Protein AF-0000000070932836 (afdb_homodimer)

pLDDT: mean 82.63, std 24.49, range [26.66, 98.75]

Foldseek 3Di:
DPPPPPPPPPPQPPDAQVQFPPGDDPLQAAPQVRGGAAQWKAWPVGRIHHLVRVVVVCVVAQADPPPGHGTDNVRIDGDDVVSVVSQQQTWGAQPQPPQRDTGGSVCRVVCQVVPQSHWDAAPQPPGRDIGRNVCNVVCNVVPQRHWDAAPLPPRDTGGNVVNVVDDPPCVVQQVVQPQPPPPPDDDPDDPRPRPRPGPPD/DPPPPDPPPPPQPPDAQVQFPPGDDPLQAAPQVRGGAAQWKAWPVGRIHHLVRVVVVCVVAQADPPPGHGTDNVRIGGDDVVSVVSQQQTWGAQPQPPQRDTGGSVCRVVCQVVPQSHWDAAPQPPGRDIGRNVCNVVCNVVPQQHWDADPLPPRDTGGNVVNVVDDPPCCVQQVVQPQPPPPPDPDPDRPRPRDRPPPPD

InterPro domains:
  IPR001293 Zinc finger, TRAF-type [PF02176] (111-166)
  IPR001293 Zinc finger, TRAF-type [PS50145] (110-154)
  IPR001841 Zinc finger, RING-type [PF13923] (30-67)
  IPR001841 Zinc finger, RING-type [PS50089] (30-68)
  IPR001841 Zinc finger, RING-type [SM00184] (30-67)
  IPR013083 Zinc finger, RING/FYVE/PHD-type [G3DSA:3.30.40.10] (16-117)
  IPR013083 Zinc finger, RING/FYVE/PHD-type [G3DSA:3.30.40.10] (118-171)
  IPR017907 Zinc finger, RING-type, conserved site [PS00518] (45-54)

Radius of gyration: 45.99 Å; Cα contacts (8 Å, |Δi|>4): 548; chains: 2; bounding box: 57×172×85 Å

Solvent-accessible surface area (backbone atoms only — not comparable to full-atom values): 24426 Å² total; per-residue (Å²): 133,84,76,75,72,74,75,72,76,72,74,72,75,93,74,56,71,84,43,32,51,68,69,72,61,72,77,50,40,13,84,82,81,68,37,69,50,47,72,44,25,25,41,88,89,54,52,68,30,20,43,67,55,49,52,59,48,46,73,80,35,57,41,39,94,82,82,57,47,80,50,57,82,85,62,51,39,73,44,54,59,56,59,55,51,52,57,36,56,39,26,28,52,52,83,35,71,86,59,74,47,66,35,33,50,74,48,37,67,64,43,62,76,64,36,50,43,24,72,39,67,50,85,40,72,94,41,85,52,68,38,33,44,72,52,38,64,62,47,57,77,64,36,54,45,29,78,38,63,45,85,76,71,78,63,48,72,33,31,43,58,51,48,76,74,54,74,75,63,66,54,67,60,50,61,55,30,57,77,63,82,70,73,77,59,89,70,84,84,84,78,82,72,75,53,62,58,76,78,79,117,133,82,79,77,74,74,74,73,76,73,73,73,76,91,72,57,71,83,43,32,52,68,70,72,62,71,80,49,39,13,84,82,82,67,36,68,50,47,72,43,26,23,44,89,88,53,51,67,30,21,43,68,54,50,53,58,48,46,74,79,35,56,41,40,93,83,83,57,48,79,51,57,81,84,62,52,38,74,45,54,58,56,59,55,50,53,57,36,57,38,27,26,52,52,83,34,70,87,58,74,46,65,36,31,50,73,47,38,69,65,43,60,76,64,36,50,42,22,74,38,67,50,85,41,71,94,43,84,51,67,38,33,44,72,51,38,64,63,45,58,76,64,36,53,45,28,77,38,63,46,84,77,72,78,62,50,74,34,32,43,59,51,49,76,73,53,74,76,63,65,49,66,59,48,60,59,32,62,79,66,79,72,75,77,58,92,73,86,87,84,80,84,79,77,57,63,66,78,80,79,117

Nearest PDB structures (foldseek):
  3hcs-assembly1_A  TM=8.366E-01  e=3.874E-15  Homo sapiens
  5vo0-assembly1_D  TM=8.777E-01  e=2.326E-13  Danio rerio
  5vnz-assembly2_D  TM=8.989E-01  e=3.014E-09  Danio rerio
  5h7r-assembly1_D  TM=9.139E-01  e=5.365E-08  Homo sapiens
  5din-assembly1_A  TM=7.529E-01  e=5.028E-09  Homo sapiens

Sequence (402 aa):
MARRRSSSSASAPDLSLEDYDPAPDEELICVVCHSVLQEPVECRCRHVFCRRCIHEWLHKNSSCPVCRKRVLASSLVPALPLVQNMVSRLKVKCRSPGCGARVAVENYVAHMGACEFGEAPCPHEACEHRCPRRDLEDHVKTCPRREVACELGCDSVLSADQLTAHSCKLIKETSLIRIVDVAISASGKDLIKVLVEPNLEMARRRSSSSASAPDLSLEDYDPAPDEELICVVCHSVLQEPVECRCRHVFCRRCIHEWLHKNSSCPVCRKRVLASSLVPALPLVQNMVSRLKVKCRSPGCGARVAVENYVAHMGACEFGEAPCPHEACEHRCPRRDLEDHVKTCPRREVACELGCDSVLSADQLTAHSCKLIKETSLIRIVDVAISASGKDLIKVLVEPNLE

Secondary structure (DSSP, 8-state):
----------------GGGBSSPPPGGGB-TTT-SB-SSEEE-TT--EEEHHHHHHHHHH-SB-TTT--B--GGG-EEPPHHHHHHHHH-EEE--STTT--EEEGGGHHHHHHH-TTSEEE--STT---EEEHHHHHHHHHH-TTSEEE-SSSS--EEEHHHHHH-----HHHHTT---------SSS-------------/----------------GGGBSSPPPGGGB-TTT-SB-SSEEE-TT--EEEHHHHHHHHHH-SB-TTT--B--GGG-EEPPHHHHHHHHH-EEE--STTT--EEEGGGHHHHHHH-TTSEEE--STT---EEEHHHHHHHHHH-TTSEEE-TTTT--EEEHHHHHH-----HHHHTT---------SSS-------------

Organism: Ixodes scapularis (NCBI:txid6945)

Structure (mmCIF, N/CA/C/O backbone):
data_AF-0000000070932836-model_v1
#
loop_
_entity.id
_entity.type
_entity.pdbx_description
1 polymer 'RING finger protein, putative'
#
loop_
_atom_site.group_PDB
_atom_site.id
_atom_site.type_symbol
_atom_site.label_atom_id
_atom_site.label_alt_id
_atom_site.label_comp_id
_atom_site.label_asym_id
_atom_site.label_entity_id
_atom_site.label_seq_id
_atom_site.pdbx_PDB_ins_code
_atom_site.Cartn_x
_atom_site.Cartn_y
_atom_site.Cartn_z
_atom_site.occupancy
_atom_site.B_iso_or_equiv
_atom_site.auth_seq_id
_atom_site.auth_comp_id
_atom_site.auth_asym_id
_atom_site.auth_atom_id
_atom_site.pdbx_PDB_model_num
ATOM 1 N N . MET A 1 1 ? 27.094 -38.25 -7.516 1 26.66 1 MET A N 1
ATOM 2 C CA . MET A 1 1 ? 26.625 -37 -6.906 1 26.66 1 MET A CA 1
ATOM 3 C C . MET A 1 1 ? 25.625 -36.281 -7.816 1 26.66 1 MET A C 1
ATOM 5 O O . MET A 1 1 ? 25.969 -35.875 -8.922 1 26.66 1 MET A O 1
ATOM 9 N N . ALA A 1 2 ? 24.328 -36.656 -7.816 1 32.41 2 ALA A N 1
ATOM 10 C CA . ALA A 1 2 ? 23.25 -36.219 -8.695 1 32.41 2 ALA A CA 1
ATOM 11 C C . ALA A 1 2 ? 23.047 -34.719 -8.578 1 32.41 2 ALA A C 1
ATOM 13 O O . ALA A 1 2 ? 22.953 -34.156 -7.477 1 32.41 2 ALA A O 1
ATOM 14 N N . ARG A 1 3 ? 23.594 -33.844 -9.508 1 30.8 3 ARG A N 1
ATOM 15 C CA . ARG A 1 3 ? 23.406 -32.406 -9.602 1 30.8 3 ARG A CA 1
ATOM 16 C C . ARG A 1 3 ? 21.922 -32.031 -9.453 1 30.8 3 ARG A C 1
ATOM 18 O O . ARG A 1 3 ? 21.078 -32.594 -10.156 1 30.8 3 ARG A O 1
ATOM 25 N N . ARG A 1 4 ? 21.406 -31.719 -8.242 1 29.25 4 ARG A N 1
ATOM 26 C CA . ARG A 1 4 ? 20.078 -31.172 -7.996 1 29.25 4 ARG A CA 1
ATOM 27 C C . ARG A 1 4 ? 19.719 -30.109 -9.039 1 29.25 4 ARG A C 1
ATOM 29 O O . ARG A 1 4 ? 20.516 -29.203 -9.289 1 29.25 4 ARG A O 1
ATOM 36 N N . ARG A 1 5 ? 19.094 -30.469 -10.172 1 28.98 5 ARG A N 1
ATOM 37 C CA . ARG A 1 5 ? 18.531 -29.578 -11.18 1 28.98 5 ARG A CA 1
ATOM 38 C C . ARG A 1 5 ? 17.969 -28.312 -10.539 1 28.98 5 ARG A C 1
ATOM 40 O O . ARG A 1 5 ? 17.406 -28.359 -9.445 1 28.98 5 ARG A O 1
ATOM 47 N N . SER A 1 6 ? 18.688 -27.203 -10.617 1 30.52 6 SER A N 1
ATOM 48 C CA . SER A 1 6 ? 18.234 -25.859 -10.336 1 30.52 6 SER A CA 1
ATOM 49 C C . SER A 1 6 ? 16.734 -25.703 -10.602 1 30.52 6 SER A C 1
ATOM 51 O O . SER A 1 6 ? 16.234 -26.172 -11.625 1 30.52 6 SER A O 1
ATOM 53 N N . SER A 1 7 ? 15.883 -25.891 -9.641 1 31.09 7 SER A N 1
ATOM 54 C CA . SER A 1 7 ? 14.453 -25.609 -9.727 1 31.09 7 SER A CA 1
ATOM 55 C C . SER A 1 7 ? 14.172 -24.469 -10.695 1 31.09 7 SER A C 1
ATOM 57 O O . SER A 1 7 ? 14.898 -23.469 -10.727 1 31.09 7 SER A O 1
ATOM 59 N N . SER A 1 8 ? 13.703 -24.734 -11.914 1 31.98 8 SER A N 1
ATOM 60 C CA . SER A 1 8 ? 13.164 -23.828 -12.93 1 31.98 8 SER A CA 1
ATOM 61 C C . SER A 1 8 ? 12.531 -22.609 -12.289 1 31.98 8 SER A C 1
ATOM 63 O O . SER A 1 8 ? 11.781 -22.719 -11.312 1 31.98 8 SER A O 1
ATOM 65 N N . SER A 1 9 ? 13.156 -21.5 -12.18 1 36.94 9 SER A N 1
ATOM 66 C CA . SER A 1 9 ? 12.586 -20.203 -11.844 1 36.94 9 SER A CA 1
ATOM 67 C C . SER A 1 9 ? 11.141 -20.094 -12.328 1 36.94 9 SER A C 1
ATOM 69 O O . SER A 1 9 ? 10.875 -20.188 -13.531 1 36.94 9 SER A O 1
ATOM 71 N N . ALA A 1 10 ? 10.133 -20.781 -11.867 1 40.12 10 ALA A N 1
ATOM 72 C CA . ALA A 1 10 ? 8.711 -20.688 -12.211 1 40.12 10 ALA A CA 1
ATOM 73 C C . ALA A 1 10 ? 8.375 -19.297 -12.742 1 40.12 10 ALA A C 1
ATOM 75 O O . ALA A 1 10 ? 8.742 -18.281 -12.141 1 40.12 10 ALA A O 1
ATOM 76 N N . SER A 1 11 ? 8.344 -19.094 -14.086 1 48.12 11 SER A N 1
ATOM 77 C CA . SER A 1 11 ? 7.953 -17.875 -14.797 1 48.12 11 SER A CA 1
ATOM 78 C C . SER A 1 11 ? 6.832 -17.141 -14.07 1 48.12 11 SER A C 1
ATOM 80 O O . SER A 1 11 ? 5.871 -17.766 -13.617 1 48.12 11 SER A O 1
ATOM 82 N N . ALA A 1 12 ? 7.148 -16.062 -13.32 1 61.34 12 ALA A N 1
ATOM 83 C CA . ALA A 1 12 ? 6.137 -15.195 -12.727 1 61.34 12 ALA A CA 1
ATOM 84 C C . ALA A 1 12 ? 4.875 -15.156 -13.586 1 61.34 12 ALA A C 1
ATOM 86 O O . ALA A 1 12 ? 4.953 -15.188 -14.812 1 61.34 12 ALA A O 1
ATOM 87 N N . PRO A 1 13 ? 3.762 -15.531 -13.023 1 70.5 13 PRO A N 1
ATOM 88 C CA . PRO A 1 13 ? 2.521 -15.438 -13.797 1 70.5 13 PRO A CA 1
ATOM 89 C C . PRO A 1 13 ? 2.42 -14.141 -14.602 1 70.5 13 PRO A C 1
ATOM 91 O O . PRO A 1 13 ? 2.977 -13.117 -14.203 1 70.5 13 PRO A O 1
ATOM 94 N N . ASP A 1 14 ? 2.064 -14.344 -15.859 1 85.81 14 ASP A N 1
ATOM 95 C CA . ASP A 1 14 ? 1.815 -13.188 -16.719 1 85.81 14 ASP A CA 1
ATOM 96 C C . ASP A 1 14 ? 0.64 -12.367 -16.203 1 85.81 14 ASP A C 1
ATOM 98 O O . ASP A 1 14 ? -0.49 -12.523 -16.672 1 85.81 14 ASP A O 1
ATOM 102 N N . LEU A 1 15 ? 0.883 -11.562 -15.273 1 93.81 15 LEU A N 1
ATOM 103 C CA . LEU A 1 15 ? -0.146 -10.734 -14.648 1 93.81 15 LEU A CA 1
ATOM 104 C C . LEU A 1 15 ? -0.133 -9.32 -15.227 1 93.81 15 LEU A C 1
ATOM 106 O O . LEU A 1 15 ? 0.935 -8.766 -15.484 1 93.81 15 LEU A O 1
ATOM 110 N N . SER A 1 16 ? -1.296 -8.789 -15.477 1 94.88 16 SER A N 1
ATOM 111 C CA . SER A 1 16 ? -1.457 -7.387 -15.859 1 94.88 16 SER A CA 1
ATOM 112 C C . SER A 1 16 ? -1.968 -6.551 -14.695 1 94.88 16 SER A C 1
ATOM 114 O O . SER A 1 16 ? -2.4 -7.094 -13.672 1 94.88 16 SER A O 1
ATOM 116 N N . LEU A 1 17 ? -1.932 -5.281 -14.812 1 96.56 17 LEU A N 1
ATOM 117 C CA . LEU A 1 17 ? -2.35 -4.383 -13.742 1 96.56 17 LEU A CA 1
ATOM 118 C C . LEU A 1 17 ? -3.824 -4.578 -13.406 1 96.56 17 LEU A C 1
ATOM 120 O O . LEU A 1 17 ? -4.234 -4.395 -12.258 1 96.56 17 LEU A O 1
ATOM 124 N N . GLU A 1 18 ? -4.613 -5.016 -14.367 1 95.62 18 GLU A N 1
ATOM 125 C CA . GLU A 1 18 ? -6.051 -5.199 -14.188 1 95.62 18 GLU A CA 1
ATOM 126 C C . GLU A 1 18 ? -6.348 -6.402 -13.297 1 95.62 18 GLU A C 1
ATOM 128 O O . GLU A 1 18 ? -7.461 -6.543 -12.789 1 95.62 18 GLU A O 1
ATOM 133 N N . ASP A 1 19 ? -5.383 -7.258 -13.18 1 96.88 19 ASP A N 1
ATOM 134 C CA . ASP A 1 19 ? -5.562 -8.461 -12.375 1 96.88 19 ASP A CA 1
ATOM 135 C C . ASP A 1 19 ? -5.512 -8.141 -10.883 1 96.88 19 ASP A C 1
ATOM 137 O O . ASP A 1 19 ? -6.02 -8.898 -10.062 1 96.88 19 ASP A O 1
ATOM 141 N N . TYR A 1 20 ? -4.891 -7.055 -10.57 1 98.06 20 TYR A N 1
ATOM 142 C CA . TYR A 1 20 ? -4.68 -6.703 -9.172 1 98.06 20 TYR A CA 1
ATOM 143 C C . TYR A 1 20 ? -5.918 -6.043 -8.578 1 98.06 20 TYR A C 1
ATOM 145 O O . TYR A 1 20 ? -6.574 -5.234 -9.234 1 98.06 20 TYR A O 1
ATOM 153 N N . ASP A 1 21 ? -6.223 -6.504 -7.387 1 97.38 21 ASP A N 1
ATOM 154 C CA . ASP A 1 21 ? -7.328 -5.918 -6.637 1 97.38 21 ASP A CA 1
ATOM 155 C C . ASP A 1 21 ? -7.059 -5.973 -5.133 1 97.38 21 ASP A C 1
ATOM 157 O O . ASP A 1 21 ? -7.094 -7.047 -4.531 1 97.38 21 ASP A O 1
ATOM 161 N N . PRO A 1 22 ? -6.859 -4.766 -4.527 1 96.25 22 PRO A N 1
ATOM 162 C CA . PRO A 1 22 ? -6.902 -3.41 -5.078 1 96.25 22 PRO A CA 1
ATOM 163 C C . PRO A 1 22 ? -5.727 -3.111 -6.004 1 96.25 22 PRO A C 1
ATOM 165 O O . PRO A 1 22 ? -4.777 -3.896 -6.078 1 96.25 22 PRO A O 1
ATOM 168 N N . ALA A 1 23 ? -5.797 -2.031 -6.738 1 96.88 23 ALA A N 1
ATOM 169 C CA . ALA A 1 23 ? -4.711 -1.58 -7.602 1 96.88 23 ALA A CA 1
ATOM 170 C C . ALA A 1 23 ? -3.43 -1.351 -6.805 1 96.88 23 ALA A C 1
ATOM 172 O O . ALA A 1 23 ? -3.471 -0.827 -5.691 1 96.88 23 ALA A O 1
ATOM 173 N N . PRO A 1 24 ? -2.377 -1.731 -7.359 1 97.5 24 PRO A N 1
ATOM 174 C CA . PRO A 1 24 ? -1.107 -1.528 -6.66 1 97.5 24 PRO A CA 1
ATOM 175 C C . PRO A 1 24 ? -0.739 -0.053 -6.52 1 97.5 24 PRO A C 1
ATOM 177 O O . PRO A 1 24 ? -1.202 0.779 -7.305 1 97.5 24 PRO A O 1
ATOM 180 N N . ASP A 1 25 ? 0.022 0.229 -5.508 1 97.12 25 ASP A N 1
ATOM 181 C CA . ASP A 1 25 ? 0.597 1.565 -5.387 1 97.12 25 ASP A CA 1
ATOM 182 C C . ASP A 1 25 ? 1.432 1.918 -6.617 1 97.12 25 ASP A C 1
ATOM 184 O O . ASP A 1 25 ? 2.178 1.08 -7.129 1 97.12 25 ASP A O 1
ATOM 188 N N . GLU A 1 26 ? 1.337 3.123 -7.055 1 97.06 26 GLU A N 1
ATOM 189 C CA . GLU A 1 26 ? 2.027 3.574 -8.258 1 97.06 26 GLU A CA 1
ATOM 190 C C . GLU A 1 26 ? 3.539 3.404 -8.125 1 97.06 26 GLU A C 1
ATOM 192 O O . GLU A 1 26 ? 4.234 3.193 -9.125 1 97.06 26 GLU A O 1
ATOM 197 N N . GLU A 1 27 ? 4.008 3.496 -6.934 1 97.94 27 GLU A N 1
ATOM 198 C CA . GLU A 1 27 ? 5.445 3.396 -6.699 1 97.94 27 GLU A CA 1
ATOM 199 C C . GLU A 1 27 ? 5.949 1.982 -6.965 1 97.94 27 GLU A C 1
ATOM 201 O O . GLU A 1 27 ? 7.156 1.762 -7.086 1 97.94 27 GLU A O 1
ATOM 206 N N . LEU A 1 28 ? 5.035 1.029 -7.008 1 98.56 28 LEU A N 1
ATOM 207 C CA . LEU A 1 28 ? 5.426 -0.358 -7.23 1 98.56 28 LEU A CA 1
ATOM 208 C C . LEU A 1 28 ? 5.293 -0.731 -8.703 1 98.56 28 LEU A C 1
ATOM 210 O O . LEU A 1 28 ? 5.367 -1.91 -9.055 1 98.56 28 LEU A O 1
ATOM 214 N N . ILE A 1 29 ? 5.102 0.249 -9.547 1 98.62 29 ILE A N 1
ATOM 215 C CA . ILE A 1 29 ? 4.965 0.031 -10.984 1 98.62 29 ILE A CA 1
ATOM 216 C C . ILE A 1 29 ? 6.238 0.48 -11.695 1 98.62 29 ILE A C 1
ATOM 218 O O . ILE A 1 29 ? 6.73 1.587 -11.469 1 98.62 29 ILE A O 1
ATOM 222 N N . CYS A 1 30 ? 6.77 -0.305 -12.453 1 98.56 30 CYS A N 1
ATOM 223 C CA . CYS A 1 30 ? 7.969 0.01 -13.219 1 98.56 30 CYS A CA 1
ATOM 224 C C . CYS A 1 30 ? 7.656 1.005 -14.336 1 98.56 30 CYS A C 1
ATOM 226 O O . CYS A 1 30 ? 6.762 0.772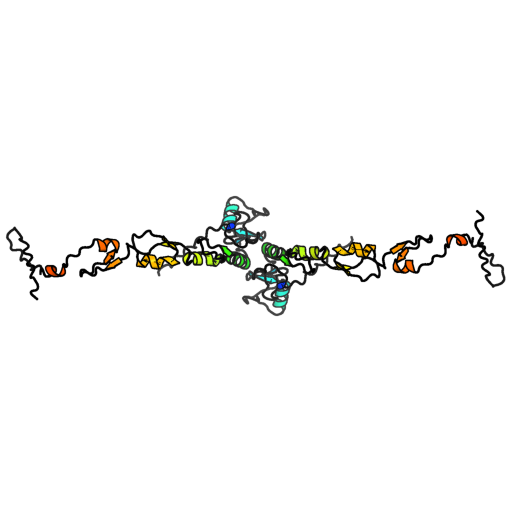 -15.148 1 98.56 30 CYS A O 1
ATOM 228 N N . VAL A 1 31 ? 8.461 1.99 -14.445 1 98.25 31 VAL A N 1
ATOM 229 C CA . VAL A 1 31 ? 8.188 3.057 -15.406 1 98.25 31 VAL A CA 1
ATOM 230 C C . VAL A 1 31 ? 8.555 2.592 -16.812 1 98.25 31 VAL A C 1
ATOM 232 O O . VAL A 1 31 ? 8.125 3.193 -17.797 1 98.25 31 VAL A O 1
ATOM 235 N N . VAL A 1 32 ? 9.312 1.572 -16.906 1 98.38 32 VAL A N 1
ATOM 236 C CA . VAL A 1 32 ? 9.789 1.11 -18.219 1 98.38 32 VAL A CA 1
ATOM 237 C C . VAL A 1 32 ? 8.75 0.199 -18.859 1 98.38 32 VAL A C 1
ATOM 239 O O . VAL A 1 32 ? 8.344 0.42 -20 1 98.38 32 VAL A O 1
ATOM 242 N N . CYS A 1 33 ? 8.312 -0.809 -18.141 1 97.88 33 CYS A N 1
ATOM 243 C CA . CYS A 1 33 ? 7.402 -1.782 -18.734 1 97.88 33 CYS A CA 1
ATOM 244 C C . CYS A 1 33 ? 5.965 -1.509 -18.312 1 97.88 33 CYS A C 1
ATOM 246 O O . CYS A 1 33 ? 5.031 -2.08 -18.875 1 97.88 33 CYS A O 1
ATOM 248 N N . HIS A 1 34 ? 5.758 -0.692 -17.281 1 97.5 34 HIS A N 1
ATOM 249 C CA . HIS A 1 34 ? 4.449 -0.257 -16.797 1 97.5 34 HIS A CA 1
ATOM 250 C C . HIS A 1 34 ? 3.688 -1.41 -16.156 1 97.5 34 HIS A C 1
ATOM 252 O O . HIS A 1 34 ? 2.455 -1.431 -16.172 1 97.5 34 HIS A O 1
ATOM 258 N N . SER A 1 35 ? 4.371 -2.371 -15.633 1 97.81 35 SER A N 1
ATOM 259 C CA . SER A 1 35 ? 3.83 -3.445 -14.805 1 97.81 35 SER A CA 1
ATOM 260 C C . SER A 1 35 ? 4.414 -3.408 -13.398 1 97.81 35 SER A C 1
ATOM 262 O O . SER A 1 35 ? 5.297 -2.598 -13.109 1 97.81 35 SER A O 1
ATOM 264 N N . VAL A 1 36 ? 3.828 -4.293 -12.578 1 98.5 36 VAL A N 1
ATOM 265 C CA . VAL A 1 36 ? 4.348 -4.371 -11.219 1 98.5 36 VAL A CA 1
ATOM 266 C C . VAL A 1 36 ? 5.812 -4.809 -11.25 1 98.5 36 VAL A C 1
ATOM 268 O O . VAL A 1 36 ? 6.184 -5.703 -12.016 1 98.5 36 VAL A O 1
ATOM 271 N N . LEU A 1 37 ? 6.562 -4.23 -10.422 1 98.38 37 LEU A N 1
ATOM 272 C CA . LEU A 1 37 ? 7.996 -4.48 -10.344 1 98.38 37 LEU A CA 1
ATOM 273 C C . LEU A 1 37 ? 8.281 -5.973 -10.242 1 98.38 37 LEU A C 1
ATOM 275 O O . LEU A 1 37 ? 7.707 -6.664 -9.398 1 98.38 37 LEU A O 1
ATOM 279 N N . GLN A 1 38 ? 9.18 -6.43 -11.086 1 97.75 38 GLN A N 1
ATOM 280 C CA . GLN A 1 38 ? 9.664 -7.805 -11.039 1 97.75 38 GLN A CA 1
ATOM 281 C C . GLN A 1 38 ? 11.164 -7.852 -10.734 1 97.75 38 GLN A C 1
ATOM 283 O O . GLN A 1 38 ? 11.969 -7.273 -11.469 1 97.75 38 GLN A O 1
ATOM 288 N N . GLU A 1 39 ? 11.484 -8.578 -9.672 1 97.75 39 GLU A N 1
ATOM 289 C CA . GLU A 1 39 ? 12.875 -8.609 -9.227 1 97.75 39 GLU A CA 1
ATOM 290 C C . GLU A 1 39 ? 13.469 -7.207 -9.188 1 97.75 39 GLU A C 1
ATOM 292 O O . GLU A 1 39 ? 14.445 -6.918 -9.891 1 97.75 39 GLU A O 1
ATOM 297 N N . PRO A 1 40 ? 12.93 -6.391 -8.336 1 98.56 40 PRO A N 1
ATOM 298 C CA . PRO A 1 40 ? 13.273 -4.965 -8.359 1 98.56 40 PRO A CA 1
ATOM 299 C C . PRO A 1 40 ? 14.734 -4.699 -8.023 1 98.56 40 PRO A C 1
ATOM 301 O O . PRO A 1 40 ? 15.289 -5.332 -7.117 1 98.56 40 PRO A O 1
ATOM 304 N N . VAL A 1 41 ? 15.352 -3.768 -8.734 1 98.62 41 VAL A N 1
ATOM 305 C CA . VAL 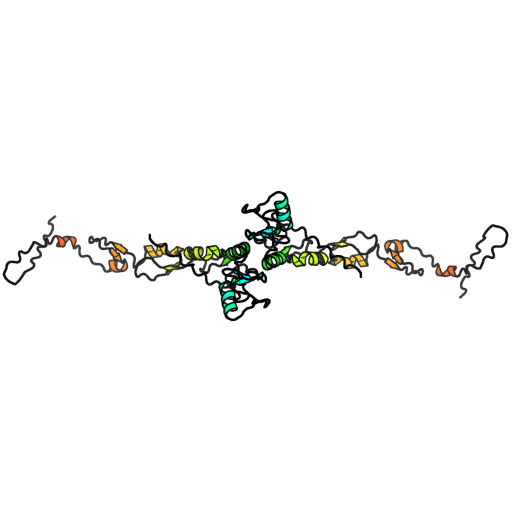A 1 41 ? 16.734 -3.359 -8.508 1 98.62 41 VAL A CA 1
ATOM 306 C C . VAL A 1 41 ? 16.812 -1.836 -8.422 1 98.62 41 VAL A C 1
ATOM 308 O O . VAL A 1 41 ? 16 -1.129 -9.023 1 98.62 41 VAL A O 1
ATOM 311 N N . GLU A 1 42 ? 17.766 -1.427 -7.672 1 98.19 42 GLU A N 1
ATOM 312 C CA . GLU A 1 42 ? 17.953 -0.005 -7.406 1 98.19 42 GLU A CA 1
ATOM 313 C C . GLU A 1 42 ? 19.219 0.515 -8.086 1 98.19 42 GLU A C 1
ATOM 315 O O . GLU A 1 42 ? 20.266 -0.141 -8.055 1 98.19 42 GLU A O 1
ATOM 320 N N . CYS A 1 43 ? 19.125 1.669 -8.648 1 97.81 43 CYS A N 1
ATOM 321 C CA . CYS A 1 43 ? 20.281 2.385 -9.195 1 97.81 43 CYS A CA 1
ATOM 322 C C . CYS A 1 43 ? 20.938 3.246 -8.125 1 97.81 43 CYS A C 1
ATOM 324 O O . CYS A 1 43 ? 20.375 3.459 -7.051 1 97.81 43 CYS A O 1
ATOM 326 N N . ARG A 1 44 ? 22.141 3.75 -8.43 1 96.19 44 ARG A N 1
ATOM 327 C CA . ARG A 1 44 ? 22.828 4.648 -7.508 1 96.19 44 ARG A CA 1
ATOM 328 C C . ARG A 1 44 ? 22.031 5.922 -7.281 1 96.19 44 ARG A C 1
ATOM 330 O O . ARG A 1 44 ? 22.094 6.523 -6.207 1 96.19 44 ARG A O 1
ATOM 337 N N . CYS A 1 45 ? 21.297 6.258 -8.266 1 97.5 45 CYS A N 1
ATOM 338 C CA . CYS A 1 45 ? 20.453 7.445 -8.164 1 97.5 45 CYS A CA 1
ATOM 339 C C . CYS A 1 45 ? 19.203 7.164 -7.336 1 97.5 45 CYS A C 1
ATOM 341 O O . CYS A 1 45 ? 18.375 8.047 -7.148 1 97.5 45 CYS A O 1
ATOM 343 N N . ARG A 1 46 ? 18.953 5.938 -6.949 1 97.56 46 ARG A N 1
ATOM 344 C CA . ARG A 1 46 ? 17.953 5.508 -5.977 1 97.56 46 ARG A CA 1
ATOM 345 C C . ARG A 1 46 ? 16.609 5.25 -6.652 1 97.56 46 ARG A C 1
ATOM 347 O O . ARG A 1 46 ? 15.609 5.012 -5.977 1 97.56 46 ARG A O 1
ATOM 354 N N . HIS A 1 47 ? 16.578 5.223 -7.965 1 98.31 47 HIS A N 1
ATOM 355 C CA . HIS A 1 47 ? 15.398 4.785 -8.688 1 98.31 47 HIS A CA 1
ATOM 356 C C . HIS A 1 47 ? 15.367 3.266 -8.836 1 98.31 47 HIS A C 1
ATOM 358 O O . HIS A 1 47 ? 16.422 2.629 -8.93 1 98.31 47 HIS A O 1
ATOM 364 N N . VAL A 1 48 ? 14.125 2.738 -8.812 1 98.75 48 VAL A N 1
ATOM 365 C CA . VAL A 1 48 ? 13.953 1.29 -8.805 1 98.75 48 VAL A CA 1
ATOM 366 C C . VAL A 1 48 ? 13.234 0.846 -10.078 1 98.75 48 VAL A C 1
ATOM 368 O O . VAL A 1 48 ? 12.281 1.495 -10.516 1 98.75 48 VAL A O 1
ATOM 371 N N . PHE A 1 49 ? 13.688 -0.278 -10.672 1 98.75 49 PHE A N 1
ATOM 372 C CA . PHE A 1 49 ? 13.133 -0.858 -11.891 1 98.75 49 PHE A CA 1
ATOM 373 C C . PHE A 1 49 ? 13.109 -2.379 -11.805 1 98.75 49 PHE A C 1
ATOM 375 O O . PHE A 1 49 ? 13.75 -2.967 -10.93 1 98.75 49 PHE A O 1
ATOM 382 N N . CYS A 1 50 ? 12.328 -2.98 -12.672 1 98.62 50 CYS A N 1
ATOM 383 C CA . CYS A 1 50 ? 12.531 -4.41 -12.875 1 98.62 50 CYS A CA 1
ATOM 384 C C . CYS A 1 50 ? 13.977 -4.703 -13.25 1 98.62 50 CYS A C 1
ATOM 386 O O . CYS A 1 50 ? 14.602 -3.932 -13.984 1 98.62 50 CYS A O 1
ATOM 388 N N . ARG A 1 51 ? 14.453 -5.762 -12.867 1 98.56 51 ARG A N 1
ATOM 389 C CA . ARG A 1 51 ? 15.805 -6.16 -13.227 1 98.56 51 ARG A CA 1
ATOM 390 C C . ARG A 1 51 ? 15.969 -6.246 -14.742 1 98.56 51 ARG A C 1
ATOM 392 O O . ARG A 1 51 ? 16.875 -5.637 -15.312 1 98.56 51 ARG A O 1
ATOM 399 N N . ARG A 1 52 ? 15.062 -6.949 -15.398 1 98.31 52 ARG A N 1
ATOM 400 C CA . ARG A 1 52 ? 15.141 -7.121 -16.844 1 98.31 52 ARG A CA 1
ATOM 401 C C . ARG A 1 52 ? 15.023 -5.781 -17.562 1 98.31 52 ARG A C 1
ATOM 403 O O . ARG A 1 52 ? 15.766 -5.516 -18.516 1 98.31 52 ARG A O 1
ATOM 410 N N . CYS A 1 53 ? 14.117 -4.984 -17.125 1 98.5 53 CYS A N 1
ATOM 411 C CA . CYS A 1 53 ? 13.852 -3.709 -17.781 1 98.5 53 CYS A CA 1
ATOM 412 C C . CYS A 1 53 ? 15.086 -2.818 -17.75 1 98.5 53 CYS A C 1
ATOM 414 O O . CYS A 1 53 ? 15.484 -2.264 -18.781 1 98.5 53 CYS A O 1
ATOM 416 N N . ILE A 1 54 ? 15.719 -2.691 -16.609 1 98.69 54 ILE A N 1
ATOM 417 C CA . ILE A 1 54 ? 16.844 -1.772 -16.484 1 98.69 54 ILE A CA 1
ATOM 418 C C . ILE A 1 54 ? 18.047 -2.326 -17.25 1 98.69 54 ILE A C 1
ATOM 420 O O . ILE A 1 54 ? 18.797 -1.57 -17.875 1 98.69 54 ILE A O 1
ATOM 424 N N . HIS A 1 55 ? 18.234 -3.592 -17.203 1 98.38 55 HIS A N 1
ATOM 425 C CA . HIS A 1 55 ? 19.344 -4.18 -17.953 1 98.38 55 HIS A CA 1
ATOM 426 C C . HIS A 1 55 ? 19.156 -3.961 -19.453 1 98.38 55 HIS A C 1
ATOM 428 O O . HIS A 1 55 ? 20.109 -3.613 -20.156 1 98.38 55 HIS A O 1
ATOM 434 N N . GLU A 1 56 ? 17.969 -4.215 -19.922 1 98.31 56 GLU A N 1
ATOM 435 C CA . GLU A 1 56 ? 17.688 -3.973 -21.328 1 98.31 56 GLU A CA 1
ATOM 436 C C . GLU A 1 56 ? 17.906 -2.504 -21.688 1 98.31 56 GLU A C 1
ATOM 438 O O . GLU A 1 56 ? 18.469 -2.193 -22.734 1 98.31 56 GLU A O 1
ATOM 443 N N . TRP A 1 57 ? 17.438 -1.604 -20.859 1 98.44 57 TRP A N 1
ATOM 444 C CA . TRP A 1 57 ? 17.609 -0.169 -21.047 1 98.44 57 TRP A CA 1
ATOM 445 C C . TRP A 1 57 ? 19.078 0.201 -21.125 1 98.44 57 TRP A C 1
ATOM 447 O O . TRP A 1 57 ? 19.5 0.937 -22.031 1 98.44 57 TRP A O 1
ATOM 457 N N . LEU A 1 58 ? 19.875 -0.383 -20.297 1 97.88 58 LEU A N 1
ATOM 458 C CA . LEU A 1 58 ? 21.281 -0.015 -20.188 1 97.88 58 LEU A CA 1
ATOM 459 C C . LEU A 1 58 ? 22.094 -0.618 -21.328 1 97.88 58 LEU A C 1
ATOM 461 O O . LEU A 1 58 ? 23.234 -0.206 -21.562 1 97.88 58 LEU A O 1
ATOM 465 N N . HIS A 1 59 ? 21.531 -1.576 -21.984 1 97.06 59 HIS A N 1
ATOM 466 C CA . HIS A 1 59 ? 22.188 -2.102 -23.188 1 97.06 59 HIS A CA 1
ATOM 467 C C . HIS A 1 59 ? 22.234 -1.052 -24.297 1 97.06 59 HIS A C 1
ATOM 469 O O . HIS A 1 59 ? 23.156 -1.039 -25.094 1 97.06 59 HIS A O 1
ATOM 475 N N . LYS A 1 60 ? 21.281 -0.167 -24.281 1 96.81 60 LYS A N 1
ATOM 476 C CA . LYS A 1 60 ? 21.172 0.838 -25.328 1 96.81 60 LYS A CA 1
ATOM 477 C C . LYS A 1 60 ? 21.516 2.229 -24.797 1 96.81 60 LYS A C 1
ATOM 479 O O . LYS A 1 60 ? 21.844 3.129 -25.578 1 96.81 60 LYS A O 1
ATOM 484 N N . ASN A 1 61 ? 21.328 2.346 -23.469 1 97 61 ASN A N 1
ATOM 485 C CA . ASN A 1 61 ? 21.547 3.633 -22.812 1 97 61 ASN A CA 1
ATOM 486 C C . ASN A 1 61 ? 22.516 3.512 -21.656 1 97 61 ASN A C 1
ATOM 488 O O . ASN A 1 61 ? 22.766 2.412 -21.156 1 97 61 ASN A O 1
ATOM 492 N N . SER A 1 62 ? 23.062 4.52 -21.234 1 96.56 62 SER A N 1
ATOM 493 C CA . SER A 1 62 ? 23.984 4.527 -20.094 1 96.56 62 SER A CA 1
ATOM 494 C C . SER A 1 62 ? 23.469 5.434 -18.984 1 96.56 62 SER A C 1
ATOM 496 O O . SER A 1 62 ? 24.25 6.039 -18.25 1 96.56 62 SER A O 1
ATOM 498 N N . SER A 1 63 ? 22.172 5.613 -18.969 1 98.12 63 SER A N 1
ATOM 499 C CA . SER A 1 63 ? 21.594 6.531 -18 1 98.12 63 SER A CA 1
ATOM 500 C C . SER A 1 63 ? 20.297 5.969 -17.406 1 98.12 63 SER A C 1
ATOM 502 O O . SER A 1 63 ? 19.719 5.031 -17.953 1 98.12 63 SER A O 1
ATOM 504 N N . CYS A 1 64 ? 19.906 6.496 -16.297 1 98.44 64 CYS A N 1
ATOM 505 C CA . CYS A 1 64 ? 18.656 6.129 -15.641 1 98.44 64 CYS A CA 1
ATOM 506 C C . CYS A 1 64 ? 17.453 6.539 -16.484 1 98.44 64 CYS A C 1
ATOM 508 O O . CYS A 1 64 ? 17.406 7.66 -16.984 1 98.44 64 CYS A O 1
ATOM 510 N N . PRO A 1 65 ? 16.438 5.781 -16.609 1 98.31 65 PRO A N 1
ATOM 511 C CA . PRO A 1 65 ? 15.242 6.098 -17.391 1 98.31 65 PRO A CA 1
ATOM 512 C C . PRO A 1 65 ? 14.469 7.293 -16.828 1 98.31 65 PRO A C 1
ATOM 514 O O . PRO A 1 65 ? 13.664 7.895 -17.547 1 98.31 65 PRO A O 1
ATOM 517 N N . VAL A 1 66 ? 14.68 7.605 -15.648 1 98.06 66 VAL A N 1
ATOM 518 C CA . VAL A 1 66 ? 13.859 8.609 -14.984 1 98.06 66 VAL A CA 1
ATOM 519 C C . VAL A 1 66 ? 14.617 9.938 -14.906 1 98.06 66 VAL A C 1
ATOM 521 O O . VAL A 1 66 ? 14.18 10.938 -15.469 1 98.06 66 VAL A O 1
ATOM 524 N N . CYS A 1 67 ? 15.812 9.93 -14.328 1 97.88 67 CYS A N 1
ATOM 525 C CA . CYS A 1 67 ? 16.5 11.18 -14.055 1 97.88 67 CYS A CA 1
ATOM 526 C C . CYS A 1 67 ? 17.641 11.406 -15.039 1 97.88 67 CYS A C 1
ATOM 528 O O . CYS A 1 67 ? 18.25 12.484 -15.062 1 97.88 67 CYS A O 1
ATOM 530 N N . ARG A 1 68 ? 18.141 10.43 -15.773 1 97.44 68 ARG A N 1
ATOM 531 C CA . ARG A 1 68 ? 19.125 10.477 -16.859 1 97.44 68 ARG A CA 1
ATOM 532 C C . ARG A 1 68 ? 20.547 10.609 -16.312 1 97.44 68 ARG A C 1
ATOM 534 O O . ARG A 1 68 ? 21.469 10.922 -17.062 1 97.44 68 ARG A O 1
ATOM 541 N N . LYS A 1 69 ? 20.672 10.438 -15.047 1 98.12 69 LYS A N 1
ATOM 542 C CA . LYS A 1 69 ? 22.031 10.344 -14.508 1 98.12 69 LYS A CA 1
ATOM 543 C C . LYS A 1 69 ? 22.734 9.078 -15 1 98.12 69 LYS A C 1
ATOM 545 O O . LYS A 1 69 ? 22.078 8.062 -15.266 1 98.12 69 LYS A O 1
ATOM 550 N N . ARG A 1 70 ? 23.984 9.109 -15.023 1 97.94 70 ARG A N 1
ATOM 551 C CA . ARG A 1 70 ? 24.75 7.969 -15.5 1 97.94 70 ARG A CA 1
ATOM 552 C C . ARG A 1 70 ? 24.594 6.77 -14.578 1 97.94 70 ARG A C 1
ATOM 554 O O . ARG A 1 70 ? 24.656 6.91 -13.352 1 97.94 70 ARG A O 1
ATOM 561 N N . VAL A 1 71 ? 24.391 5.598 -15.227 1 97.88 71 VAL A N 1
ATOM 562 C CA . VAL A 1 71 ? 24.219 4.367 -14.469 1 97.88 71 VAL A CA 1
ATOM 563 C C . VAL A 1 71 ? 25.062 3.252 -15.086 1 97.88 71 VAL A C 1
ATOM 565 O O . VAL A 1 71 ? 25.047 3.051 -16.297 1 97.88 71 VAL A O 1
ATOM 568 N N . LEU A 1 72 ? 25.797 2.58 -14.242 1 96.69 72 LEU A N 1
ATOM 569 C CA . LEU A 1 72 ? 26.531 1.386 -14.648 1 96.69 72 LEU A CA 1
ATOM 570 C C . LEU A 1 72 ? 25.781 0.123 -14.234 1 96.69 72 LEU A C 1
ATOM 572 O O . LEU A 1 72 ? 25.297 0.027 -13.102 1 96.69 72 LEU A O 1
ATOM 576 N N . ALA A 1 73 ? 25.781 -0.823 -15.086 1 96.56 73 ALA A N 1
ATOM 577 C CA . ALA A 1 73 ? 25.094 -2.076 -14.797 1 96.56 73 ALA A CA 1
ATOM 578 C C . ALA A 1 73 ? 25.672 -2.754 -13.562 1 96.56 73 ALA A C 1
ATOM 580 O O . ALA A 1 73 ? 24.953 -3.396 -12.797 1 96.56 73 ALA A O 1
ATOM 581 N N . SER A 1 74 ? 26.906 -2.574 -13.312 1 96.56 74 SER A N 1
ATOM 582 C CA . SER A 1 74 ? 27.609 -3.221 -12.211 1 96.56 74 SER A CA 1
ATOM 583 C C . SER A 1 74 ? 27.234 -2.582 -10.875 1 96.56 74 SER A C 1
ATOM 585 O O . SER A 1 74 ? 27.516 -3.148 -9.812 1 96.56 74 SER A O 1
ATOM 587 N N . SER A 1 75 ? 26.672 -1.475 -10.961 1 96.81 75 SER A N 1
ATOM 588 C CA . SER A 1 75 ? 26.375 -0.749 -9.734 1 96.81 75 SER A CA 1
ATOM 589 C C . SER A 1 75 ? 24.969 -1.076 -9.234 1 96.81 75 SER A C 1
ATOM 591 O O . SER A 1 75 ? 24.578 -0.649 -8.148 1 96.81 75 SER A O 1
ATOM 593 N N . LEU A 1 76 ? 24.234 -1.806 -9.984 1 97.94 76 LEU A N 1
ATOM 594 C CA . LEU A 1 76 ? 22.859 -2.141 -9.625 1 97.94 76 LEU A CA 1
ATOM 595 C C . LEU A 1 76 ? 22.828 -3.074 -8.422 1 97.94 76 LEU A C 1
ATOM 597 O O . LEU A 1 76 ? 23.641 -4.004 -8.328 1 97.94 76 LEU A O 1
ATOM 601 N N . VAL A 1 77 ? 21.922 -2.752 -7.504 1 97.38 77 VAL A N 1
ATOM 602 C CA . VAL A 1 77 ? 21.75 -3.605 -6.336 1 97.38 77 VAL A CA 1
ATOM 603 C C . VAL A 1 77 ? 20.266 -3.953 -6.16 1 97.38 77 VAL A C 1
ATOM 605 O O . VAL A 1 77 ? 19.391 -3.209 -6.609 1 97.38 77 VAL A O 1
ATOM 608 N N . PRO A 1 78 ? 19.984 -5.094 -5.555 1 97.69 78 PRO A N 1
ATOM 609 C CA . PRO A 1 78 ? 18.578 -5.406 -5.277 1 97.69 78 PRO A CA 1
ATOM 610 C C . PRO A 1 78 ? 17.891 -4.34 -4.426 1 97.69 78 PRO A C 1
ATOM 612 O O . PRO A 1 78 ? 18.516 -3.756 -3.537 1 97.69 78 PRO A O 1
ATOM 615 N N . ALA A 1 79 ? 16.656 -4.047 -4.719 1 97.75 79 ALA A N 1
ATOM 616 C CA . ALA A 1 79 ? 15.898 -3.117 -3.889 1 97.75 79 ALA A CA 1
ATOM 617 C C . ALA A 1 79 ? 15.695 -3.676 -2.48 1 97.75 79 ALA A C 1
ATOM 619 O O . ALA A 1 79 ? 15.969 -4.852 -2.229 1 97.75 79 ALA A O 1
ATOM 620 N N . LEU A 1 80 ? 15.219 -2.846 -1.614 1 97.38 80 LEU A N 1
ATOM 621 C CA . LEU A 1 80 ? 14.992 -3.227 -0.225 1 97.38 80 LEU A CA 1
ATOM 622 C C . LEU A 1 80 ? 14.055 -4.43 -0.137 1 97.38 80 LEU A C 1
ATOM 624 O O . LEU A 1 80 ? 13.086 -4.527 -0.894 1 97.38 80 LEU A O 1
ATOM 628 N N . PRO A 1 81 ? 14.305 -5.277 0.863 1 97.5 81 PRO A N 1
ATOM 629 C CA . PRO A 1 81 ? 13.414 -6.426 1.054 1 97.5 81 PRO A CA 1
ATOM 630 C C . PRO A 1 81 ? 11.961 -6.016 1.296 1 97.5 81 PRO A C 1
ATOM 632 O O . PRO A 1 81 ? 11.039 -6.719 0.877 1 97.5 81 PRO A O 1
ATOM 635 N N . LEU A 1 82 ? 11.758 -4.906 1.965 1 97.75 82 LEU A N 1
ATOM 636 C CA . LEU A 1 82 ? 10.383 -4.516 2.252 1 97.75 82 LEU A CA 1
ATOM 637 C C . LEU A 1 82 ? 9.609 -4.242 0.962 1 97.75 82 LEU A C 1
ATOM 639 O O . LEU A 1 82 ? 8.414 -4.523 0.875 1 97.75 82 LEU A O 1
ATOM 643 N N . VAL A 1 83 ? 10.289 -3.711 -0.062 1 98.25 83 VAL A N 1
ATOM 644 C CA . VAL A 1 83 ? 9.656 -3.486 -1.358 1 98.25 83 VAL A CA 1
ATOM 645 C C . VAL A 1 83 ? 9.25 -4.824 -1.976 1 98.25 83 VAL A C 1
ATOM 647 O O . VAL A 1 83 ? 8.133 -4.973 -2.473 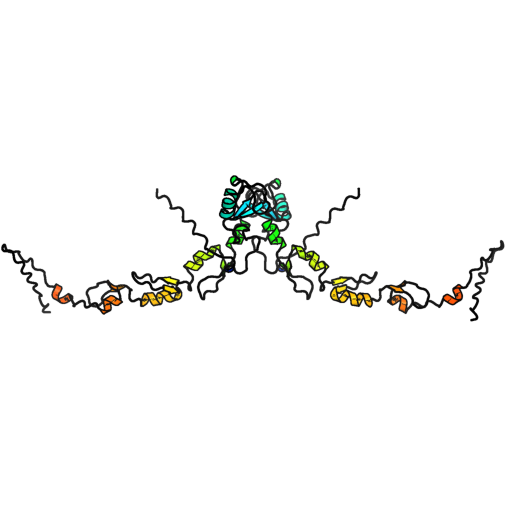1 98.25 83 VAL A O 1
ATOM 650 N N . GLN A 1 84 ? 10.148 -5.781 -1.927 1 97.5 84 GLN A N 1
ATOM 651 C CA . GLN A 1 84 ? 9.859 -7.117 -2.436 1 97.5 84 GLN A CA 1
ATOM 652 C C . GLN A 1 84 ? 8.68 -7.746 -1.699 1 97.5 84 GLN A C 1
ATOM 654 O O . GLN A 1 84 ? 7.82 -8.375 -2.318 1 97.5 84 GLN A O 1
ATOM 659 N N . ASN A 1 85 ? 8.719 -7.59 -0.383 1 97.94 85 ASN A N 1
ATOM 660 C CA . ASN A 1 85 ? 7.629 -8.133 0.422 1 97.94 85 ASN A CA 1
ATOM 661 C C . ASN A 1 85 ? 6.289 -7.508 0.042 1 97.94 85 ASN A C 1
ATOM 663 O O . ASN A 1 85 ? 5.285 -8.211 -0.08 1 97.94 85 ASN A O 1
ATOM 667 N N . MET A 1 86 ? 6.324 -6.188 -0.146 1 98.38 86 MET A N 1
ATOM 668 C CA . MET A 1 86 ? 5.09 -5.496 -0.514 1 98.38 86 MET A CA 1
ATOM 669 C C . MET A 1 86 ? 4.57 -5.992 -1.859 1 98.38 86 MET A C 1
ATOM 671 O O . MET A 1 86 ? 3.373 -6.242 -2.012 1 98.38 86 MET A O 1
ATOM 675 N N . VAL A 1 87 ? 5.426 -6.164 -2.811 1 98.06 87 VAL A N 1
ATOM 676 C CA . VAL A 1 87 ? 5.055 -6.668 -4.129 1 98.06 87 VAL A CA 1
ATOM 677 C C . VAL A 1 87 ? 4.469 -8.07 -4 1 98.06 87 VAL A C 1
ATOM 679 O O . VAL A 1 87 ? 3.432 -8.375 -4.594 1 98.06 87 VAL A O 1
ATOM 682 N N . SER A 1 88 ? 5.078 -8.922 -3.207 1 97.75 88 SER A N 1
ATOM 683 C CA . SER A 1 88 ? 4.688 -10.32 -3.049 1 97.75 88 SER A CA 1
ATOM 684 C C . SER A 1 88 ? 3.312 -10.438 -2.398 1 97.75 88 SER A C 1
ATOM 686 O O . SER A 1 88 ? 2.6 -11.414 -2.613 1 97.75 88 SER A O 1
ATOM 688 N N . ARG A 1 89 ? 2.916 -9.414 -1.679 1 97.75 89 ARG A N 1
ATOM 689 C CA . ARG A 1 89 ? 1.682 -9.484 -0.904 1 97.75 89 ARG A CA 1
ATOM 690 C C . ARG A 1 89 ? 0.532 -8.812 -1.643 1 97.75 89 ARG A C 1
ATOM 692 O O . ARG A 1 89 ? -0.608 -8.828 -1.174 1 97.75 89 ARG A O 1
ATOM 699 N N . LEU A 1 90 ? 0.827 -8.141 -2.732 1 97.94 90 LEU A N 1
ATOM 700 C CA . LEU A 1 90 ? -0.26 -7.609 -3.551 1 97.94 90 LEU A CA 1
ATOM 701 C C . LEU A 1 90 ? -1.275 -8.703 -3.875 1 97.94 90 LEU A C 1
ATOM 703 O O . LEU A 1 90 ? -0.908 -9.867 -4.055 1 97.94 90 LEU A O 1
ATOM 707 N N . LYS A 1 91 ? -2.516 -8.328 -3.932 1 98.38 91 LYS A N 1
ATOM 708 C CA . LYS A 1 91 ? -3.582 -9.297 -4.164 1 98.38 91 LYS A CA 1
ATOM 709 C C . LYS A 1 91 ? -4.023 -9.289 -5.625 1 98.38 91 LYS A C 1
ATOM 711 O O . LYS A 1 91 ? -4.145 -8.227 -6.234 1 98.38 91 LYS A O 1
ATOM 716 N N . VAL A 1 92 ? -4.258 -10.477 -6.156 1 98.19 92 VAL A N 1
ATOM 717 C CA . VAL A 1 92 ? -4.703 -10.672 -7.531 1 98.19 92 VAL A CA 1
ATOM 718 C C . VAL A 1 92 ? -5.973 -11.516 -7.547 1 98.19 92 VAL A C 1
ATOM 720 O O . VAL A 1 92 ? -6.121 -12.438 -6.742 1 98.19 92 VAL A O 1
ATOM 723 N N . LYS A 1 93 ? -6.828 -11.211 -8.438 1 97.94 93 LYS A N 1
ATOM 724 C CA . LYS A 1 93 ? -8.055 -11.984 -8.609 1 97.94 93 LYS A CA 1
ATOM 725 C C . LYS A 1 93 ? -7.777 -13.328 -9.281 1 97.94 93 LYS A C 1
ATOM 727 O O . LYS A 1 93 ? -7.02 -13.398 -10.25 1 97.94 93 LYS A O 1
ATOM 732 N N . CYS A 1 94 ? -8.328 -14.312 -8.672 1 98.06 94 CYS A N 1
ATOM 733 C CA . CYS A 1 94 ? -8.242 -15.609 -9.328 1 98.06 94 CYS A CA 1
ATOM 734 C C . CYS A 1 94 ? -8.922 -15.578 -10.695 1 98.06 94 CYS A C 1
ATOM 736 O O . CYS A 1 94 ? -10 -15.016 -10.844 1 98.06 94 CYS A O 1
ATOM 738 N N . ARG A 1 95 ? -8.406 -16.234 -11.695 1 95.69 95 ARG A N 1
ATOM 739 C CA . ARG A 1 95 ? -8.914 -16.203 -13.062 1 95.69 95 ARG A CA 1
ATOM 740 C C . ARG A 1 95 ? -9.914 -17.328 -13.297 1 95.69 95 ARG A C 1
ATOM 742 O O . ARG A 1 95 ? -10.555 -17.391 -14.352 1 95.69 95 ARG A O 1
ATOM 749 N N . SER A 1 96 ? -10 -18.219 -12.398 1 96.75 96 SER A N 1
ATOM 750 C CA . SER A 1 96 ? -10.969 -19.297 -12.539 1 96.75 96 SER A CA 1
ATOM 751 C C . SER A 1 96 ? -12.398 -18.797 -12.391 1 96.75 96 SER A C 1
ATOM 753 O O . SER A 1 96 ? -12.758 -18.219 -11.359 1 96.75 96 SER A O 1
ATOM 755 N N . PRO A 1 97 ? -13.141 -19.078 -13.398 1 96.06 97 PRO A N 1
ATOM 756 C CA . PRO A 1 97 ? -14.523 -18.609 -13.312 1 96.06 97 PRO A CA 1
ATOM 757 C C . PRO A 1 97 ? -15.266 -19.172 -12.102 1 96.06 97 PRO A C 1
ATOM 759 O O . PRO A 1 97 ? -15.234 -20.391 -11.859 1 96.06 97 PRO A O 1
ATOM 762 N N . GLY A 1 98 ? -15.828 -18.219 -11.305 1 96.69 98 GLY A N 1
ATOM 763 C CA . GLY A 1 98 ? -16.641 -18.641 -10.172 1 96.69 98 GLY A CA 1
ATOM 764 C C . GLY A 1 98 ? -15.891 -18.578 -8.852 1 96.69 98 GLY A C 1
ATOM 765 O O . GLY A 1 98 ? -16.516 -18.625 -7.785 1 96.69 98 GLY A O 1
ATOM 766 N N . CYS A 1 99 ? -14.625 -18.609 -8.773 1 97.69 99 CYS A N 1
ATOM 767 C CA . CYS A 1 99 ? -13.852 -18.594 -7.535 1 97.69 99 CYS A CA 1
ATOM 768 C C . CYS A 1 99 ? -13.953 -17.234 -6.844 1 97.69 99 CYS A C 1
ATOM 770 O O . CYS A 1 99 ? -14.352 -17.156 -5.68 1 97.69 99 CYS A O 1
ATOM 772 N N . GLY A 1 100 ? -13.547 -16.141 -7.414 1 96.81 100 GLY A N 1
ATOM 773 C CA . GLY A 1 100 ? -13.688 -14.781 -6.895 1 96.81 100 GLY A CA 1
ATOM 774 C C . GLY A 1 100 ? -12.664 -14.445 -5.828 1 96.81 100 GLY A C 1
ATOM 775 O O . GLY A 1 100 ? -12.664 -13.336 -5.285 1 96.81 100 GLY A O 1
ATOM 776 N N . ALA A 1 101 ? -11.805 -15.375 -5.555 1 98.31 101 ALA A N 1
ATOM 777 C CA . ALA A 1 101 ? -10.805 -15.148 -4.512 1 98.31 101 ALA A CA 1
ATOM 778 C C . ALA A 1 101 ? -9.805 -14.07 -4.93 1 98.31 101 ALA A C 1
ATOM 780 O O . ALA A 1 101 ? -9.539 -13.898 -6.121 1 98.31 101 ALA A O 1
ATOM 781 N N . ARG A 1 102 ? -9.32 -13.305 -4.031 1 98.5 102 ARG A N 1
ATOM 782 C CA . ARG A 1 102 ? -8.148 -12.43 -4.145 1 98.5 102 ARG A CA 1
ATOM 783 C C . ARG A 1 102 ? -6.953 -13.023 -3.414 1 98.5 102 ARG A C 1
ATOM 785 O O . ARG A 1 102 ? -6.953 -13.125 -2.186 1 98.5 102 ARG A O 1
ATOM 792 N N . VAL A 1 103 ? -5.973 -13.336 -4.168 1 98.38 103 VAL A N 1
ATOM 793 C CA . VAL A 1 103 ? -4.855 -14.109 -3.641 1 98.38 103 VAL A CA 1
ATOM 794 C C . VAL A 1 103 ? -3.568 -13.297 -3.732 1 98.38 103 VAL A C 1
ATOM 796 O O . VAL A 1 103 ? -3.342 -12.594 -4.719 1 98.38 103 VAL A O 1
ATOM 799 N N . ALA A 1 104 ? -2.777 -13.43 -2.729 1 98.38 104 ALA A N 1
ATOM 800 C CA . ALA A 1 104 ? -1.476 -12.773 -2.785 1 98.38 104 ALA A CA 1
ATOM 801 C C . ALA A 1 104 ? -0.652 -13.281 -3.965 1 98.38 104 ALA A C 1
ATOM 803 O O . ALA A 1 104 ? -0.684 -14.477 -4.281 1 98.38 104 ALA A O 1
ATOM 804 N N . VAL A 1 105 ? 0.103 -12.406 -4.543 1 98 105 VAL A N 1
ATOM 805 C CA . VAL A 1 105 ? 0.93 -12.75 -5.695 1 98 105 VAL A CA 1
ATOM 806 C C . VAL A 1 105 ? 1.805 -13.953 -5.371 1 98 105 VAL A C 1
ATOM 808 O O . VAL A 1 105 ? 1.907 -14.891 -6.172 1 98 105 VAL A O 1
ATOM 811 N N . GLU A 1 106 ? 2.369 -13.969 -4.195 1 97.12 106 GLU A N 1
ATOM 812 C CA . GLU A 1 106 ? 3.301 -15.023 -3.816 1 97.12 106 GLU A CA 1
ATOM 813 C C . GLU A 1 106 ? 2.605 -16.391 -3.773 1 97.12 106 GLU A C 1
ATOM 815 O O . GLU A 1 106 ? 3.254 -17.422 -3.904 1 97.12 106 GLU A O 1
ATOM 820 N N . ASN A 1 107 ? 1.324 -16.406 -3.658 1 97.81 107 ASN A N 1
ATOM 821 C CA . ASN A 1 107 ? 0.571 -17.641 -3.531 1 97.81 107 ASN A CA 1
ATOM 822 C C . ASN A 1 107 ? -0.283 -17.906 -4.766 1 97.81 107 ASN A C 1
ATOM 824 O O . ASN A 1 107 ? -1.079 -18.859 -4.785 1 97.81 107 ASN A O 1
ATOM 828 N N . TYR A 1 108 ? -0.128 -17.125 -5.742 1 97.75 108 TYR A N 1
ATOM 829 C CA . TYR A 1 108 ? -1.034 -17.156 -6.883 1 97.75 108 TYR A CA 1
ATOM 830 C C . TYR A 1 108 ? -0.889 -18.469 -7.656 1 97.75 108 TYR A C 1
ATOM 832 O O . TYR A 1 108 ? -1.881 -19.141 -7.938 1 97.75 108 TYR A O 1
ATOM 840 N N . VAL A 1 109 ? 0.292 -18.844 -7.996 1 96.75 109 VAL A N 1
ATOM 841 C CA . VAL A 1 109 ? 0.55 -20.047 -8.789 1 96.75 109 VAL A CA 1
ATOM 842 C C . VAL A 1 109 ? 0.047 -21.281 -8.039 1 96.75 109 VAL A C 1
ATOM 844 O O . VAL A 1 109 ? -0.643 -22.125 -8.617 1 96.75 109 VAL A O 1
ATOM 847 N N . ALA A 1 110 ? 0.377 -21.344 -6.797 1 97.62 110 ALA A N 1
ATOM 848 C CA . ALA A 1 110 ? -0.093 -22.469 -5.977 1 97.62 110 ALA A CA 1
ATOM 849 C C . ALA A 1 110 ? -1.618 -22.5 -5.934 1 97.62 110 ALA A C 1
ATOM 851 O O . ALA A 1 110 ? -2.217 -23.578 -6.055 1 97.62 110 ALA A O 1
ATOM 852 N N . HIS A 1 111 ? -2.229 -21.297 -5.754 1 98.12 111 HIS A N 1
ATOM 853 C CA . HIS A 1 111 ? -3.686 -21.234 -5.75 1 98.12 111 HIS A CA 1
ATOM 854 C C . HIS A 1 111 ? -4.266 -21.75 -7.062 1 98.12 111 HIS A C 1
ATOM 856 O O . HIS A 1 111 ? -5.184 -22.578 -7.059 1 98.12 111 HIS A O 1
ATOM 862 N N . MET A 1 112 ? -3.711 -21.344 -8.164 1 96.81 112 MET A N 1
ATOM 863 C CA . MET A 1 112 ? -4.227 -21.719 -9.477 1 96.81 112 MET A CA 1
ATOM 864 C C . MET A 1 112 ? -4.129 -23.234 -9.68 1 96.81 112 MET A C 1
ATOM 866 O O . MET A 1 112 ? -4.988 -23.844 -10.32 1 96.81 112 MET A O 1
ATOM 870 N N . GLY A 1 113 ? -3.158 -23.828 -9.125 1 96.44 113 GLY A N 1
ATOM 871 C CA . GLY A 1 113 ? -2.957 -25.266 -9.25 1 96.44 113 GLY A CA 1
ATOM 872 C C . GLY A 1 113 ? -3.906 -26.078 -8.391 1 96.44 113 GLY A C 1
ATOM 873 O O . GLY A 1 113 ? -4.09 -27.266 -8.617 1 96.44 113 GLY A O 1
ATOM 874 N N . ALA A 1 114 ? -4.512 -25.406 -7.422 1 97.75 114 ALA A N 1
ATOM 875 C CA . ALA A 1 114 ? -5.332 -26.141 -6.465 1 97.75 114 ALA A CA 1
ATOM 876 C C . ALA A 1 114 ? -6.766 -25.609 -6.449 1 97.75 114 ALA A C 1
ATOM 878 O O . ALA A 1 114 ? -7.617 -26.125 -5.727 1 97.75 114 ALA A O 1
ATOM 879 N N . CYS A 1 115 ? -7.039 -24.594 -7.18 1 98.25 115 CYS A N 1
ATOM 880 C CA . CYS A 1 115 ? -8.344 -23.953 -7.168 1 98.25 115 CYS A CA 1
ATOM 881 C C . CYS A 1 115 ? -9.438 -24.922 -7.613 1 98.25 115 CYS A C 1
ATOM 883 O O . CYS A 1 115 ? -9.359 -25.484 -8.703 1 98.25 115 CYS A O 1
ATOM 885 N N . GLU A 1 116 ? -10.461 -25.031 -6.867 1 98.25 116 GLU A N 1
ATOM 886 C CA . GLU A 1 116 ? -11.555 -25.953 -7.125 1 98.25 116 GLU A CA 1
ATOM 887 C C . GLU A 1 116 ? -12.344 -25.547 -8.367 1 98.25 116 GLU A C 1
ATOM 889 O O . GLU A 1 116 ? -13.016 -26.375 -8.984 1 98.25 116 GLU A O 1
ATOM 894 N N . PHE A 1 117 ? -12.219 -24.312 -8.727 1 98.44 117 PHE A N 1
ATOM 895 C CA . PHE A 1 117 ? -12.93 -23.797 -9.883 1 98.44 117 PHE A CA 1
ATOM 896 C C . PHE A 1 117 ? -12.07 -23.891 -11.141 1 98.44 117 PHE A C 1
ATOM 898 O O . PHE A 1 117 ? -12.555 -23.672 -12.25 1 98.44 117 PHE A O 1
ATOM 905 N N . GLY A 1 118 ? -10.789 -24.141 -10.969 1 97.94 118 GLY A N 1
ATOM 906 C CA . GLY A 1 118 ? -9.875 -24.25 -12.094 1 97.94 118 GLY A CA 1
ATOM 907 C C . GLY A 1 118 ? -10.055 -25.531 -12.891 1 97.94 118 GLY A C 1
ATOM 908 O O . GLY A 1 118 ? -10.359 -26.578 -12.32 1 97.94 118 GLY A O 1
ATOM 909 N N . GLU A 1 119 ? -9.789 -25.5 -14.125 1 97.19 119 GLU A N 1
ATOM 910 C CA . GLU A 1 119 ? -9.945 -26.656 -15.008 1 97.19 119 GLU A CA 1
ATOM 911 C C . GLU A 1 119 ? -8.797 -27.656 -14.82 1 97.19 119 GLU A C 1
ATOM 913 O O . GLU A 1 119 ? -7.641 -27.25 -14.695 1 97.19 119 GLU A O 1
ATOM 918 N N . ALA A 1 120 ? -9.211 -28.828 -14.836 1 97.31 120 ALA A N 1
ATOM 919 C CA . ALA A 1 120 ? -8.242 -29.922 -14.75 1 97.31 120 ALA A CA 1
ATOM 920 C C . ALA A 1 120 ? -8.555 -31.016 -15.758 1 97.31 120 ALA A C 1
ATOM 922 O O . ALA A 1 120 ? -9.727 -31.266 -16.062 1 97.31 120 ALA A O 1
ATOM 923 N N . PRO A 1 121 ? -7.621 -31.656 -16.266 1 96.94 121 PRO A N 1
ATOM 924 C CA . PRO A 1 121 ? -7.824 -32.781 -17.203 1 96.94 121 PRO A CA 1
ATOM 925 C C . PRO A 1 121 ? -8.102 -34.094 -16.5 1 96.94 121 PRO A C 1
ATOM 927 O O . PRO A 1 121 ? -7.629 -34.312 -15.383 1 96.94 121 PRO A O 1
ATOM 930 N N . CYS A 1 122 ? -8.945 -34.906 -17.156 1 97.69 122 CYS A N 1
ATOM 931 C CA . CYS A 1 122 ? -9.133 -36.281 -16.672 1 97.69 122 CYS A CA 1
ATOM 932 C C . CYS A 1 122 ? -7.816 -37.031 -16.672 1 97.69 122 CYS A C 1
ATOM 934 O O . CYS A 1 122 ? -7.039 -36.938 -17.625 1 97.69 122 CYS A O 1
ATOM 936 N N . PRO A 1 123 ? -7.477 -37.781 -15.641 1 96.38 123 PRO A N 1
ATOM 937 C CA . PRO A 1 123 ? -6.195 -38.469 -15.547 1 96.38 123 PRO A CA 1
ATOM 938 C C . PRO A 1 123 ? -6.145 -39.75 -16.422 1 96.38 123 PRO A C 1
ATOM 940 O O . PRO A 1 123 ? -5.074 -40.312 -16.609 1 96.38 123 PRO A O 1
ATOM 943 N N . HIS A 1 124 ? -7.328 -40.219 -16.844 1 94.88 124 HIS A N 1
ATOM 944 C CA . HIS A 1 124 ? -7.344 -41.438 -17.641 1 94.88 124 HIS A CA 1
ATOM 945 C C . HIS A 1 124 ? -6.719 -41.219 -19.016 1 94.88 124 HIS A C 1
ATOM 947 O O . HIS A 1 124 ? -6.992 -40.219 -19.656 1 94.88 124 HIS A O 1
ATOM 953 N N . GLU A 1 125 ? -5.934 -42.188 -19.344 1 89.25 125 GLU A N 1
ATOM 954 C CA . GLU A 1 125 ? -5.254 -42.062 -20.641 1 89.25 125 GLU A CA 1
ATOM 955 C C . GLU A 1 125 ? -6.254 -41.938 -21.781 1 89.25 125 GLU A C 1
ATOM 957 O O . GLU A 1 125 ? -7.305 -42.594 -21.766 1 89.25 125 GLU A O 1
ATOM 962 N N . ALA A 1 126 ? -6.039 -41.094 -22.734 1 88.94 126 ALA A N 1
ATOM 963 C CA . ALA A 1 126 ? -6.789 -40.938 -23.984 1 88.94 126 ALA A CA 1
ATOM 964 C C . ALA A 1 126 ? -8.086 -40.156 -23.734 1 88.94 126 ALA A C 1
ATOM 966 O O . ALA A 1 126 ? -8.914 -40.031 -24.625 1 88.94 126 ALA A O 1
ATOM 967 N N . CYS A 1 127 ? -8.367 -39.875 -22.406 1 95.38 127 CYS A N 1
ATOM 968 C CA . CYS A 1 127 ? -9.484 -38.969 -22.172 1 95.38 127 CYS A CA 1
ATOM 969 C C . CYS A 1 127 ? -9.031 -37.531 -22.281 1 95.38 127 CYS A C 1
ATOM 971 O O . CYS A 1 127 ? -8.062 -37.125 -21.625 1 95.38 127 CYS 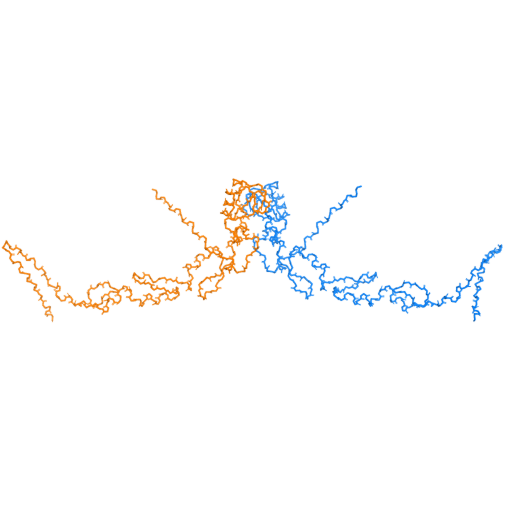A O 1
ATOM 973 N N . GLU A 1 128 ? -9.609 -36.594 -23.109 1 95.44 128 GLU A N 1
ATOM 974 C CA . GLU A 1 128 ? -9.234 -35.188 -23.297 1 95.44 128 GLU A CA 1
ATOM 975 C C . GLU A 1 128 ? -10.211 -34.25 -22.578 1 95.44 128 GLU A C 1
ATOM 977 O O . GLU A 1 128 ? -10.172 -33.062 -22.781 1 95.44 128 GLU A O 1
ATOM 982 N N . HIS A 1 129 ? -11.016 -34.875 -21.766 1 96.38 129 HIS A N 1
ATOM 983 C CA . HIS A 1 129 ? -12.016 -34.094 -21.062 1 96.38 129 HIS A CA 1
ATOM 984 C C . HIS A 1 129 ? -11.367 -33.188 -20.016 1 96.38 129 HIS A C 1
ATOM 986 O O . HIS A 1 129 ? -10.43 -33.594 -19.328 1 96.38 129 HIS A O 1
ATOM 992 N N . ARG A 1 130 ? -11.867 -31.938 -19.891 1 97.62 130 ARG A N 1
ATOM 993 C CA . ARG A 1 130 ? -11.469 -30.984 -18.875 1 97.62 130 ARG A CA 1
ATOM 994 C C . ARG A 1 130 ? -12.688 -30.438 -18.141 1 97.62 130 ARG A C 1
ATOM 996 O O . ARG A 1 130 ? -13.742 -30.219 -18.734 1 97.62 130 ARG A O 1
ATOM 1003 N N . CYS A 1 131 ? -12.531 -30.281 -16.875 1 97.5 131 CYS A N 1
ATOM 1004 C CA . CYS A 1 131 ? -13.602 -29.719 -16.047 1 97.5 131 CYS A CA 1
ATOM 1005 C C . CYS A 1 131 ? -13.047 -29.094 -14.781 1 97.5 131 CYS A C 1
ATOM 1007 O O . CYS A 1 131 ? -11.859 -29.234 -14.477 1 97.5 131 CYS A O 1
ATOM 1009 N N . PRO A 1 132 ? -13.891 -28.297 -14.094 1 98.25 132 PRO A N 1
ATOM 1010 C CA . PRO A 1 132 ? -13.422 -27.781 -12.805 1 98.25 132 PRO A CA 1
ATOM 1011 C C . PRO A 1 132 ? -13.016 -28.891 -11.844 1 98.25 132 PRO A C 1
ATOM 1013 O O . PRO A 1 132 ? -13.648 -29.953 -11.812 1 98.25 132 PRO A O 1
ATOM 1016 N N . ARG A 1 133 ? -12.008 -28.641 -11.109 1 98.25 133 ARG A N 1
ATOM 1017 C CA . ARG A 1 133 ? -11.445 -29.641 -10.219 1 98.25 133 ARG A CA 1
ATOM 1018 C C . ARG A 1 133 ? -12.508 -30.203 -9.281 1 98.25 133 ARG A C 1
ATOM 1020 O O . ARG A 1 133 ? -12.508 -31.406 -8.977 1 98.25 133 ARG A O 1
ATOM 1027 N N . ARG A 1 134 ? -13.445 -29.438 -8.945 1 98.06 134 ARG A N 1
ATOM 1028 C CA . ARG A 1 134 ? -14.484 -29.844 -8.008 1 98.06 134 ARG A CA 1
ATOM 1029 C C . ARG A 1 134 ? -15.375 -30.922 -8.625 1 98.06 134 ARG A C 1
ATOM 1031 O O . ARG A 1 134 ? -16 -31.703 -7.91 1 98.06 134 ARG A O 1
ATOM 1038 N N . ASP A 1 135 ? -15.406 -31.016 -9.898 1 97.56 135 ASP A N 1
ATOM 1039 C CA . ASP A 1 135 ? -16.281 -31.938 -10.609 1 97.56 135 ASP A CA 1
ATOM 1040 C C . ASP A 1 135 ? -15.484 -33.125 -11.156 1 97.56 135 ASP A C 1
ATOM 1042 O O . ASP A 1 135 ? -16.047 -34.031 -11.781 1 97.56 135 ASP A O 1
ATOM 1046 N N . LEU A 1 136 ? -14.289 -33.031 -10.961 1 97.75 136 LEU A N 1
ATOM 1047 C CA . LEU A 1 136 ? -13.406 -34 -11.633 1 97.75 136 LEU A CA 1
ATOM 1048 C C . LEU A 1 136 ? -13.656 -35.406 -11.125 1 97.75 136 LEU A C 1
ATOM 1050 O O . LEU A 1 136 ? -13.695 -36.375 -11.906 1 97.75 136 LEU A O 1
ATOM 1054 N N . GLU A 1 137 ? -13.82 -35.562 -9.867 1 97.12 137 GLU A N 1
ATOM 1055 C CA . GLU A 1 137 ? -14.008 -36.906 -9.273 1 97.12 137 GLU A CA 1
ATOM 1056 C C . GLU A 1 137 ? -15.219 -37.594 -9.883 1 97.12 137 GLU A C 1
ATOM 1058 O O . GLU A 1 137 ? -15.156 -38.781 -10.188 1 97.12 137 GLU A O 1
ATOM 1063 N N . ASP A 1 138 ? -16.234 -36.938 -10.07 1 97.62 138 ASP A N 1
ATOM 1064 C CA . ASP A 1 138 ? -17.453 -37.5 -10.656 1 97.62 138 ASP A CA 1
ATOM 1065 C C . ASP A 1 138 ? -17.188 -37.969 -12.086 1 97.62 138 ASP A C 1
ATOM 1067 O O . ASP A 1 138 ? -17.625 -39.062 -12.477 1 97.62 138 ASP A O 1
ATOM 1071 N N . HIS A 1 139 ? -16.516 -37.125 -12.797 1 97.62 139 HIS A N 1
ATOM 1072 C CA . HIS A 1 139 ? -16.188 -37.531 -14.164 1 97.62 139 HIS A CA 1
ATOM 1073 C C . HIS A 1 139 ? -15.297 -38.75 -14.172 1 97.62 139 HIS A C 1
ATOM 1075 O O . HIS A 1 139 ? -15.555 -39.688 -14.93 1 97.62 139 HIS A O 1
ATOM 1081 N N . VAL A 1 140 ? -14.328 -38.75 -13.297 1 97.31 140 VAL A N 1
ATOM 1082 C CA . VAL A 1 140 ? -13.359 -39.844 -13.281 1 97.31 140 VAL A CA 1
ATOM 1083 C C . VAL A 1 140 ? -14.078 -41.156 -13.016 1 97.31 140 VAL A C 1
ATOM 1085 O O . VAL A 1 140 ? -13.758 -42.188 -13.625 1 97.31 140 VAL A O 1
ATOM 1088 N N . LYS A 1 141 ? -15.094 -41.156 -12.188 1 95.94 141 LYS A N 1
ATOM 1089 C CA . LYS A 1 141 ? -15.852 -42.344 -11.812 1 95.94 141 LYS A CA 1
ATOM 1090 C C . LYS A 1 141 ? -16.703 -42.844 -12.984 1 95.94 141 LYS A C 1
ATOM 1092 O O . LYS A 1 141 ? -16.984 -44.062 -13.078 1 95.94 141 LYS A O 1
ATOM 1097 N N . THR A 1 142 ? -17.016 -42 -13.828 1 95.94 142 THR A N 1
ATOM 1098 C CA . THR A 1 142 ? -17.938 -42.375 -14.891 1 95.94 142 THR A CA 1
ATOM 1099 C C . THR A 1 142 ? -17.281 -42.281 -16.25 1 95.94 142 THR A C 1
ATOM 1101 O O . THR A 1 142 ? -17.922 -42.438 -17.281 1 95.94 142 THR A O 1
ATOM 1104 N N . CYS A 1 143 ? -16.031 -41.969 -16.406 1 96.69 143 CYS A N 1
ATOM 1105 C CA . CYS A 1 143 ? -15.305 -41.719 -17.641 1 96.69 143 CYS A CA 1
ATOM 1106 C C . CYS A 1 143 ? -15.352 -42.969 -18.547 1 96.69 143 CYS A C 1
ATOM 1108 O O . CYS A 1 143 ? -15.07 -44.062 -18.094 1 96.69 143 CYS A O 1
ATOM 1110 N N . PRO A 1 144 ? -15.656 -42.781 -19.734 1 95 144 PRO A N 1
ATOM 1111 C CA . PRO A 1 144 ? -15.672 -43.906 -20.672 1 95 144 PRO A CA 1
ATOM 1112 C C . PRO A 1 144 ? -14.289 -44.5 -20.875 1 95 144 PRO A C 1
ATOM 1114 O O . PRO A 1 144 ? -14.188 -45.656 -21.312 1 95 144 PRO A O 1
ATOM 1117 N N . ARG A 1 145 ? -13.32 -43.719 -20.5 1 95.62 145 ARG A N 1
ATOM 1118 C CA . ARG A 1 145 ? -11.961 -44.188 -20.719 1 95.62 145 ARG A CA 1
ATOM 1119 C C . ARG A 1 145 ? -11.375 -44.812 -19.453 1 95.62 145 ARG A C 1
ATOM 1121 O O . ARG A 1 145 ? -10.203 -45.188 -19.406 1 95.62 145 ARG A O 1
ATOM 1128 N N . ARG A 1 146 ? -12.148 -44.875 -18.453 1 95.62 146 ARG A N 1
ATOM 1129 C CA . ARG A 1 146 ? -11.656 -45.438 -17.203 1 95.62 146 ARG A CA 1
ATOM 1130 C C . ARG A 1 146 ? -11.328 -46.938 -17.391 1 95.62 146 ARG A C 1
ATOM 1132 O O . ARG A 1 146 ? -11.984 -47.625 -18.172 1 95.62 146 ARG A O 1
ATOM 1139 N N . GLU A 1 147 ? -10.336 -47.344 -16.719 1 93.38 147 GLU A N 1
ATOM 1140 C CA . GLU A 1 147 ? -9.922 -48.75 -16.797 1 93.38 147 GLU A CA 1
ATOM 1141 C C . GLU A 1 147 ? -10.805 -49.625 -15.93 1 93.38 147 GLU A C 1
ATOM 1143 O O . GLU A 1 147 ? -10.938 -49.406 -14.727 1 93.38 147 GLU A O 1
ATOM 1148 N N . VAL A 1 148 ? -11.375 -50.594 -16.547 1 91.44 148 VAL A N 1
ATOM 1149 C CA . VAL A 1 148 ? -12.281 -51.5 -15.844 1 91.44 148 VAL A CA 1
ATOM 1150 C C . VAL A 1 148 ? -11.898 -52.938 -16.156 1 91.44 148 VAL A C 1
ATOM 1152 O O . VAL A 1 148 ? -11.57 -53.281 -17.281 1 91.44 148 VAL A O 1
ATOM 1155 N N . ALA A 1 149 ? -11.906 -53.812 -15.133 1 90.75 149 ALA A N 1
ATOM 1156 C CA . ALA A 1 149 ? -11.633 -55.219 -15.305 1 90.75 149 ALA A CA 1
ATOM 1157 C C . ALA A 1 149 ? -12.891 -55.969 -15.742 1 90.75 149 ALA A C 1
ATOM 1159 O O . ALA A 1 149 ? -14 -55.656 -15.289 1 90.75 149 ALA A O 1
ATOM 1160 N N . CYS A 1 150 ? -12.703 -56.844 -16.656 1 87.62 150 CYS A N 1
ATOM 1161 C CA . CYS A 1 150 ? -13.82 -57.688 -17.078 1 87.62 150 CYS A CA 1
ATOM 1162 C C . CYS A 1 150 ? -14.289 -58.594 -15.93 1 87.62 150 CYS A C 1
ATOM 1164 O O . CYS A 1 150 ? -13.469 -59.219 -15.266 1 87.62 150 CYS A O 1
ATOM 1166 N N . GLU A 1 151 ? -15.531 -58.531 -15.719 1 82.38 151 GLU A N 1
ATOM 1167 C CA . GLU A 1 151 ? -16.094 -59.344 -14.641 1 82.38 151 GLU A CA 1
ATOM 1168 C C . GLU A 1 151 ? -16.547 -60.688 -15.164 1 82.38 151 GLU A C 1
ATOM 1170 O O . GLU A 1 151 ? -17.031 -61.531 -14.398 1 82.38 151 GLU A O 1
ATOM 1175 N N . LEU A 1 152 ? -16.422 -60.938 -16.422 1 78.75 152 LEU A N 1
ATOM 1176 C CA . LEU A 1 152 ? -16.922 -62.156 -17.016 1 78.75 152 LEU A CA 1
ATOM 1177 C C . LEU A 1 152 ? -15.844 -63.25 -16.984 1 78.75 152 LEU A C 1
ATOM 1179 O O . LEU A 1 152 ? -16.031 -64.312 -17.547 1 78.75 152 LEU A O 1
ATOM 1183 N N . GLY A 1 153 ? -14.664 -63.031 -16.391 1 74.69 153 GLY A N 1
ATOM 1184 C CA . GLY A 1 153 ? -13.773 -64.125 -16.109 1 74.69 153 GLY A CA 1
ATOM 1185 C C . GLY A 1 153 ? -12.391 -63.969 -16.703 1 74.69 153 GLY A C 1
ATOM 1186 O O . GLY A 1 153 ? -11.461 -64.688 -16.359 1 74.69 153 GLY A O 1
ATOM 1187 N N . CYS A 1 154 ? -12.195 -63.125 -17.75 1 78.06 154 CYS A N 1
ATOM 1188 C CA . CYS A 1 154 ? -10.883 -63.062 -18.391 1 78.06 154 CYS A CA 1
ATOM 1189 C C . CYS A 1 154 ? -9.961 -62.094 -17.641 1 78.06 154 CYS A C 1
ATOM 1191 O O . CYS A 1 154 ? -8.758 -62.062 -17.906 1 78.06 154 CYS A O 1
ATOM 1193 N N . ASP A 1 155 ? -10.32 -61.375 -16.812 1 82.5 155 ASP A N 1
ATOM 1194 C CA . ASP A 1 155 ? -9.594 -60.438 -15.938 1 82.5 155 ASP A CA 1
ATOM 1195 C C . ASP A 1 155 ? -8.844 -59.406 -16.75 1 82.5 155 ASP A C 1
ATOM 1197 O O . ASP A 1 155 ? -7.891 -58.781 -16.25 1 82.5 155 ASP A O 1
ATOM 1201 N N . SER A 1 156 ? -9.172 -59.312 -17.969 1 87 156 SER A N 1
ATOM 1202 C CA . SER A 1 156 ? -8.539 -58.25 -18.766 1 87 156 SER A CA 1
ATOM 1203 C C . SER A 1 156 ? -8.992 -56.875 -18.328 1 87 156 SER A C 1
ATOM 1205 O O . SER A 1 156 ? -10.125 -56.688 -17.859 1 87 156 SER A O 1
ATOM 1207 N N . VAL A 1 157 ? -8.094 -55.875 -18.25 1 91 157 VAL A N 1
ATOM 1208 C 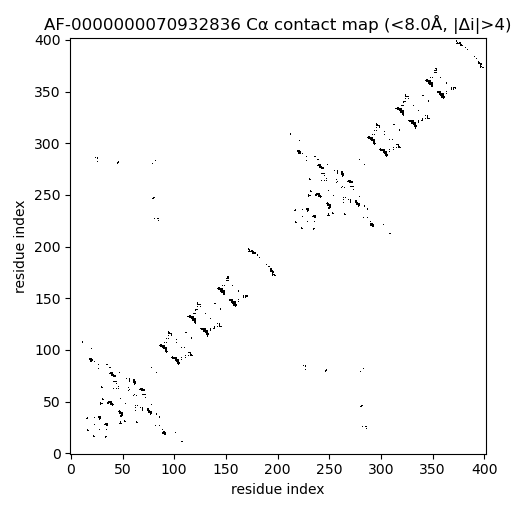CA . VAL A 1 157 ? -8.375 -54.5 -17.922 1 91 157 VAL A CA 1
ATOM 1209 C C . VAL A 1 157 ? -8.539 -53.688 -19.219 1 91 157 VAL A C 1
ATOM 1211 O O . VAL A 1 157 ? -7.617 -53.625 -20.031 1 91 157 VAL A O 1
ATOM 1214 N N . LEU A 1 158 ? -9.711 -53.188 -19.453 1 90.75 158 LEU A N 1
ATOM 1215 C CA . LEU A 1 158 ? -10.047 -52.406 -20.641 1 90.75 158 LEU A CA 1
ATOM 1216 C C . LEU A 1 158 ? -10.688 -51.094 -20.25 1 90.75 158 LEU A C 1
ATOM 1218 O O . LEU A 1 158 ? -11.055 -50.875 -19.094 1 90.75 158 LEU A O 1
ATOM 1222 N N . SER A 1 159 ? -10.805 -50.219 -21.266 1 93.94 159 SER A N 1
ATOM 1223 C CA . SER A 1 159 ? -11.586 -49 -21.031 1 93.94 159 SER A CA 1
ATOM 1224 C C . SER A 1 159 ? -13.078 -49.312 -20.953 1 93.94 159 SER A C 1
ATOM 1226 O O . SER A 1 159 ? -13.547 -50.312 -21.5 1 93.94 159 SER A O 1
ATOM 1228 N N . ALA A 1 160 ? -13.734 -48.531 -20.188 1 92.62 160 ALA A N 1
ATOM 1229 C CA . ALA A 1 160 ? -15.156 -48.75 -19.969 1 92.62 160 ALA A CA 1
ATOM 1230 C C . ALA A 1 160 ? -15.914 -48.844 -21.297 1 92.62 160 ALA A C 1
ATOM 1232 O O . ALA A 1 160 ? -16.812 -49.656 -21.469 1 92.62 160 ALA A O 1
ATOM 1233 N N . ASP A 1 161 ? -15.547 -48 -22.188 1 91.56 161 ASP A N 1
ATOM 1234 C CA . ASP A 1 161 ? -16.219 -48.031 -23.484 1 91.56 161 ASP A CA 1
ATOM 1235 C C . ASP A 1 161 ? -15.898 -49.281 -24.25 1 91.56 161 ASP A C 1
ATOM 1237 O O . ASP A 1 161 ? -16.766 -49.844 -24.953 1 91.56 161 ASP A O 1
ATOM 1241 N N . GLN A 1 162 ? -14.75 -49.875 -24.062 1 88.94 162 GLN A N 1
ATOM 1242 C CA . GLN A 1 162 ? -14.328 -51.094 -24.734 1 88.94 162 GLN A CA 1
ATOM 1243 C C . GLN A 1 162 ? -14.961 -52.312 -24.094 1 88.94 162 GLN A C 1
ATOM 1245 O O . GLN A 1 162 ? -15.148 -53.344 -24.75 1 88.94 162 GLN A O 1
ATOM 1250 N N . LEU A 1 163 ? -15.219 -52.188 -22.859 1 87.25 163 LEU A N 1
ATOM 1251 C CA . LEU A 1 163 ? -15.805 -53.312 -22.141 1 87.25 163 LEU A CA 1
ATOM 1252 C C . LEU A 1 163 ? -17.203 -53.625 -22.656 1 87.25 163 LEU A C 1
ATOM 1254 O O . LEU A 1 163 ? -17.594 -54.781 -22.734 1 87.25 163 LEU A O 1
ATOM 1258 N N . THR A 1 164 ? -17.938 -52.531 -23.047 1 82.69 164 THR A N 1
ATOM 1259 C CA . THR A 1 164 ? -19.281 -52.719 -23.562 1 82.69 164 THR A CA 1
ATOM 1260 C C . THR A 1 164 ? -19.266 -53.562 -24.828 1 82.69 164 THR A C 1
ATOM 1262 O O . THR A 1 164 ? -20.172 -54.375 -25.062 1 82.69 164 THR A O 1
ATOM 1265 N N . ALA A 1 165 ? -18.188 -53.594 -25.562 1 82.19 165 ALA A N 1
ATOM 1266 C CA . ALA A 1 165 ? -18.078 -54.344 -26.812 1 82.19 165 ALA A CA 1
ATOM 1267 C C . ALA A 1 165 ? -17.297 -55.656 -26.609 1 82.19 165 ALA A C 1
ATOM 1269 O O . ALA A 1 165 ? -17.203 -56.469 -27.531 1 82.19 165 ALA A O 1
ATOM 1270 N N . HIS A 1 166 ? -16.844 -55.75 -25.359 1 83.69 166 HIS A N 1
ATOM 1271 C CA . HIS A 1 166 ? -15.992 -56.875 -25.062 1 83.69 166 HIS A CA 1
ATOM 1272 C C . HIS A 1 166 ? -16.828 -58.156 -24.859 1 83.69 166 HIS A C 1
ATOM 1274 O O . HIS A 1 166 ? -17.844 -58.125 -24.156 1 83.69 166 HIS A O 1
ATOM 1280 N N . SER A 1 167 ? -16.75 -59.125 -25.688 1 76.12 167 SER A N 1
ATOM 1281 C CA . SER A 1 167 ? -17.359 -60.438 -25.562 1 76.12 167 SER A CA 1
ATOM 1282 C C . SER A 1 167 ? -16.312 -61.5 -25.25 1 76.12 167 SER A C 1
ATOM 1284 O O . SER A 1 167 ? -15.586 -61.938 -26.141 1 76.12 167 SER A O 1
ATOM 1286 N N . CYS A 1 168 ? -15.859 -61.5 -23.969 1 70.12 168 CYS A N 1
ATOM 1287 C CA . CYS A 1 168 ? -14.906 -62.562 -23.656 1 70.12 168 CYS A CA 1
ATOM 1288 C C . CYS A 1 168 ? -15.594 -63.906 -23.562 1 70.12 168 CYS A C 1
ATOM 1290 O O . CYS A 1 168 ? -16.75 -64 -23.172 1 70.12 168 CYS A O 1
ATOM 1292 N N . LYS A 1 169 ? -15.844 -64.5 -24.656 1 56.84 169 LYS A N 1
ATOM 1293 C CA . LYS A 1 169 ? -16.234 -65.938 -24.578 1 56.84 169 LYS A CA 1
ATOM 1294 C C . LYS A 1 169 ? -15.648 -66.562 -23.328 1 56.84 169 LYS A C 1
ATOM 1296 O O . LYS A 1 169 ? -14.516 -66.312 -22.938 1 56.84 169 LYS A O 1
ATOM 1301 N N . LEU A 1 170 ? -16.5 -66.875 -22.297 1 51.91 170 LEU A N 1
ATOM 1302 C CA . LEU A 1 170 ? -16.094 -67.812 -21.219 1 51.91 170 LEU A CA 1
ATOM 1303 C C . LEU A 1 170 ? -14.93 -68.688 -21.641 1 51.91 170 LEU A C 1
ATOM 1305 O O . LEU A 1 170 ? -15.102 -69.625 -22.438 1 51.91 170 LEU A O 1
ATOM 1309 N N . ILE A 1 171 ? -13.969 -68.062 -22.141 1 48.28 171 ILE A N 1
ATOM 1310 C CA . ILE A 1 171 ? -12.812 -68.938 -22.391 1 48.28 171 ILE A CA 1
ATOM 1311 C C . ILE A 1 171 ? -12.57 -69.812 -21.172 1 48.28 171 ILE A C 1
ATOM 1313 O O . ILE A 1 171 ? -11.547 -70.5 -21.094 1 48.28 171 ILE A O 1
ATOM 1317 N N . LYS A 1 172 ? -13.305 -69.688 -20.109 1 44.59 172 LYS A N 1
ATOM 1318 C CA . LYS A 1 172 ? -13.039 -70.688 -19.109 1 44.59 172 LYS A CA 1
ATOM 1319 C C . LYS A 1 172 ? -13.07 -72.062 -19.75 1 44.59 172 LYS A C 1
ATOM 1321 O O . LYS A 1 172 ? -12.289 -72.938 -19.375 1 44.59 172 LYS A O 1
ATOM 1326 N N . GLU A 1 173 ? -14.211 -72.312 -20.359 1 41.91 173 GLU A N 1
ATOM 1327 C CA . GLU A 1 173 ? -14.328 -73.75 -20.547 1 41.91 173 GLU A CA 1
ATOM 1328 C C . GLU A 1 173 ? -13.203 -74.312 -21.438 1 41.91 173 GLU A C 1
ATOM 1330 O O . GLU A 1 173 ? -12.688 -75.375 -21.203 1 41.91 173 GLU A O 1
ATOM 1335 N N . THR A 1 174 ? -13 -73.688 -22.578 1 40.19 174 THR A N 1
ATOM 1336 C CA . THR A 1 174 ? -12.203 -74.562 -23.484 1 40.19 174 THR A CA 1
ATOM 1337 C C . THR A 1 174 ? -10.727 -74.438 -23.141 1 40.19 174 THR A C 1
ATOM 1339 O O . THR A 1 174 ? -9.883 -75.062 -23.828 1 40.19 174 THR A O 1
ATOM 1342 N N . SER A 1 175 ? -10.375 -73.5 -22.359 1 40.31 175 SER A N 1
ATOM 1343 C CA . SER A 1 175 ? -8.93 -73.5 -22.141 1 40.31 175 SER A CA 1
ATOM 1344 C C . SER A 1 175 ? -8.469 -74.75 -21.453 1 40.31 175 SER A C 1
ATOM 1346 O O . SER A 1 175 ? -7.289 -74.938 -21.125 1 40.31 175 SER A O 1
ATOM 1348 N N . LEU A 1 176 ? -9.398 -75.562 -20.906 1 37.94 176 LEU A N 1
ATOM 1349 C CA . LEU A 1 176 ? -8.812 -76.875 -20.625 1 37.94 176 LEU A CA 1
ATOM 1350 C C . LEU A 1 176 ? -8.312 -77.5 -21.891 1 37.94 176 LEU A C 1
ATOM 1352 O O . LEU A 1 176 ? -8.266 -78.75 -21.969 1 37.94 176 LEU A O 1
ATOM 1356 N N . ILE A 1 177 ? -8.422 -76.875 -23.031 1 37.31 177 ILE A N 1
ATOM 1357 C CA . ILE A 1 177 ? -7.746 -77.5 -24.156 1 37.31 177 ILE A CA 1
ATOM 1358 C C . ILE A 1 177 ? -6.242 -77.562 -23.906 1 37.31 177 ILE A C 1
ATOM 1360 O O . ILE A 1 177 ? -5.598 -76.5 -23.781 1 37.31 177 ILE A O 1
ATOM 1364 N N . ARG A 1 178 ? -5.887 -78.5 -22.969 1 37.22 178 ARG A N 1
ATOM 1365 C CA . ARG A 1 178 ? -4.508 -79 -22.859 1 37.22 178 ARG A CA 1
ATOM 1366 C C . ARG A 1 178 ? -3.859 -79.062 -24.234 1 37.22 178 ARG A C 1
ATOM 1368 O O . ARG A 1 178 ? -4.398 -79.75 -25.125 1 37.22 178 ARG A O 1
ATOM 1375 N N . ILE A 1 179 ? -3.387 -78.062 -24.719 1 34.75 179 ILE A N 1
ATOM 1376 C CA . ILE A 1 179 ? -2.512 -78.125 -25.891 1 34.75 179 ILE A CA 1
ATOM 1377 C C . ILE A 1 179 ? -1.576 -79.312 -25.75 1 34.75 179 ILE A C 1
ATOM 1379 O O . ILE A 1 179 ? -0.762 -79.375 -24.828 1 34.75 179 ILE A O 1
ATOM 1383 N N . VAL A 1 180 ? -2.145 -80.5 -25.859 1 33.03 180 VAL A N 1
ATOM 1384 C CA . VAL A 1 180 ? -1.378 -81.75 -26 1 33.03 180 VAL A CA 1
ATOM 1385 C C . VAL A 1 180 ? -0.292 -81.562 -27.062 1 33.03 180 VAL A C 1
ATOM 1387 O O . VAL A 1 180 ? -0.472 -80.812 -28.016 1 33.03 180 VAL A O 1
ATOM 1390 N N . ASP A 1 181 ? 0.932 -81.812 -26.703 1 34.62 181 ASP A N 1
ATOM 1391 C CA . ASP A 1 181 ? 2.176 -81.875 -27.469 1 34.62 181 ASP A CA 1
ATOM 1392 C C . ASP A 1 181 ? 1.956 -82.562 -28.812 1 34.62 181 ASP A C 1
ATOM 1394 O O . ASP A 1 181 ? 1.493 -83.688 -28.859 1 34.62 181 ASP A O 1
ATOM 1398 N N . VAL A 1 182 ? 1.315 -81.812 -29.719 1 34.69 182 VAL A N 1
ATOM 1399 C CA . VAL A 1 182 ? 1.248 -82.375 -31.062 1 34.69 182 VAL A CA 1
ATOM 1400 C C . VAL A 1 182 ? 2.65 -82.75 -31.547 1 34.69 182 VAL A C 1
ATOM 1402 O O . VAL A 1 182 ? 3.559 -81.938 -31.531 1 34.69 182 VAL A O 1
ATOM 1405 N N . ALA A 1 183 ? 2.957 -84 -31.25 1 35.69 183 ALA A N 1
ATOM 1406 C CA . ALA A 1 183 ? 4.137 -84.625 -31.875 1 35.69 183 ALA A CA 1
ATOM 1407 C C . ALA A 1 183 ? 4.133 -84.375 -33.375 1 35.69 183 ALA A C 1
ATOM 1409 O O . ALA A 1 183 ? 3.137 -84.625 -34.062 1 35.69 183 ALA A O 1
ATOM 1410 N N . ILE A 1 184 ? 4.652 -83.188 -33.75 1 36.69 184 ILE A N 1
ATOM 1411 C CA . ILE A 1 184 ? 5.027 -82.938 -35.125 1 36.69 184 ILE A CA 1
ATOM 1412 C C . ILE A 1 184 ? 5.59 -84.188 -35.781 1 36.69 184 ILE A C 1
ATOM 1414 O O . ILE A 1 184 ? 6.605 -84.688 -35.344 1 36.69 184 ILE A O 1
ATOM 1418 N N . SER A 1 185 ? 4.648 -85.125 -36.219 1 37.53 185 SER A N 1
ATOM 1419 C CA . SER A 1 185 ? 5.242 -86.125 -37.031 1 37.53 185 SER A CA 1
ATOM 1420 C C . SER A 1 185 ? 6.004 -85.562 -38.219 1 37.53 185 SER A C 1
ATOM 1422 O O . SER A 1 185 ? 5.789 -84.375 -38.562 1 37.53 185 SER A O 1
ATOM 1424 N N . ALA A 1 186 ? 6.742 -86.312 -38.875 1 39.88 186 ALA A N 1
ATOM 1425 C CA . ALA A 1 186 ? 7.703 -86 -39.938 1 39.88 186 ALA A CA 1
ATOM 1426 C C . ALA A 1 186 ? 7.062 -85.125 -41.031 1 39.88 186 ALA A C 1
ATOM 1428 O O . ALA A 1 186 ? 7.723 -84.312 -41.625 1 39.88 186 ALA A O 1
ATOM 1429 N N . SER A 1 187 ? 5.836 -85.562 -41.594 1 40.97 187 SER A N 1
ATOM 1430 C CA . SER A 1 187 ? 5.48 -84.875 -42.844 1 40.97 187 SER A CA 1
ATOM 1431 C C . SER A 1 187 ? 4.848 -83.5 -42.594 1 40.97 187 SER A C 1
ATOM 1433 O O . SER A 1 187 ? 4.348 -83.25 -41.5 1 40.97 187 SER A O 1
ATOM 1435 N N . GLY A 1 188 ? 4.883 -82.375 -43.219 1 39.69 188 GLY A N 1
ATOM 1436 C CA . GLY A 1 188 ? 4.766 -80.938 -43.125 1 39.69 188 GLY A CA 1
ATOM 1437 C C . GLY A 1 188 ? 3.498 -80.5 -42.438 1 39.69 188 GLY A C 1
ATOM 1438 O O . GLY A 1 188 ? 3.395 -79.312 -42.031 1 39.69 188 GLY A O 1
ATOM 1439 N N . LYS A 1 189 ? 2.223 -80.938 -42.75 1 42.66 189 LYS A N 1
ATOM 1440 C CA . LYS A 1 189 ? 1.022 -80.125 -42.438 1 42.66 189 LYS A CA 1
ATOM 1441 C C . LYS A 1 189 ? 0.605 -80.312 -41 1 42.66 189 LYS A C 1
ATOM 1443 O O . LYS A 1 189 ? 0.511 -81.438 -40.469 1 42.66 189 LYS A O 1
ATOM 1448 N N . ASP A 1 190 ? 0.677 -79.25 -39.969 1 38.12 190 ASP A N 1
ATOM 1449 C CA . ASP A 1 190 ? 0.521 -78.938 -38.562 1 38.12 190 ASP A CA 1
ATOM 1450 C C . ASP A 1 190 ? -0.936 -79.062 -38.125 1 38.12 190 ASP A C 1
ATOM 1452 O O . ASP A 1 190 ? -1.792 -78.312 -38.531 1 38.12 190 ASP A O 1
ATOM 1456 N N . LEU A 1 191 ? -1.653 -80.25 -38.094 1 38.53 191 LEU A N 1
ATOM 1457 C CA . LEU A 1 191 ? -3.051 -80.312 -37.688 1 38.53 191 LEU A CA 1
ATOM 1458 C C . LEU A 1 191 ? -3.18 -80.125 -36.188 1 38.53 191 LEU A C 1
ATOM 1460 O O . LEU A 1 191 ? -2.609 -80.875 -35.375 1 38.53 191 LEU A O 1
ATOM 1464 N N . ILE A 1 192 ? -3.412 -78.938 -35.594 1 37.62 192 ILE A N 1
ATOM 1465 C CA . ILE A 1 192 ? -3.625 -78.562 -34.188 1 37.62 192 ILE A CA 1
ATOM 1466 C C . ILE A 1 192 ? -4.918 -79.188 -33.688 1 37.62 192 ILE A C 1
ATOM 1468 O O . ILE A 1 192 ? -5.996 -78.938 -34.219 1 37.62 192 ILE A O 1
ATOM 1472 N N . LYS A 1 193 ? -4.977 -80.438 -33.219 1 37.59 193 LYS A N 1
ATOM 1473 C CA . LYS A 1 193 ? -6.145 -81.062 -32.594 1 37.59 193 LYS A CA 1
ATOM 1474 C C . LYS A 1 193 ? -6.418 -80.5 -31.219 1 37.59 193 LYS A C 1
ATOM 1476 O O . LYS A 1 193 ? -5.578 -80.562 -30.312 1 37.59 193 LYS A O 1
ATOM 1481 N N . VAL A 1 194 ? -7.102 -79.375 -31.078 1 36.09 194 VAL A N 1
ATOM 1482 C CA . VAL A 1 194 ? -7.562 -78.812 -29.828 1 36.09 194 VAL A CA 1
ATOM 1483 C C . VAL A 1 194 ? -8.609 -79.688 -29.172 1 36.09 194 VAL A C 1
ATOM 1485 O O . VAL A 1 194 ? -9.602 -80.062 -29.797 1 36.09 194 VAL A O 1
ATOM 1488 N N . LEU A 1 195 ? -8.281 -80.688 -28.281 1 36.38 195 LEU A N 1
ATOM 1489 C CA . LEU A 1 195 ? -9.195 -81.5 -27.531 1 36.38 195 LEU A CA 1
ATOM 1490 C C . LEU A 1 195 ? -9.844 -80.75 -26.391 1 36.38 195 LEU A C 1
ATOM 1492 O O . LEU A 1 195 ? -9.148 -80.188 -25.531 1 36.38 195 LEU A O 1
ATOM 1496 N N . VAL A 1 196 ? -10.977 -80.125 -26.594 1 37.78 196 VAL A N 1
ATOM 1497 C CA . VAL A 1 196 ? -11.812 -79.438 -25.578 1 37.78 196 VAL A CA 1
ATOM 1498 C C . VAL A 1 196 ? -12.477 -80.5 -24.703 1 37.78 196 VAL A C 1
ATOM 1500 O O . VAL A 1 196 ? -13.164 -81.375 -25.203 1 37.78 196 VAL A O 1
ATOM 1503 N N . GLU A 1 197 ? -11.844 -80.938 -23.547 1 38.78 197 GLU A N 1
ATOM 1504 C CA . GLU A 1 197 ? -12.5 -81.875 -22.656 1 38.78 197 GLU A CA 1
ATOM 1505 C C . GLU A 1 197 ? -13.617 -81.25 -21.875 1 38.78 197 GLU A C 1
ATOM 1507 O O . GLU A 1 197 ? -13.414 -80.188 -21.266 1 38.78 197 GLU A O 1
ATOM 1512 N N . PRO A 1 198 ? -14.938 -81.375 -22.25 1 42.62 198 PRO A N 1
ATOM 1513 C CA . PRO A 1 198 ? -16.094 -81 -21.422 1 42.62 198 PRO A CA 1
ATOM 1514 C C . PRO A 1 198 ? -15.953 -81.5 -19.969 1 42.62 198 PRO A C 1
ATOM 1516 O O . PRO A 1 198 ? -15.43 -82.562 -19.703 1 42.62 198 PRO A O 1
ATOM 1519 N N . ASN A 1 199 ? -15.555 -80.562 -19 1 39.75 199 ASN A N 1
ATOM 1520 C CA . ASN A 1 199 ? -15.562 -81 -17.594 1 39.75 199 ASN A CA 1
ATOM 1521 C C . ASN A 1 199 ? -16.859 -81.688 -17.219 1 39.75 199 ASN A C 1
ATOM 1523 O O . ASN A 1 199 ? -17.938 -81.125 -17.344 1 39.75 199 ASN A O 1
ATOM 1527 N N . LEU A 1 200 ? -17.031 -83 -17.5 1 37.22 200 LEU A N 1
ATOM 1528 C CA . LEU A 1 200 ? -18 -83.875 -16.859 1 37.22 200 LEU A CA 1
ATOM 1529 C C . LEU A 1 200 ? -17.969 -83.688 -15.336 1 37.22 200 LEU A C 1
ATOM 1531 O O . LEU A 1 200 ? -18.531 -84.5 -14.609 1 37.22 200 LEU A O 1
ATOM 1535 N N . GLU A 1 201 ? -17.953 -82.438 -14.758 1 30.41 201 GLU A N 1
ATOM 1536 C CA . GLU A 1 201 ? -18.609 -82.688 -13.477 1 30.41 201 GLU A CA 1
ATOM 1537 C C . GLU A 1 201 ? -20.109 -82.875 -13.648 1 30.41 201 GLU A C 1
ATOM 1539 O O . GLU A 1 201 ? -20.719 -82.25 -14.539 1 30.41 201 GLU A O 1
ATOM 1544 N N . MET B 1 1 ? 22.094 41.062 6.551 1 27.22 1 MET B N 1
ATOM 1545 C CA . MET B 1 1 ? 21.766 39.781 5.965 1 27.22 1 MET B CA 1
ATOM 1546 C C . MET B 1 1 ? 20.859 38.969 6.895 1 27.22 1 MET B C 1
ATOM 1548 O O . MET B 1 1 ? 21.25 38.625 8.008 1 27.22 1 MET B O 1
ATOM 1552 N N . ALA B 1 2 ? 19.547 39.188 6.891 1 33.69 2 ALA B N 1
ATOM 1553 C CA . ALA B 1 2 ? 18.531 38.656 7.793 1 33.69 2 ALA B CA 1
ATOM 1554 C C . ALA B 1 2 ? 18.484 37.125 7.707 1 33.69 2 ALA B C 1
ATOM 1556 O O . ALA B 1 2 ? 18.391 36.562 6.617 1 33.69 2 ALA B O 1
ATOM 1557 N N . ARG B 1 3 ? 19.172 36.344 8.594 1 32.72 3 ARG B N 1
ATOM 1558 C CA . ARG B 1 3 ? 19.141 34.906 8.664 1 32.72 3 ARG B CA 1
ATOM 1559 C C . ARG B 1 3 ? 17.719 34.375 8.578 1 32.72 3 ARG B C 1
ATOM 1561 O O . ARG B 1 3 ? 16.828 34.844 9.305 1 32.72 3 ARG B O 1
ATOM 1568 N N . ARG B 1 4 ? 17.188 33.938 7.391 1 29.47 4 ARG B N 1
ATOM 1569 C CA . ARG B 1 4 ? 15.938 33.219 7.176 1 29.47 4 ARG B CA 1
ATOM 1570 C C . ARG B 1 4 ? 15.719 32.156 8.242 1 29.47 4 ARG B C 1
ATOM 1572 O O . ARG B 1 4 ? 16.625 31.375 8.531 1 29.47 4 ARG B O 1
ATOM 1579 N N . ARG B 1 5 ? 15.039 32.438 9.359 1 28.95 5 ARG B N 1
ATOM 1580 C CA . ARG B 1 5 ? 14.602 31.5 10.391 1 28.95 5 ARG B CA 1
ATOM 1581 C C . ARG B 1 5 ? 14.234 30.156 9.781 1 28.95 5 ARG B C 1
ATOM 1583 O O . ARG B 1 5 ? 13.688 30.094 8.672 1 28.95 5 ARG B O 1
ATOM 1590 N N . SER B 1 6 ? 15.086 29.156 9.914 1 30.64 6 SER B N 1
ATOM 1591 C CA . SER B 1 6 ? 14.852 27.734 9.672 1 30.64 6 SER B CA 1
ATOM 1592 C C . SER B 1 6 ? 13.391 27.359 9.906 1 30.64 6 SER B C 1
ATOM 1594 O O . SER B 1 6 ? 12.797 27.781 10.898 1 30.64 6 SER B O 1
ATOM 1596 N N . SER B 1 7 ? 12.547 27.391 8.898 1 32.12 7 SER B N 1
ATOM 1597 C CA . SER B 1 7 ? 11.188 26.875 8.945 1 32.12 7 SER B CA 1
ATOM 1598 C C . SER B 1 7 ? 11.062 25.719 9.938 1 32.12 7 SER B C 1
ATOM 1600 O O . SER B 1 7 ? 11.93 24.844 9.992 1 32.12 7 SER B O 1
ATOM 1602 N N . SER B 1 8 ? 10.562 25.938 11.148 1 32.53 8 SER B N 1
ATOM 1603 C CA . SER B 1 8 ? 10.156 24.969 12.164 1 32.53 8 SER B CA 1
ATOM 1604 C C . SER B 1 8 ? 9.688 23.672 11.531 1 32.53 8 SER B C 1
ATOM 1606 O O . SER B 1 8 ? 8.914 23.688 10.57 1 32.53 8 SER B O 1
ATOM 1608 N N . SER B 1 9 ? 10.477 22.672 11.406 1 37.25 9 SER B N 1
ATOM 1609 C CA . SER B 1 9 ? 10.102 21.312 11.062 1 37.25 9 SER B CA 1
ATOM 1610 C C . SER B 1 9 ? 8.695 20.984 11.555 1 37.25 9 SER B C 1
ATOM 1612 O O . SER B 1 9 ? 8.438 21 12.758 1 37.25 9 SER B O 1
ATOM 1614 N N . ALA B 1 10 ? 7.625 21.516 11.078 1 39.97 10 ALA B N 1
ATOM 1615 C CA . ALA B 1 10 ? 6.242 21.203 11.422 1 39.97 10 ALA B CA 1
ATOM 1616 C C . ALA B 1 10 ? 6.121 19.766 11.953 1 39.97 10 ALA B C 1
ATOM 1618 O O . ALA B 1 10 ? 6.578 18.828 11.312 1 39.97 10 ALA B O 1
ATOM 1619 N N . SER B 1 11 ? 6.105 19.547 13.297 1 49.03 11 SER B N 1
ATOM 1620 C CA . SER B 1 11 ? 5.902 18.281 14 1 49.03 11 SER B CA 1
ATOM 1621 C C . SER B 1 11 ? 4.887 17.406 13.273 1 49.03 11 SER B C 1
ATOM 1623 O O . SER B 1 11 ? 3.844 17.891 12.828 1 49.03 11 SER B O 1
ATOM 1625 N N . ALA B 1 12 ? 5.348 16.359 12.555 1 61.31 12 ALA B N 1
ATOM 1626 C CA . ALA B 1 12 ? 4.453 15.359 11.961 1 61.31 12 ALA B CA 1
ATOM 1627 C C . ALA B 1 12 ? 3.205 15.164 12.82 1 61.31 12 ALA B C 1
ATOM 1629 O O . ALA B 1 12 ? 3.281 15.195 14.055 1 61.31 12 ALA B O 1
ATOM 1630 N N . PRO B 1 13 ? 2.047 15.383 12.242 1 70.31 13 PRO B N 1
ATOM 1631 C CA . PRO B 1 13 ? 0.828 15.141 13.016 1 70.31 13 PRO B CA 1
ATOM 1632 C C . PRO B 1 13 ? 0.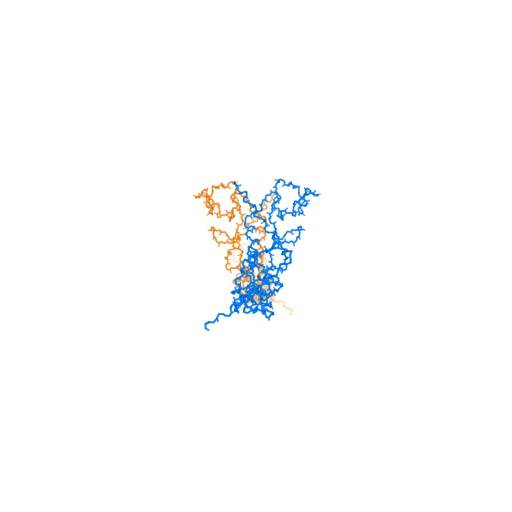888 13.844 13.82 1 70.31 13 PRO B C 1
ATOM 1634 O O . PRO B 1 13 ? 1.571 12.898 13.43 1 70.31 13 PRO B O 1
ATOM 1637 N N . ASP B 1 14 ? 0.519 13.992 15.078 1 85.69 14 ASP B N 1
ATOM 1638 C CA . ASP B 1 14 ? 0.415 12.82 15.945 1 85.69 14 ASP B CA 1
ATOM 1639 C C . ASP B 1 14 ? -0.661 11.859 15.438 1 85.69 14 ASP B C 1
ATOM 1641 O O . ASP B 1 14 ? -1.798 11.891 15.914 1 85.69 14 ASP B O 1
ATOM 1645 N N . LEU B 1 15 ? -0.326 11.086 14.508 1 93.75 15 LEU B N 1
ATOM 1646 C CA . LEU B 1 15 ? -1.255 10.141 13.891 1 93.75 15 LEU B CA 1
ATOM 1647 C C . LEU B 1 15 ? -1.071 8.742 14.469 1 93.75 15 LEU B C 1
ATOM 1649 O O . LEU B 1 15 ? 0.057 8.312 14.719 1 93.75 15 LEU B O 1
ATOM 1653 N N . SER B 1 16 ? -2.176 8.086 14.719 1 94.88 16 SER B N 1
ATOM 1654 C CA . SER B 1 16 ? -2.17 6.676 15.102 1 94.88 16 SER B CA 1
ATOM 1655 C C . SER B 1 16 ? -2.588 5.785 13.938 1 94.88 16 SER B C 1
ATOM 1657 O O . SER B 1 16 ? -3.092 6.273 12.93 1 94.88 16 SER B O 1
ATOM 1659 N N . LEU B 1 17 ? -2.396 4.516 14.062 1 96.56 17 LEU B N 1
ATOM 1660 C CA . LEU B 1 17 ? -2.713 3.572 13 1 96.56 17 LEU B CA 1
ATOM 1661 C C . LEU B 1 17 ? -4.203 3.594 12.68 1 96.56 17 LEU B C 1
ATOM 1663 O O . LEU B 1 17 ? -4.602 3.361 11.531 1 96.56 17 LEU B O 1
ATOM 1667 N N . GLU B 1 18 ? -5.031 3.941 13.641 1 95.5 18 GLU B N 1
ATOM 1668 C CA . GLU B 1 18 ? -6.48 3.951 13.469 1 95.5 18 GLU B CA 1
ATOM 1669 C C . GLU B 1 18 ? -6.926 5.109 12.578 1 95.5 18 GLU B C 1
ATOM 1671 O O . GLU B 1 18 ? -8.047 5.113 12.078 1 95.5 18 GLU B O 1
ATOM 1676 N N . ASP B 1 19 ? -6.062 6.074 12.461 1 96.81 19 ASP B N 1
ATOM 1677 C CA . ASP B 1 19 ? -6.395 7.246 11.656 1 96.81 19 ASP B CA 1
ATOM 1678 C C . ASP B 1 19 ? -6.312 6.93 10.164 1 96.81 19 ASP B C 1
ATOM 1680 O O . ASP B 1 19 ? -6.918 7.625 9.344 1 96.81 19 ASP B O 1
ATOM 1684 N N . TYR B 1 20 ? -5.57 5.938 9.844 1 98.06 20 TYR B N 1
ATOM 1685 C CA . TYR B 1 20 ? -5.328 5.609 8.445 1 98.06 20 TYR B CA 1
ATOM 1686 C C . TYR B 1 20 ? -6.488 4.809 7.867 1 98.06 20 TYR B C 1
ATOM 1688 O O . TYR B 1 20 ? -7.035 3.926 8.531 1 98.06 20 TYR B O 1
ATOM 1696 N N . ASP B 1 21 ? -6.859 5.234 6.684 1 97.25 21 ASP B N 1
ATOM 1697 C CA . ASP B 1 21 ? -7.891 4.52 5.941 1 97.25 21 ASP B CA 1
ATOM 1698 C C . ASP B 1 21 ? -7.648 4.605 4.438 1 97.25 21 ASP B C 1
ATOM 1700 O O . ASP B 1 21 ? -7.809 5.668 3.836 1 97.25 21 ASP B O 1
ATOM 1704 N N . PRO B 1 22 ? -7.301 3.432 3.812 1 96.25 22 PRO B N 1
ATOM 1705 C CA . PRO B 1 22 ? -7.184 2.078 4.363 1 96.25 22 PRO B CA 1
ATOM 1706 C C . PRO B 1 22 ? -5.977 1.918 5.285 1 96.25 22 PRO B C 1
ATOM 1708 O O . PRO B 1 22 ? -5.133 2.812 5.359 1 96.25 22 PRO B O 1
ATOM 1711 N N . ALA B 1 23 ? -5.918 0.838 6.012 1 96.81 23 ALA B N 1
ATOM 1712 C CA . ALA B 1 23 ? -4.781 0.517 6.871 1 96.81 23 ALA B CA 1
ATOM 1713 C C . ALA B 1 23 ? -3.49 0.438 6.062 1 96.81 23 ALA B C 1
ATOM 1715 O O . ALA B 1 23 ? -3.48 -0.088 4.945 1 96.81 23 ALA B O 1
ATOM 1716 N N . PRO B 1 24 ? -2.484 0.933 6.609 1 97.56 24 PRO B N 1
ATOM 1717 C CA . PRO B 1 24 ? -1.206 0.879 5.898 1 97.56 24 PRO B CA 1
ATOM 1718 C C . PRO B 1 24 ? -0.668 -0.543 5.758 1 97.56 24 PRO B C 1
ATOM 1720 O O . PRO B 1 24 ? -1.026 -1.423 6.543 1 97.56 24 PRO B O 1
ATOM 1723 N N . ASP B 1 25 ? 0.118 -0.722 4.746 1 97.06 25 ASP B N 1
ATOM 1724 C CA . ASP B 1 25 ? 0.845 -1.98 4.617 1 97.06 25 ASP B CA 1
ATOM 1725 C C . ASP B 1 25 ? 1.729 -2.232 5.836 1 97.06 25 ASP B C 1
ATOM 1727 O O . ASP B 1 25 ? 2.379 -1.313 6.34 1 97.06 25 ASP B O 1
ATOM 1731 N N . GLU B 1 26 ? 1.788 -3.438 6.277 1 97 26 GLU B N 1
ATOM 1732 C CA . GLU B 1 26 ? 2.541 -3.803 7.477 1 97 26 GLU B CA 1
ATOM 1733 C C . GLU B 1 26 ? 4.02 -3.457 7.324 1 97 26 GLU B C 1
ATOM 1735 O O . GLU B 1 26 ? 4.699 -3.17 8.312 1 97 26 GLU B O 1
ATOM 1740 N N . GLU B 1 27 ? 4.477 -3.492 6.125 1 97.94 27 GLU B N 1
ATOM 1741 C CA . GLU B 1 27 ? 5.891 -3.223 5.875 1 97.94 27 GLU B CA 1
ATOM 1742 C C . GLU B 1 27 ? 6.227 -1.759 6.137 1 97.94 27 GLU B C 1
ATOM 1744 O O . GLU B 1 27 ? 7.402 -1.397 6.25 1 97.94 27 GLU B O 1
ATOM 1749 N N . LEU B 1 28 ? 5.207 -0.92 6.188 1 98.56 28 LEU B N 1
ATOM 1750 C CA . LEU B 1 28 ? 5.43 0.504 6.406 1 98.56 28 LEU B CA 1
ATOM 1751 C C . LEU B 1 28 ? 5.266 0.859 7.879 1 98.56 28 LEU B C 1
ATOM 1753 O O . LEU B 1 28 ? 5.195 2.039 8.234 1 98.56 28 LEU B O 1
ATOM 1757 N N . ILE B 1 29 ? 5.203 -0.135 8.734 1 98.62 29 ILE B N 1
ATOM 1758 C CA . ILE B 1 29 ? 5.055 0.066 10.172 1 98.62 29 ILE B CA 1
ATOM 1759 C C . ILE B 1 29 ? 6.379 -0.228 10.875 1 98.62 29 ILE B C 1
ATOM 1761 O O . ILE B 1 29 ? 6.992 -1.271 10.641 1 98.62 29 ILE B O 1
ATOM 1765 N N . CYS B 1 30 ? 6.82 0.623 11.617 1 98.56 30 CYS B N 1
ATOM 1766 C CA . CYS B 1 30 ? 8.055 0.452 12.375 1 98.56 30 CYS B CA 1
ATOM 1767 C C . CYS B 1 30 ? 7.867 -0.571 13.492 1 98.56 30 CYS B C 1
ATOM 1769 O O . CYS B 1 30 ? 6.957 -0.445 14.312 1 98.56 30 CYS B O 1
ATOM 1771 N N . VAL B 1 31 ? 8.781 -1.455 13.602 1 98.25 31 VAL B N 1
ATOM 1772 C CA . VAL B 1 31 ? 8.641 -2.545 14.562 1 98.25 31 VAL B CA 1
ATOM 1773 C C . VAL B 1 31 ? 8.961 -2.039 15.961 1 98.25 31 VAL B C 1
ATOM 1775 O O . VAL B 1 31 ? 8.609 -2.684 16.953 1 98.25 31 VAL B O 1
ATOM 1778 N N . VAL B 1 32 ? 9.586 -0.94 16.062 1 98.38 32 VAL B N 1
ATOM 1779 C CA . VAL B 1 32 ? 10.016 -0.425 17.359 1 98.38 32 VAL B CA 1
ATOM 1780 C C . VAL B 1 32 ? 8.883 0.358 18.016 1 98.38 32 VAL B C 1
ATOM 1782 O O . VAL B 1 32 ? 8.516 0.091 19.156 1 98.38 32 VAL B O 1
ATOM 1785 N N . CYS B 1 33 ? 8.32 1.307 17.297 1 97.88 33 CYS B N 1
ATOM 1786 C CA . CYS B 1 33 ? 7.312 2.166 17.906 1 97.88 33 CYS B CA 1
ATOM 1787 C C . CYS B 1 33 ? 5.91 1.727 17.5 1 97.88 33 CYS B C 1
ATOM 1789 O O . CYS B 1 33 ? 4.922 2.191 18.062 1 97.88 33 CYS B O 1
ATOM 1791 N N . HIS B 1 34 ? 5.801 0.887 16.453 1 97.5 34 HIS B N 1
ATOM 1792 C CA . HIS B 1 34 ? 4.547 0.3 15.992 1 97.5 34 HIS B CA 1
ATOM 1793 C C . HIS B 1 34 ? 3.648 1.354 15.352 1 97.5 34 HIS B C 1
ATOM 1795 O O . HIS B 1 34 ? 2.422 1.236 15.391 1 97.5 34 HIS B O 1
ATOM 1801 N N . SER B 1 35 ? 4.215 2.391 14.82 1 97.81 35 SER B N 1
ATOM 1802 C CA . SER B 1 35 ? 3.545 3.393 14 1 97.81 35 SER B CA 1
ATOM 1803 C C . SER B 1 35 ? 4.117 3.424 12.586 1 97.81 35 SER B C 1
ATOM 1805 O O . SER B 1 35 ? 5.09 2.725 12.289 1 97.81 35 SER B O 1
ATOM 1807 N N . VAL B 1 36 ? 3.422 4.227 11.773 1 98.5 36 VAL B N 1
ATOM 1808 C CA . VAL B 1 36 ? 3.918 4.363 10.414 1 98.5 36 VAL B CA 1
ATOM 1809 C C . VAL B 1 36 ? 5.32 4.969 10.43 1 98.5 36 VAL B C 1
ATOM 1811 O O . VAL B 1 36 ? 5.586 5.906 11.18 1 98.5 36 VAL B O 1
ATOM 1814 N N . LEU B 1 37 ? 6.125 4.492 9.594 1 98.38 37 L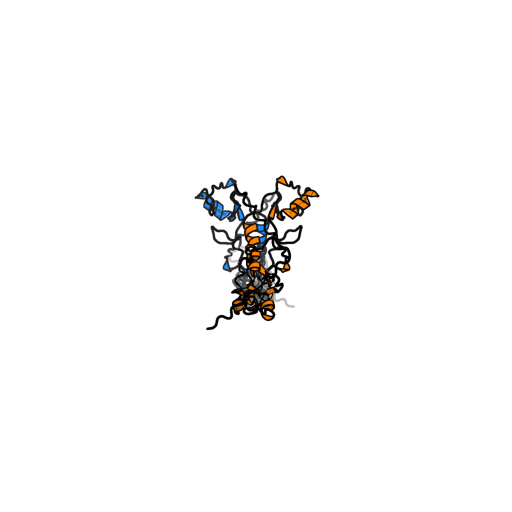EU B N 1
ATOM 1815 C CA . LEU B 1 37 ? 7.52 4.91 9.508 1 98.38 37 LEU B CA 1
ATOM 1816 C C . LEU B 1 37 ? 7.625 6.43 9.391 1 98.38 37 LEU B C 1
ATOM 1818 O O . LEU B 1 37 ? 6.961 7.043 8.555 1 98.38 37 LEU B O 1
ATOM 1822 N N . GLN B 1 38 ? 8.477 6.977 10.242 1 97.81 38 GLN B N 1
ATOM 1823 C CA . GLN B 1 38 ? 8.789 8.398 10.188 1 97.81 38 GLN B CA 1
ATOM 1824 C C . GLN B 1 38 ? 10.266 8.625 9.875 1 97.81 38 GLN B C 1
ATOM 1826 O O . GLN B 1 38 ? 11.141 8.148 10.602 1 97.81 38 GLN B O 1
ATOM 1831 N N . GLU B 1 39 ? 10.492 9.391 8.805 1 97.75 39 GLU B N 1
ATOM 1832 C CA . GLU B 1 39 ? 11.867 9.586 8.352 1 97.75 39 GLU B CA 1
ATOM 1833 C C . GLU B 1 39 ? 12.625 8.266 8.305 1 97.75 39 GLU B C 1
ATOM 1835 O O . GLU B 1 39 ? 13.633 8.094 9 1 97.75 39 GLU B O 1
ATOM 1840 N N . PRO B 1 40 ? 12.18 7.387 7.449 1 98.56 40 PRO B N 1
ATOM 1841 C CA . PRO B 1 40 ? 12.688 6.012 7.469 1 98.56 40 PRO B CA 1
ATOM 1842 C C . PRO B 1 40 ? 14.164 5.918 7.121 1 98.56 40 PRO B C 1
ATOM 1844 O O . PRO B 1 40 ? 14.633 6.609 6.207 1 98.56 40 PRO B O 1
ATOM 1847 N N . VAL B 1 41 ? 14.898 5.07 7.828 1 98.62 41 VAL B N 1
ATOM 1848 C CA . VAL B 1 41 ? 16.312 4.828 7.594 1 98.62 41 VAL B CA 1
ATOM 1849 C C . VAL B 1 41 ? 16.578 3.324 7.504 1 98.62 41 VAL B C 1
ATOM 1851 O O . VAL B 1 41 ? 15.859 2.529 8.117 1 98.62 41 VAL B O 1
ATOM 1854 N N . GLU B 1 42 ? 17.547 3.023 6.75 1 98.19 42 GLU B N 1
ATOM 1855 C CA . GLU B 1 42 ? 17.906 1.634 6.48 1 98.19 42 GLU B CA 1
ATOM 1856 C C . GLU B 1 42 ? 19.234 1.265 7.145 1 98.19 42 GLU B C 1
ATOM 1858 O O . GLU B 1 42 ? 20.188 2.035 7.094 1 98.19 42 GLU B O 1
ATOM 1863 N N . CYS B 1 43 ? 19.281 0.11 7.715 1 97.81 43 CYS B N 1
ATOM 1864 C CA . CYS B 1 43 ? 20.516 -0.466 8.242 1 97.81 43 CYS B CA 1
ATOM 1865 C C . CYS B 1 43 ? 21.266 -1.24 7.168 1 97.81 43 CYS B C 1
ATOM 1867 O O . CYS B 1 43 ? 20.719 -1.516 6.102 1 97.81 43 CYS B O 1
ATOM 1869 N N . ARG B 1 44 ? 22.516 -1.61 7.469 1 96.19 44 ARG B N 1
ATOM 1870 C CA . ARG B 1 44 ? 23.297 -2.42 6.543 1 96.19 44 ARG B CA 1
ATOM 1871 C C . ARG B 1 44 ? 22.656 -3.781 6.32 1 96.19 44 ARG B C 1
ATOM 1873 O O . ARG B 1 44 ? 22.781 -4.371 5.246 1 96.19 44 ARG B O 1
ATOM 1880 N N . CYS B 1 45 ? 21.969 -4.191 7.312 1 97.5 45 CYS B N 1
ATOM 1881 C CA . CYS B 1 45 ? 21.266 -5.473 7.219 1 97.5 45 CYS B CA 1
ATOM 1882 C C . CYS B 1 45 ? 20 -5.34 6.398 1 97.5 45 CYS B C 1
ATOM 1884 O O . CYS B 1 45 ? 19.266 -6.312 6.215 1 97.5 45 CYS B O 1
ATOM 1886 N N . ARG B 1 46 ? 19.609 -4.145 6.016 1 97.5 46 ARG B N 1
ATOM 1887 C CA . ARG B 1 46 ? 18.562 -3.84 5.051 1 97.5 46 ARG B CA 1
ATOM 1888 C C . ARG B 1 46 ? 17.188 -3.746 5.734 1 97.5 46 ARG B C 1
ATOM 1890 O O . ARG B 1 46 ? 16.172 -3.65 5.062 1 97.5 46 ARG B O 1
ATOM 1897 N N . HIS B 1 47 ? 17.172 -3.709 7.051 1 98.31 47 HIS B N 1
ATOM 1898 C CA . HIS B 1 47 ? 15.945 -3.414 7.781 1 98.31 47 HIS B CA 1
ATOM 1899 C C . HIS B 1 47 ? 15.742 -1.91 7.93 1 98.31 47 HIS B C 1
ATOM 1901 O O . HIS B 1 47 ? 16.703 -1.152 8.016 1 98.31 47 HIS B O 1
ATOM 1907 N N . VAL B 1 48 ? 14.438 -1.538 7.926 1 98.75 48 VAL B N 1
ATOM 1908 C CA . VAL B 1 48 ? 14.102 -0.119 7.918 1 98.75 48 VAL B CA 1
ATOM 1909 C C . VAL B 1 48 ? 13.336 0.238 9.195 1 98.75 48 VAL B C 1
ATOM 1911 O O . VAL B 1 48 ? 12.477 -0.519 9.641 1 98.75 48 VAL B O 1
ATOM 1914 N N . PHE B 1 49 ? 13.656 1.4 9.789 1 98.75 49 PHE B N 1
ATOM 1915 C CA . PHE B 1 49 ? 13.047 1.913 11.016 1 98.75 49 PHE B CA 1
ATOM 1916 C C . PHE B 1 49 ? 12.852 3.422 10.922 1 98.75 49 PHE B C 1
ATOM 1918 O O . PHE B 1 49 ? 13.406 4.078 10.039 1 98.75 49 PHE B O 1
ATOM 1925 N N . CYS B 1 50 ? 12.016 3.934 11.805 1 98.62 50 CYS B N 1
ATOM 1926 C CA . CYS B 1 50 ? 12.055 5.379 12 1 98.62 50 CYS B CA 1
ATOM 1927 C C . CYS B 1 50 ? 13.461 5.84 12.367 1 98.62 50 CYS B C 1
ATOM 1929 O O . CYS B 1 50 ? 14.18 5.145 13.094 1 98.62 50 CYS B O 1
ATOM 1931 N N . ARG B 1 51 ? 13.805 6.945 11.969 1 98.56 51 ARG B N 1
ATOM 1932 C CA . ARG B 1 51 ? 15.102 7.5 12.32 1 98.56 51 ARG B CA 1
ATOM 1933 C C . ARG B 1 51 ? 15.266 7.602 13.836 1 98.56 51 ARG B C 1
ATOM 1935 O O . ARG B 1 51 ? 16.25 7.105 14.398 1 98.56 51 ARG B O 1
ATOM 1942 N N . ARG B 1 52 ? 14.289 8.195 14.5 1 98.25 52 ARG B N 1
ATOM 1943 C CA . ARG B 1 52 ? 14.359 8.375 15.953 1 98.25 52 ARG B CA 1
ATOM 1944 C C . ARG B 1 52 ? 14.414 7.031 16.672 1 98.25 52 ARG B C 1
ATOM 1946 O O . ARG B 1 52 ? 15.188 6.859 17.609 1 98.25 52 ARG B O 1
ATOM 1953 N N . CYS B 1 53 ? 13.594 6.133 16.234 1 98.5 53 CYS B N 1
ATOM 1954 C CA . CYS B 1 53 ? 13.492 4.836 16.891 1 98.5 53 CYS B CA 1
ATOM 1955 C C . CYS B 1 53 ? 14.82 4.098 16.859 1 98.5 53 CYS B C 1
ATOM 1957 O O . CYS B 1 53 ? 15.289 3.592 17.875 1 98.5 53 CYS B O 1
ATOM 1959 N N . ILE B 1 54 ? 15.445 4.051 15.688 1 98.69 54 ILE B N 1
ATOM 1960 C CA . ILE B 1 54 ? 16.672 3.271 15.562 1 98.69 54 ILE B CA 1
ATOM 1961 C C . ILE B 1 54 ? 17.812 3.963 16.312 1 98.69 54 ILE B C 1
ATOM 1963 O O . ILE B 1 54 ? 18.641 3.303 16.938 1 98.69 54 ILE B O 1
ATOM 1967 N N . HIS B 1 55 ? 17.859 5.246 16.266 1 98.38 55 HIS B N 1
ATOM 1968 C CA . HIS B 1 55 ? 18.891 5.957 17.016 1 98.38 55 HIS B CA 1
ATOM 1969 C C . HIS B 1 55 ? 18.75 5.719 18.516 1 98.38 55 HIS B C 1
ATOM 1971 O O . HIS B 1 55 ? 19.75 5.484 19.203 1 98.38 55 HIS B O 1
ATOM 1977 N N . GLU B 1 56 ? 17.547 5.828 18.984 1 98.31 56 GLU B N 1
ATOM 1978 C CA . GLU B 1 56 ? 17.312 5.559 20.406 1 98.31 56 GLU B CA 1
ATOM 1979 C C . GLU B 1 56 ? 17.688 4.125 20.766 1 98.31 56 GLU B C 1
ATOM 1981 O O . GLU B 1 56 ? 18.297 3.883 21.812 1 98.31 56 GLU B O 1
ATOM 1986 N N . TRP B 1 57 ? 17.328 3.182 19.922 1 98.44 57 TRP B N 1
ATOM 1987 C CA . TRP B 1 57 ? 17.656 1.777 20.125 1 98.44 57 TRP B CA 1
ATOM 1988 C C . TRP B 1 57 ? 19.172 1.585 20.188 1 98.44 57 TRP B C 1
ATOM 1990 O O . TRP B 1 57 ? 19.672 0.906 21.094 1 98.44 57 TRP B O 1
ATOM 2000 N N . LEU B 1 58 ? 19.875 2.258 19.359 1 97.88 58 LEU B N 1
ATOM 2001 C CA . LEU B 1 58 ? 21.312 2.059 19.219 1 97.88 58 LEU B CA 1
ATOM 2002 C C . LEU B 1 58 ? 22.062 2.754 20.359 1 97.88 58 LEU B C 1
ATOM 2004 O O . LEU B 1 58 ? 23.25 2.477 20.578 1 97.88 58 LEU B O 1
ATOM 2008 N N . HIS B 1 59 ? 21.406 3.641 21.031 1 97.06 59 HIS B N 1
ATOM 2009 C CA . HIS B 1 59 ? 22 4.238 22.219 1 97.06 59 HIS B CA 1
ATOM 2010 C C . HIS B 1 59 ? 22.172 3.203 23.328 1 97.06 59 HIS B C 1
ATOM 2012 O O . HIS B 1 59 ? 23.109 3.303 24.125 1 97.06 59 HIS B O 1
ATOM 2018 N N . LYS B 1 60 ? 21.344 2.217 23.312 1 96.88 60 LYS B N 1
ATOM 2019 C CA . LYS B 1 60 ? 21.359 1.205 24.359 1 96.88 60 LYS B CA 1
ATOM 2020 C C . LYS B 1 60 ? 21.859 -0.135 23.828 1 96.88 60 LYS B C 1
ATOM 2022 O O . LYS B 1 60 ? 22.281 -0.994 24.609 1 96.88 60 LYS B O 1
ATOM 2027 N N . ASN B 1 61 ? 21.672 -0.277 22.5 1 97 61 ASN B N 1
ATOM 2028 C CA . ASN B 1 61 ? 22.031 -1.53 21.844 1 97 61 ASN B CA 1
ATOM 2029 C C . ASN B 1 61 ? 22.984 -1.299 20.672 1 97 61 ASN B C 1
ATOM 2031 O O . ASN B 1 61 ? 23.094 -0.18 20.172 1 97 61 ASN B O 1
ATOM 2035 N N . SER B 1 62 ? 23.641 -2.238 20.266 1 96.56 62 SER B N 1
ATOM 2036 C CA . SER B 1 62 ? 24.531 -2.145 19.109 1 96.56 62 SER B CA 1
ATOM 2037 C C . SER B 1 62 ? 24.125 -3.109 18.016 1 96.56 62 SER B C 1
ATOM 2039 O O . SER B 1 62 ? 24.969 -3.619 17.266 1 96.56 62 SER B O 1
ATOM 2041 N N . SER B 1 63 ? 22.859 -3.438 18 1 98.12 63 SER B N 1
ATOM 2042 C CA . SER B 1 63 ? 22.375 -4.422 17.047 1 98.12 63 SER B CA 1
ATOM 2043 C C . SER B 1 63 ? 21.031 -4.012 16.453 1 98.12 63 SER B C 1
ATOM 2045 O O . SER B 1 63 ? 20.344 -3.146 17.016 1 98.12 63 SER B O 1
ATOM 2047 N N . CYS B 1 64 ? 20.688 -4.59 15.359 1 98.44 64 CYS B N 1
ATOM 2048 C CA . CYS B 1 64 ? 19.406 -4.367 14.711 1 98.44 64 CYS B CA 1
ATOM 2049 C C . CYS B 1 64 ? 18.266 -4.918 15.562 1 98.44 64 CYS B C 1
ATOM 2051 O O . CYS B 1 64 ? 18.344 -6.039 16.062 1 98.44 64 CYS B O 1
ATOM 2053 N N . PRO B 1 65 ? 17.172 -4.285 15.695 1 98.31 65 PRO B N 1
ATOM 2054 C CA . PRO B 1 65 ? 16.016 -4.734 16.484 1 98.31 65 PRO B CA 1
ATOM 2055 C C . PRO B 1 65 ? 15.391 -6.012 15.938 1 98.31 65 PRO B C 1
ATOM 2057 O O . PRO B 1 65 ? 14.672 -6.707 16.656 1 98.31 65 PRO B O 1
ATOM 2060 N N . VAL B 1 66 ? 15.625 -6.301 14.758 1 98.12 66 VAL B N 1
ATOM 2061 C CA . VAL B 1 66 ? 14.922 -7.398 14.102 1 98.12 66 VAL B CA 1
ATOM 2062 C C . VAL B 1 66 ? 15.836 -8.625 14.016 1 98.12 66 VAL B C 1
ATOM 2064 O O . VAL B 1 66 ? 15.523 -9.672 14.578 1 98.12 66 VAL B O 1
ATOM 2067 N N . CYS B 1 67 ? 17.016 -8.469 13.43 1 97.88 67 CYS B N 1
ATOM 2068 C CA . CYS B 1 67 ? 17.859 -9.633 13.148 1 97.88 67 CYS B CA 1
ATOM 2069 C C . CYS B 1 67 ? 19.016 -9.719 14.117 1 97.88 67 CYS B C 1
ATOM 2071 O O . CYS B 1 67 ? 19.75 -10.719 14.141 1 97.88 67 CYS B O 1
ATOM 2073 N N . ARG B 1 68 ? 19.406 -8.68 14.859 1 97.44 68 ARG B N 1
ATOM 2074 C CA . ARG B 1 68 ? 20.391 -8.617 15.93 1 97.44 68 ARG B CA 1
ATOM 2075 C C . ARG B 1 68 ? 21.797 -8.57 15.375 1 97.44 68 ARG B C 1
ATOM 2077 O O . ARG B 1 68 ? 22.766 -8.773 16.109 1 97.44 68 ARG B O 1
ATOM 2084 N N . LYS B 1 69 ? 21.906 -8.391 14.102 1 98.12 69 LYS B N 1
ATOM 2085 C CA . LYS B 1 69 ? 23.234 -8.141 13.555 1 98.12 69 LYS B CA 1
ATOM 2086 C C . LYS B 1 69 ? 23.781 -6.797 14.031 1 98.12 69 LYS B C 1
ATOM 2088 O O . LYS B 1 69 ? 23.016 -5.871 14.312 1 98.12 69 LYS B O 1
ATOM 2093 N N . ARG B 1 70 ? 25.016 -6.691 14.062 1 97.94 70 ARG B N 1
ATOM 2094 C CA . ARG B 1 70 ? 25.672 -5.469 14.531 1 97.94 70 ARG B CA 1
ATOM 2095 C C . ARG B 1 70 ? 25.359 -4.297 13.609 1 97.94 70 ARG B C 1
ATOM 2097 O O . ARG B 1 70 ? 25.422 -4.43 12.383 1 97.94 70 ARG B O 1
ATOM 2104 N N . VAL B 1 71 ? 25.031 -3.156 14.25 1 97.88 71 VAL B N 1
ATOM 2105 C CA . VAL B 1 71 ? 24.703 -1.956 13.484 1 97.88 71 VAL B CA 1
ATOM 2106 C C . VAL B 1 71 ? 25.422 -0.75 14.094 1 97.88 71 VAL B C 1
ATOM 2108 O O . VAL B 1 71 ? 25.391 -0.549 15.305 1 97.88 71 VAL B O 1
ATOM 2111 N N . LEU B 1 72 ? 26.062 0.002 13.258 1 96.69 72 LEU B N 1
ATOM 2112 C CA . LEU B 1 72 ? 26.656 1.276 13.648 1 96.69 72 LEU B CA 1
ATOM 2113 C C . LEU B 1 72 ? 25.766 2.441 13.242 1 96.69 72 LEU B C 1
ATOM 2115 O O . LEU B 1 72 ? 25.266 2.484 12.109 1 96.69 72 LEU B O 1
ATOM 2119 N N . ALA B 1 73 ? 25.656 3.377 14.086 1 96.44 73 ALA B N 1
ATOM 2120 C CA . ALA B 1 73 ? 24.812 4.539 13.805 1 96.44 73 ALA B CA 1
ATOM 2121 C C . ALA B 1 73 ? 25.312 5.281 12.562 1 96.44 73 ALA B C 1
ATOM 2123 O O . ALA B 1 73 ? 24.516 5.832 11.805 1 96.44 73 ALA B O 1
ATOM 2124 N N . SER B 1 74 ? 26.547 5.242 12.305 1 96.44 74 SER B N 1
ATOM 2125 C CA . SER B 1 74 ? 27.156 5.965 11.195 1 96.44 74 SER B CA 1
ATOM 2126 C C . SER B 1 74 ? 26.859 5.281 9.859 1 96.44 74 SER B C 1
ATOM 2128 O O . SER B 1 74 ? 27.047 5.875 8.797 1 96.44 74 SER B O 1
ATOM 2130 N N . SER B 1 75 ? 26.422 4.117 9.953 1 96.75 75 SER B N 1
ATOM 2131 C CA . SER B 1 75 ? 26.188 3.355 8.734 1 96.75 75 SER B CA 1
ATOM 2132 C C . SER B 1 75 ? 24.75 3.516 8.242 1 96.75 75 SER B C 1
ATOM 2134 O O . SER B 1 75 ? 24.406 3.045 7.16 1 96.75 75 SER B O 1
ATOM 2136 N N . LEU B 1 76 ? 23.953 4.156 9.008 1 97.94 76 LEU B N 1
ATOM 2137 C CA . LEU B 1 76 ? 22.547 4.328 8.664 1 97.94 76 LEU B CA 1
ATOM 2138 C C . LEU B 1 76 ? 22.391 5.246 7.457 1 97.94 76 LEU B C 1
ATOM 2140 O O . LEU B 1 76 ? 23.094 6.262 7.352 1 97.94 76 LEU B O 1
ATOM 2144 N N . VAL B 1 77 ? 21.516 4.816 6.543 1 97.38 77 VAL B N 1
ATOM 2145 C CA . VAL B 1 77 ? 21.234 5.645 5.371 1 97.38 77 VAL B CA 1
ATOM 2146 C C . VAL B 1 77 ? 19.734 5.816 5.211 1 97.38 77 VAL B C 1
ATOM 2148 O O . VAL B 1 77 ? 18.953 4.98 5.676 1 97.38 77 VAL B O 1
ATOM 2151 N N . PRO B 1 78 ? 19.312 6.918 4.609 1 97.69 78 PRO B N 1
ATOM 2152 C CA . PRO B 1 78 ? 17.875 7.062 4.348 1 97.69 78 PRO B CA 1
ATOM 2153 C C . PRO B 1 78 ? 17.312 5.922 3.5 1 97.69 78 PRO B C 1
ATOM 2155 O O . PRO B 1 78 ? 18 5.414 2.609 1 97.69 78 PRO B O 1
ATOM 2158 N N . ALA B 1 79 ? 16.109 5.496 3.797 1 97.81 79 ALA B N 1
ATOM 2159 C CA . ALA B 1 79 ? 15.453 4.484 2.975 1 97.81 79 ALA B CA 1
ATOM 2160 C C . ALA B 1 79 ? 15.18 5.012 1.567 1 97.81 79 ALA B C 1
ATOM 2162 O O . ALA B 1 79 ? 15.32 6.211 1.311 1 97.81 79 ALA B O 1
ATOM 2163 N N . LEU B 1 80 ? 14.797 4.121 0.707 1 97.38 80 LEU B N 1
ATOM 2164 C CA . LEU B 1 80 ? 14.516 4.473 -0.681 1 97.38 80 LEU B CA 1
ATOM 2165 C C . LEU B 1 80 ? 13.453 5.559 -0.764 1 97.38 80 LEU B C 1
ATOM 2167 O O . LEU B 1 80 ? 12.484 5.543 0.002 1 97.38 80 LEU B O 1
ATOM 2171 N N . PRO B 1 81 ? 13.586 6.426 -1.763 1 97.5 81 PRO B N 1
ATOM 2172 C CA . PRO B 1 81 ? 12.562 7.461 -1.949 1 97.5 81 PRO B CA 1
ATOM 2173 C C . PRO B 1 81 ? 11.172 6.879 -2.176 1 97.5 81 PRO B C 1
ATOM 2175 O O . PRO B 1 81 ? 10.172 7.469 -1.75 1 97.5 81 PRO B O 1
ATOM 2178 N N . LEU B 1 82 ? 11.094 5.754 -2.846 1 97.81 82 LEU B N 1
ATOM 2179 C CA . LEU B 1 82 ? 9.773 5.199 -3.117 1 97.81 82 LEU B CA 1
ATOM 2180 C C . LEU B 1 82 ? 9.055 4.836 -1.82 1 97.81 82 LEU B C 1
ATOM 2182 O O . LEU B 1 82 ? 7.836 4.973 -1.72 1 97.81 82 LEU B O 1
ATOM 2186 N N . VAL B 1 83 ? 9.797 4.391 -0.799 1 98.31 83 VAL B N 1
ATOM 2187 C CA . VAL B 1 83 ? 9.211 4.094 0.504 1 98.31 83 VAL B CA 1
ATOM 2188 C C . VAL B 1 83 ? 8.664 5.375 1.125 1 98.31 83 VAL B C 1
ATOM 2190 O O . VAL B 1 83 ? 7.535 5.391 1.632 1 98.31 83 VAL B O 1
ATOM 2193 N N . GLN B 1 84 ? 9.43 6.434 1.072 1 97.5 84 GLN B N 1
ATOM 2194 C CA . GLN B 1 84 ? 8.992 7.73 1.583 1 97.5 84 GLN B CA 1
ATOM 2195 C C . GLN B 1 84 ? 7.742 8.211 0.856 1 97.5 84 GLN B C 1
ATOM 2197 O O . GLN B 1 84 ? 6.816 8.734 1.482 1 97.5 84 GLN B O 1
ATOM 2202 N N . ASN B 1 85 ? 7.789 8.055 -0.466 1 97.94 85 ASN B N 1
ATOM 2203 C CA . ASN B 1 85 ? 6.637 8.461 -1.262 1 97.94 85 ASN B CA 1
ATOM 2204 C C . ASN B 1 85 ? 5.383 7.691 -0.868 1 97.94 85 ASN B C 1
ATOM 2206 O O . ASN B 1 85 ? 4.305 8.273 -0.734 1 97.94 85 ASN B O 1
ATOM 2210 N N . MET B 1 86 ? 5.562 6.387 -0.678 1 98.38 86 MET B N 1
ATOM 2211 C CA . MET B 1 86 ? 4.426 5.555 -0.301 1 98.38 86 MET B CA 1
ATOM 2212 C C . MET B 1 86 ? 3.861 5.984 1.05 1 98.38 86 MET B C 1
ATOM 2214 O O . MET B 1 86 ? 2.645 6.094 1.214 1 98.38 86 MET B O 1
ATOM 2218 N N . VAL B 1 87 ? 4.703 6.25 1.998 1 98.06 87 VAL B N 1
ATOM 2219 C CA . VAL B 1 87 ? 4.289 6.707 3.32 1 98.06 87 VAL B CA 1
ATOM 2220 C C . VAL B 1 87 ? 3.541 8.031 3.199 1 98.06 87 VAL B C 1
ATOM 2222 O O . VAL B 1 87 ? 2.48 8.211 3.803 1 98.06 87 VAL B O 1
ATOM 2225 N N . SER B 1 88 ? 4.039 8.953 2.402 1 97.75 88 SER B N 1
ATOM 2226 C CA . SER B 1 88 ? 3.484 10.289 2.248 1 97.75 88 SER B CA 1
ATOM 2227 C C . SER B 1 88 ? 2.102 10.25 1.607 1 97.75 88 SER B C 1
ATOM 2229 O O . SER B 1 88 ? 1.279 11.141 1.832 1 97.75 88 SER B O 1
ATOM 2231 N N . ARG B 1 89 ? 1.823 9.195 0.883 1 97.75 89 ARG B N 1
ATOM 2232 C CA . ARG B 1 89 ? 0.583 9.125 0.118 1 97.75 89 ARG B CA 1
ATOM 2233 C C . ARG B 1 89 ? -0.477 8.32 0.865 1 97.75 89 ARG B C 1
ATOM 2235 O O . ARG B 1 89 ? -1.615 8.203 0.404 1 97.75 89 ARG B O 1
ATOM 2242 N N . LEU B 1 90 ? -0.095 7.68 1.949 1 97.94 90 LEU B N 1
ATOM 2243 C CA . LEU B 1 90 ? -1.105 7.023 2.773 1 97.94 90 LEU B CA 1
ATOM 2244 C C . LEU B 1 90 ? -2.24 7.988 3.109 1 97.94 90 LEU B C 1
ATOM 2246 O O . LEU B 1 90 ? -2.01 9.188 3.287 1 97.94 90 LEU B O 1
ATOM 2250 N N . LYS B 1 91 ? -3.422 7.484 3.186 1 98.38 91 LYS B N 1
ATOM 2251 C CA . LYS B 1 91 ? -4.594 8.32 3.426 1 98.38 91 LYS B CA 1
ATOM 2252 C C . LYS B 1 91 ? -5.023 8.258 4.887 1 98.38 91 LYS B C 1
ATOM 2254 O O . LYS B 1 91 ? -5.008 7.188 5.5 1 98.38 91 LYS B O 1
ATOM 2259 N N . VAL B 1 92 ? -5.391 9.398 5.43 1 98.19 92 VAL B N 1
ATOM 2260 C CA . VAL B 1 92 ? -5.844 9.539 6.809 1 98.19 92 VAL B CA 1
ATOM 2261 C C . VAL B 1 92 ? -7.203 10.234 6.84 1 98.19 92 VAL B C 1
ATOM 2263 O O . VAL B 1 92 ? -7.465 11.133 6.039 1 98.19 92 VAL B O 1
ATOM 2266 N N . LYS B 1 93 ? -8.016 9.844 7.734 1 97.88 93 LYS B N 1
ATOM 2267 C CA . LYS B 1 93 ? -9.32 10.469 7.914 1 97.88 93 LYS B CA 1
ATOM 2268 C C . LYS B 1 93 ? -9.195 11.828 8.586 1 97.88 93 LYS B C 1
ATOM 2270 O O . LYS B 1 93 ? -8.445 11.984 9.555 1 97.88 93 LYS B O 1
ATOM 2275 N N . CYS B 1 94 ? -9.867 12.727 7.98 1 98.06 94 CYS B N 1
ATOM 2276 C CA . CYS B 1 94 ? -9.93 14.031 8.641 1 98.06 94 CYS B CA 1
ATOM 2277 C C . CYS B 1 94 ? -10.578 13.922 10.008 1 98.06 94 CYS B C 1
ATOM 2279 O O . CYS B 1 94 ? -11.594 13.234 10.164 1 98.06 94 CYS B O 1
ATOM 2281 N N . ARG B 1 95 ? -10.141 14.641 11.008 1 95.62 95 ARG B N 1
ATOM 2282 C CA . ARG B 1 95 ? -10.633 14.547 12.375 1 95.62 95 ARG B CA 1
ATOM 2283 C C . ARG B 1 95 ? -11.758 15.547 12.625 1 95.62 95 ARG B C 1
ATOM 2285 O O . ARG B 1 95 ? -12.391 15.523 13.68 1 95.62 95 ARG B O 1
ATOM 2292 N N . SER B 1 96 ? -11.953 16.422 11.727 1 96.69 96 SER B N 1
ATOM 2293 C CA . SER B 1 96 ? -13.039 17.375 11.875 1 96.69 96 SER B CA 1
ATOM 2294 C C . SER B 1 96 ? -14.398 16.703 11.742 1 96.69 96 SER B C 1
ATOM 2296 O O . SER B 1 96 ? -14.695 16.094 10.711 1 96.69 96 SER B O 1
ATOM 2298 N N . PRO B 1 97 ? -15.148 16.891 12.75 1 96 97 PRO B N 1
ATOM 2299 C CA . PRO B 1 97 ? -16.469 16.266 12.68 1 96 97 PRO B CA 1
ATOM 2300 C C . PRO B 1 97 ? -17.281 16.734 11.469 1 96 97 PRO B C 1
ATOM 2302 O O . PRO B 1 97 ? -17.391 17.938 11.227 1 96 97 PRO B O 1
ATOM 2305 N N . GLY B 1 98 ? -17.75 15.719 10.68 1 96.62 98 GLY B N 1
ATOM 2306 C CA . GLY B 1 98 ? -18.609 16.047 9.555 1 96.62 98 GLY B CA 1
ATOM 2307 C C . GLY B 1 98 ? -17.875 16.078 8.234 1 96.62 98 GLY B C 1
ATOM 2308 O O . GLY B 1 98 ? -18.5 16.047 7.168 1 96.62 98 GLY B O 1
ATOM 2309 N N . CYS B 1 99 ? -16.625 16.25 8.148 1 97.62 99 CYS B N 1
ATOM 2310 C CA . CYS B 1 99 ? -15.859 16.328 6.906 1 97.62 99 CYS B CA 1
ATOM 2311 C C . CYS B 1 99 ? -15.812 14.969 6.211 1 97.62 99 CYS B C 1
ATOM 2313 O O . CYS B 1 99 ? -16.203 14.852 5.047 1 97.62 99 CYS B O 1
ATOM 2315 N N . GLY B 1 100 ? -15.266 13.922 6.781 1 96.88 100 GLY B N 1
ATOM 2316 C CA . GLY B 1 100 ? -15.258 12.57 6.254 1 96.88 100 GLY B CA 1
ATOM 2317 C C . GLY B 1 100 ? -14.203 12.352 5.18 1 96.88 100 GLY B C 1
ATOM 2318 O O . GLY B 1 100 ? -14.086 11.258 4.633 1 96.88 100 GLY B O 1
ATOM 2319 N N . ALA B 1 101 ? -13.484 13.391 4.898 1 98.31 101 ALA B N 1
ATOM 2320 C CA . ALA B 1 101 ? -12.477 13.281 3.846 1 98.31 101 ALA B CA 1
ATOM 2321 C C . ALA B 1 101 ? -11.359 12.336 4.254 1 98.31 101 ALA B C 1
ATOM 2323 O O . ALA B 1 101 ? -11.062 12.188 5.445 1 98.31 101 ALA B O 1
ATOM 2324 N N . ARG B 1 102 ? -10.773 11.625 3.352 1 98.5 102 ARG B N 1
ATOM 2325 C CA . ARG B 1 102 ? -9.516 10.891 3.447 1 98.5 102 ARG B CA 1
ATOM 2326 C C . ARG B 1 102 ? -8.398 11.625 2.707 1 98.5 102 ARG B C 1
ATOM 2328 O O . ARG B 1 102 ? -8.422 11.727 1.479 1 98.5 102 ARG B O 1
ATOM 2335 N N . VAL B 1 103 ? -7.445 12.055 3.447 1 98.38 103 VAL B N 1
ATOM 2336 C CA . VAL B 1 103 ? -6.438 12.961 2.91 1 98.38 103 VAL B CA 1
ATOM 2337 C C . VAL B 1 103 ? -5.059 12.305 2.988 1 98.38 103 VAL B C 1
ATOM 2339 O O . VAL B 1 103 ? -4.742 11.633 3.975 1 98.38 103 VAL B O 1
ATOM 2342 N N . ALA B 1 104 ? -4.297 12.508 1.994 1 98.38 104 ALA B N 1
ATOM 2343 C CA . ALA B 1 104 ? -2.928 12 2.039 1 98.38 104 ALA B CA 1
ATOM 2344 C C . ALA B 1 104 ? -2.16 12.602 3.213 1 98.38 104 ALA B C 1
ATOM 2346 O O . ALA B 1 104 ? -2.328 13.781 3.535 1 98.38 104 ALA B O 1
ATOM 2347 N N . VAL B 1 105 ? -1.301 11.828 3.779 1 98 105 VAL B N 1
ATOM 2348 C CA . VAL B 1 105 ? -0.508 12.258 4.926 1 98 105 VAL B CA 1
ATOM 2349 C C . VAL B 1 105 ? 0.215 13.562 4.598 1 98 105 VAL B C 1
ATOM 2351 O O . VAL B 1 105 ? 0.214 14.5 5.395 1 98 105 VAL B O 1
ATOM 2354 N N . GLU B 1 106 ? 0.756 13.633 3.416 1 97.12 106 GLU B N 1
ATOM 2355 C CA . GLU B 1 106 ? 1.554 14.797 3.029 1 97.12 106 GLU B CA 1
ATOM 2356 C C . GLU B 1 106 ? 0.703 16.062 2.992 1 97.12 106 GLU B C 1
ATOM 2358 O O . GLU B 1 106 ? 1.227 17.172 3.115 1 97.12 106 GLU B O 1
ATOM 2363 N N . ASN B 1 107 ? -0.573 15.938 2.895 1 97.81 107 ASN B N 1
ATOM 2364 C CA . ASN B 1 107 ? -1.469 17.078 2.779 1 97.81 107 ASN B CA 1
ATOM 2365 C C . ASN B 1 107 ? -2.338 17.25 4.023 1 97.81 107 ASN B C 1
ATOM 2367 O O . ASN B 1 107 ? -3.246 18.078 4.047 1 97.81 107 ASN B O 1
ATOM 2371 N N . TYR B 1 108 ? -2.07 16.484 4.988 1 97.75 108 TYR B N 1
ATOM 2372 C CA . TYR B 1 108 ? -2.965 16.422 6.141 1 97.75 108 TYR B CA 1
ATOM 2373 C C . TYR B 1 108 ? -2.969 17.734 6.914 1 97.75 108 TYR B C 1
ATOM 2375 O O . TYR B 1 108 ? -4.031 18.281 7.203 1 97.75 108 TYR B O 1
ATOM 2383 N N . VAL B 1 109 ? -1.838 18.234 7.242 1 96.75 109 VAL B N 1
ATOM 2384 C CA . VAL B 1 109 ? -1.717 19.453 8.039 1 96.75 109 VAL B CA 1
ATOM 2385 C C . VAL B 1 109 ? -2.367 20.625 7.293 1 96.75 109 VAL B C 1
ATOM 2387 O O . VAL B 1 109 ? -3.146 21.375 7.875 1 96.75 109 VAL B O 1
ATOM 2390 N N . ALA B 1 110 ? -2.059 20.734 6.047 1 97.62 110 ALA B N 1
ATOM 2391 C CA . ALA B 1 110 ? -2.664 21.781 5.234 1 97.62 110 ALA B CA 1
ATOM 2392 C C . ALA B 1 110 ? -4.184 21.656 5.207 1 97.62 110 ALA B C 1
ATOM 2394 O O . ALA B 1 110 ? -4.902 22.641 5.332 1 97.62 110 ALA B O 1
ATOM 2395 N N . HIS B 1 111 ? -4.648 20.391 5.031 1 98.06 111 HIS B N 1
ATOM 2396 C CA . HIS B 1 111 ? -6.09 20.156 5.039 1 98.06 111 HIS B CA 1
ATOM 2397 C C . HIS B 1 111 ? -6.715 20.594 6.355 1 98.06 111 HIS B C 1
ATOM 2399 O O . HIS B 1 111 ? -7.723 21.297 6.363 1 98.06 111 HIS B O 1
ATOM 2405 N N . MET B 1 112 ? -6.109 20.25 7.453 1 96.75 112 MET B N 1
ATOM 2406 C CA . MET B 1 112 ? -6.656 20.562 8.766 1 96.75 112 MET B CA 1
ATOM 2407 C C . MET B 1 112 ? -6.73 22.078 8.977 1 96.75 112 MET B C 1
ATOM 2409 O O . MET B 1 112 ? -7.645 22.578 9.633 1 96.75 112 MET B O 1
ATOM 2413 N N . GLY B 1 113 ? -5.848 22.766 8.414 1 96.44 113 GLY B N 1
ATOM 2414 C CA . GLY B 1 113 ? -5.812 24.219 8.539 1 96.44 113 GLY B CA 1
ATOM 2415 C C . GLY B 1 113 ? -6.859 24.906 7.691 1 96.44 113 GLY B C 1
ATOM 2416 O O . GLY B 1 113 ? -7.18 26.078 7.926 1 96.44 113 GLY B O 1
ATOM 2417 N N . ALA B 1 114 ? -7.379 24.188 6.723 1 97.75 114 ALA B N 1
ATOM 2418 C CA . ALA B 1 114 ? -8.289 24.812 5.77 1 97.75 114 ALA B CA 1
ATOM 2419 C C . ALA B 1 114 ? -9.648 24.125 5.766 1 97.75 114 ALA B C 1
ATOM 2421 O O . ALA B 1 114 ? -10.555 24.531 5.043 1 97.75 114 ALA B O 1
ATOM 2422 N N . CYS B 1 115 ? -9.805 23.078 6.504 1 98.19 115 CYS B N 1
ATOM 2423 C CA . CYS B 1 115 ? -11.023 22.281 6.496 1 98.19 115 CYS B CA 1
ATOM 2424 C C . CYS B 1 115 ? -12.219 23.109 6.953 1 98.19 115 CYS B C 1
ATOM 2426 O O . CYS B 1 115 ? -12.203 23.688 8.047 1 98.19 115 CYS B O 1
ATOM 2428 N N . GLU B 1 116 ? -13.25 23.109 6.203 1 98.25 116 GLU B N 1
ATOM 2429 C CA . GLU B 1 116 ? -14.453 23.891 6.469 1 98.25 116 GLU B CA 1
ATOM 2430 C C . GLU B 1 116 ? -15.18 23.391 7.715 1 98.25 116 GLU B C 1
ATOM 2432 O O . GLU B 1 116 ? -15.938 24.141 8.344 1 98.25 116 GLU B O 1
ATOM 2437 N N . PHE B 1 117 ? -14.891 22.188 8.07 1 98.44 117 PHE B N 1
ATOM 2438 C CA . PHE B 1 117 ? -15.531 21.594 9.234 1 98.44 117 PHE B CA 1
ATOM 2439 C C . PHE B 1 117 ? -14.672 21.781 10.477 1 98.44 117 PHE B C 1
ATOM 2441 O O . PHE B 1 117 ? -15.125 21.516 11.594 1 98.44 117 PHE B O 1
ATOM 2448 N N . GLY B 1 118 ? -13.438 22.188 10.305 1 97.94 118 GLY B N 1
ATOM 2449 C CA . GLY B 1 118 ? -12.539 22.406 11.43 1 97.94 118 GLY B CA 1
ATOM 2450 C C . GLY B 1 118 ? -12.859 23.656 12.227 1 97.94 118 GLY B C 1
ATOM 2451 O O . GLY B 1 118 ? -13.289 24.656 11.664 1 97.94 118 GLY B O 1
ATOM 2452 N N . GLU B 1 119 ? -12.602 23.656 13.469 1 97.12 119 GLU B N 1
ATOM 2453 C CA . GLU B 1 119 ? -12.883 24.781 14.352 1 97.12 119 GLU B CA 1
ATOM 2454 C C . GLU B 1 119 ? -11.859 25.906 14.156 1 97.12 119 GLU B C 1
ATOM 2456 O O . GLU B 1 119 ? -10.664 25.641 14.023 1 97.12 119 GLU B O 1
ATOM 2461 N N . ALA B 1 120 ? -12.398 27.016 14.172 1 97.25 120 ALA B N 1
ATOM 2462 C CA . ALA B 1 120 ? -11.562 28.203 14.078 1 97.25 120 ALA B CA 1
ATOM 2463 C C . ALA B 1 120 ? -12 29.266 15.086 1 97.25 120 ALA B C 1
ATOM 2465 O O . ALA B 1 120 ? -13.188 29.391 15.406 1 97.25 120 ALA B O 1
ATOM 2466 N N . PRO B 1 121 ? -11.141 30.031 15.594 1 96.88 121 PRO B N 1
ATOM 2467 C CA . PRO B 1 121 ? -11.469 31.094 16.531 1 96.88 121 PRO B CA 1
ATOM 2468 C C . PRO B 1 121 ? -11.906 32.375 15.836 1 96.88 121 PRO B C 1
ATOM 2470 O O . PRO B 1 121 ? -11.461 32.656 14.719 1 96.88 121 PRO B O 1
ATOM 2473 N N . CYS B 1 122 ? -12.836 33.094 16.484 1 97.62 122 CYS B N 1
ATOM 2474 C CA . CYS B 1 122 ? -13.18 34.438 16 1 97.62 122 CYS B CA 1
ATOM 2475 C C . CYS B 1 122 ? -11.961 35.344 16 1 97.62 122 CYS B C 1
ATOM 2477 O O . CYS B 1 122 ? -11.164 35.344 16.938 1 97.62 122 CYS B O 1
ATOM 2479 N N . PRO B 1 123 ? -11.727 36.125 14.953 1 96.31 123 PRO B N 1
ATOM 2480 C CA . PRO B 1 123 ? -10.531 36.969 14.852 1 96.31 123 PRO B CA 1
ATOM 2481 C C . PRO B 1 123 ? -10.625 38.219 15.719 1 96.31 123 PRO B C 1
ATOM 2483 O O . PRO B 1 123 ? -9.633 38.906 15.906 1 96.31 123 PRO B O 1
ATOM 2486 N N . HIS B 1 124 ? -11.852 38.562 16.156 1 94.81 124 HIS B N 1
ATOM 2487 C CA . HIS B 1 124 ? -12.008 39.781 16.953 1 94.81 124 HIS B CA 1
ATOM 2488 C C . HIS B 1 124 ? -11.344 39.625 18.328 1 94.81 124 HIS B C 1
ATOM 2490 O O . HIS B 1 124 ? -11.5 38.594 18.984 1 94.81 124 HIS B O 1
ATOM 2496 N N . GLU B 1 125 ? -10.656 40.656 18.641 1 89.31 125 GLU B N 1
ATOM 2497 C CA . GLU B 1 125 ? -9.953 40.625 19.922 1 89.31 125 GLU B CA 1
ATOM 2498 C C . GLU B 1 125 ? -10.922 40.406 21.078 1 89.31 125 GLU B C 1
ATOM 2500 O O . GLU B 1 125 ? -12.039 40.906 21.078 1 89.31 125 GLU B O 1
ATOM 2505 N N . ALA B 1 126 ? -10.602 39.594 22.047 1 88.94 126 ALA B N 1
ATOM 2506 C CA . ALA B 1 126 ? -11.312 39.312 23.297 1 88.94 126 ALA B CA 1
ATOM 2507 C C . ALA B 1 126 ? -12.516 38.406 23.062 1 88.94 126 ALA B C 1
ATOM 2509 O O . ALA B 1 126 ? -13.305 38.156 23.969 1 88.94 126 ALA B O 1
ATOM 2510 N N . CYS B 1 127 ? -12.781 38.094 21.719 1 95.31 127 CYS B N 1
ATOM 2511 C CA . CYS B 1 127 ? -13.781 37.062 21.5 1 95.31 127 CYS B CA 1
ATOM 2512 C C . CYS B 1 127 ? -13.172 35.688 21.609 1 95.31 127 CYS B C 1
ATOM 2514 O O . CYS B 1 127 ? -12.164 35.375 20.953 1 95.31 127 CYS B O 1
ATOM 2516 N N . GLU B 1 128 ? -13.641 34.688 22.438 1 95.31 128 GLU B N 1
ATOM 2517 C CA . GLU B 1 128 ? -13.102 33.344 22.625 1 95.31 128 GLU B CA 1
ATOM 2518 C C . GLU B 1 128 ? -13.969 32.312 21.922 1 95.31 128 GLU B C 1
ATOM 2520 O O . GLU B 1 128 ? -13.789 31.109 22.125 1 95.31 128 GLU B O 1
ATOM 2525 N N . HIS B 1 129 ? -14.852 32.812 21.125 1 96.31 129 HIS B N 1
ATOM 2526 C CA . HIS B 1 129 ? -15.758 31.922 20.422 1 96.31 129 HIS B CA 1
ATOM 2527 C C . HIS B 1 129 ? -15.023 31.094 19.375 1 96.31 129 HIS B C 1
ATOM 2529 O O . HIS B 1 129 ? -14.141 31.625 18.688 1 96.31 129 HIS B O 1
ATOM 2535 N N . ARG B 1 130 ? -15.375 29.812 19.25 1 97.62 130 ARG B N 1
ATOM 2536 C CA . ARG B 1 130 ? -14.875 28.906 18.219 1 97.62 130 ARG B CA 1
ATOM 2537 C C . ARG B 1 130 ? -16.016 28.219 17.5 1 97.62 130 ARG B C 1
ATOM 2539 O O . ARG B 1 130 ? -17.047 27.891 18.109 1 97.62 130 ARG B O 1
ATOM 2546 N N . CYS B 1 131 ? -15.859 28.078 16.234 1 97.5 131 CYS B N 1
ATOM 2547 C CA . CYS B 1 131 ? -16.859 27.406 15.422 1 97.5 131 CYS B CA 1
ATOM 2548 C C . CYS B 1 131 ? -16.25 26.844 14.148 1 97.5 131 CYS B C 1
ATOM 2550 O O . CYS B 1 131 ? -15.086 27.125 13.844 1 97.5 131 CYS B O 1
ATOM 2552 N N . PRO B 1 132 ? -17 25.938 13.453 1 98.19 132 PRO B N 1
ATOM 2553 C CA . PRO B 1 132 ? -16.484 25.469 12.156 1 98.19 132 PRO B CA 1
ATOM 2554 C C . PRO B 1 132 ? -16.219 26.625 11.195 1 98.19 132 PRO B C 1
ATOM 2556 O O . PRO B 1 132 ? -16.969 27.609 11.172 1 98.19 132 PRO B O 1
ATOM 2559 N N . ARG B 1 133 ? -15.188 26.484 10.461 1 98.19 133 ARG B N 1
ATOM 2560 C CA . ARG B 1 133 ? -14.75 27.562 9.57 1 98.19 133 ARG B CA 1
ATOM 2561 C C . ARG B 1 133 ? -15.883 27.984 8.633 1 98.19 133 ARG B C 1
ATOM 2563 O O . ARG B 1 133 ? -16.031 29.172 8.336 1 98.19 133 ARG B O 1
ATOM 2570 N N . ARG B 1 134 ? -16.719 27.094 8.305 1 98 134 ARG B N 1
ATOM 2571 C CA . ARG B 1 134 ? -17.812 27.391 7.379 1 98 134 ARG B CA 1
ATOM 2572 C C . ARG B 1 134 ? -18.812 28.344 8.008 1 98 134 ARG B C 1
ATOM 2574 O O . ARG B 1 134 ? -19.531 29.047 7.297 1 98 134 ARG B O 1
ATOM 2581 N N . ASP B 1 135 ? -18.844 28.453 9.266 1 97.56 135 ASP B N 1
ATOM 2582 C CA . ASP B 1 135 ? -19.812 29.266 9.992 1 97.56 135 ASP B CA 1
ATOM 2583 C C . ASP B 1 135 ? -19.156 30.531 10.539 1 97.56 135 ASP B C 1
ATOM 2585 O O . ASP B 1 135 ? -19.828 31.359 11.164 1 97.56 135 ASP B O 1
ATOM 2589 N N . LEU B 1 136 ? -17.953 30.609 10.336 1 97.75 136 LEU B N 1
ATOM 2590 C CA . LEU B 1 136 ? -17.188 31.656 11 1 97.75 136 LEU B CA 1
ATOM 2591 C C . LEU B 1 136 ? -17.609 33.031 10.492 1 97.75 136 LEU B C 1
ATOM 2593 O O . LEU B 1 136 ? -17.75 33.969 11.281 1 97.75 136 LEU B O 1
ATOM 2597 N N . GLU B 1 137 ? -17.797 33.156 9.234 1 97.06 137 GLU B N 1
ATOM 2598 C CA . GLU B 1 137 ? -18.141 34.438 8.648 1 97.06 137 GLU B CA 1
ATOM 2599 C C . GLU B 1 137 ? -19.422 35 9.266 1 97.06 137 GLU B C 1
ATOM 2601 O O . GLU B 1 137 ? -19.5 36.219 9.562 1 97.06 137 GLU B O 1
ATOM 2606 N N . ASP B 1 138 ? -20.359 34.219 9.453 1 97.56 138 ASP B N 1
ATOM 2607 C CA . ASP B 1 138 ? -21.625 34.656 10.055 1 97.56 138 ASP B CA 1
ATOM 2608 C C . ASP B 1 138 ? -21.406 35.156 11.484 1 97.56 138 ASP B C 1
ATOM 2610 O O . ASP B 1 138 ? -21.969 36.188 11.875 1 97.56 138 ASP B O 1
ATOM 2614 N N . HIS B 1 139 ? -20.641 34.406 12.195 1 97.62 139 HIS B N 1
ATOM 2615 C CA . HIS B 1 139 ? -20.344 34.844 13.555 1 97.62 139 HIS B CA 1
ATOM 2616 C C . HIS B 1 139 ? -19.609 36.188 13.562 1 97.62 139 HIS B C 1
ATOM 2618 O O . HIS B 1 139 ? -19.969 37.094 14.328 1 97.62 139 HIS B O 1
ATOM 2624 N N . VAL B 1 140 ? -18.641 36.25 12.68 1 97.25 140 VAL B N 1
ATOM 2625 C CA . VAL B 1 140 ? -17.812 37.469 12.648 1 97.25 140 VAL B CA 1
ATOM 2626 C C . VAL B 1 140 ? -18.688 38.688 12.391 1 97.25 140 VAL B C 1
ATOM 2628 O O . VAL B 1 140 ? -18.484 39.75 13 1 97.25 140 VAL B O 1
ATOM 2631 N N . LYS B 1 141 ? -19.703 38.594 11.57 1 95.88 141 LYS B N 1
ATOM 2632 C CA . LYS B 1 141 ? -20.609 39.656 11.203 1 95.88 141 LYS B CA 1
ATOM 2633 C C . LYS B 1 141 ? -21.484 40.062 12.375 1 95.88 141 LYS B C 1
ATOM 2635 O O . LYS B 1 141 ? -21.922 41.219 12.469 1 95.88 141 LYS B O 1
ATOM 2640 N N . THR B 1 142 ? -21.688 39.188 13.219 1 95.94 142 THR B N 1
ATOM 2641 C CA . THR B 1 142 ? -22.641 39.438 14.289 1 95.94 142 THR B CA 1
ATOM 2642 C C . THR B 1 142 ? -21.953 39.438 15.648 1 95.94 142 THR B C 1
ATOM 2644 O O . THR B 1 142 ? -22.609 39.5 16.688 1 95.94 142 THR B O 1
ATOM 2647 N N . CYS B 1 143 ? -20.688 39.25 15.773 1 96.75 143 CYS B N 1
ATOM 2648 C CA . CYS B 1 143 ? -19.922 39.094 17.016 1 96.75 143 CYS B CA 1
ATOM 2649 C C . CYS B 1 143 ? -20.094 40.312 17.906 1 96.75 143 CYS B C 1
ATOM 2651 O O . CYS B 1 143 ? -19.953 41.469 17.453 1 96.75 143 CYS B O 1
ATOM 2653 N N . PRO B 1 144 ? -20.375 40.125 19.109 1 95.06 144 PRO B N 1
ATOM 2654 C CA . PRO B 1 144 ? -20.5 41.25 20.047 1 95.06 144 PRO B CA 1
ATOM 2655 C C . PRO B 1 144 ? -19.203 42 20.234 1 95.06 144 PRO B C 1
ATOM 2657 O O . PRO B 1 144 ? -19.234 43.156 20.672 1 95.06 144 PRO B O 1
ATOM 2660 N N . ARG B 1 145 ? -18.156 41.312 19.859 1 95.62 145 ARG B N 1
ATOM 2661 C CA . ARG B 1 145 ? -16.859 41.969 20.062 1 95.62 145 ARG B CA 1
ATOM 2662 C C . ARG B 1 145 ? -16.359 42.625 18.781 1 95.62 145 ARG B C 1
ATOM 2664 O O . ARG B 1 145 ? -15.242 43.156 18.75 1 95.62 145 ARG B O 1
ATOM 2671 N N . ARG B 1 146 ? -17.141 42.594 17.797 1 95.62 146 ARG B N 1
ATOM 2672 C CA . ARG B 1 146 ? -16.75 43.25 16.547 1 95.62 146 ARG B CA 1
ATOM 2673 C C . ARG B 1 146 ? -16.578 44.75 16.719 1 95.62 146 ARG B C 1
ATOM 2675 O O . ARG B 1 146 ? -17.312 45.375 17.516 1 95.62 146 ARG B O 1
ATOM 2682 N N . GLU B 1 147 ? -15.656 45.281 16.047 1 93.25 147 GLU B N 1
ATOM 2683 C CA . GLU B 1 147 ? -15.414 46.719 16.125 1 93.25 147 GLU B CA 1
ATOM 2684 C C . GLU B 1 147 ? -16.406 47.5 15.266 1 93.25 147 GLU B C 1
ATOM 2686 O O . GLU B 1 147 ? -16.531 47.25 14.062 1 93.25 147 GLU B O 1
ATOM 2691 N N . VAL B 1 148 ? -17.078 48.406 15.883 1 91.56 148 VAL B N 1
ATOM 2692 C CA . VAL B 1 148 ? -18.094 49.188 15.195 1 91.56 148 VAL B CA 1
ATOM 2693 C C . VAL B 1 148 ? -17.891 50.656 15.5 1 91.56 148 VAL B C 1
ATOM 2695 O O . VAL B 1 148 ? -17.578 51.031 16.641 1 91.56 148 VAL B O 1
ATOM 2698 N N . ALA B 1 149 ? -17.984 51.5 14.484 1 90.81 149 ALA B N 1
ATOM 2699 C CA . ALA B 1 149 ? -17.891 52.969 14.656 1 90.81 149 ALA B CA 1
ATOM 2700 C C . ALA B 1 149 ? -19.219 53.562 15.109 1 90.81 149 ALA B C 1
ATOM 2702 O O . ALA B 1 149 ? -20.281 53.094 14.672 1 90.81 149 ALA B O 1
ATOM 2703 N N . CYS B 1 150 ? -19.109 54.438 16.016 1 87.81 150 CYS B N 1
ATOM 2704 C CA . CYS B 1 150 ? -20.312 55.156 16.453 1 87.81 150 CYS B CA 1
ATOM 2705 C C . CYS B 1 150 ? -20.891 56 15.328 1 87.81 150 CYS B C 1
ATOM 2707 O O . CYS B 1 150 ? -20.156 56.719 14.656 1 87.81 150 CYS B O 1
ATOM 2709 N N . GLU B 1 151 ? -22.125 55.781 15.125 1 82.62 151 GLU B N 1
ATOM 2710 C CA . GLU B 1 151 ? -22.797 56.531 14.062 1 82.62 151 GLU B CA 1
ATOM 2711 C C . GLU B 1 151 ? -23.406 57.844 14.594 1 82.62 151 GLU B C 1
ATOM 2713 O O . GLU B 1 151 ? -24 58.594 13.844 1 82.62 151 GLU B O 1
ATOM 2718 N N . LEU B 1 152 ? -23.297 58.062 15.836 1 78.81 152 LEU B N 1
ATOM 2719 C CA . LEU B 1 152 ? -23.922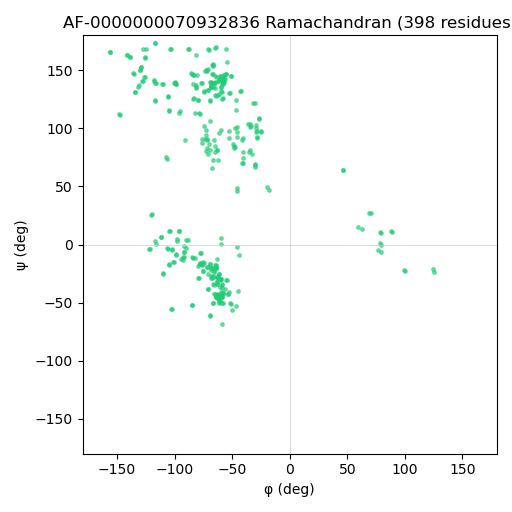 59.25 16.438 1 78.81 152 LEU B CA 1
ATOM 2720 C C . LEU B 1 152 ? -22.984 60.438 16.391 1 78.81 152 LEU B C 1
ATOM 2722 O O . LEU B 1 152 ? -23.266 61.5 16.984 1 78.81 152 LEU B O 1
ATOM 2726 N N . GLY B 1 153 ? -21.781 60.344 15.773 1 74.81 153 GLY B N 1
ATOM 2727 C CA . GLY B 1 153 ? -21.031 61.562 15.492 1 74.81 153 GLY B CA 1
ATOM 2728 C C . GLY B 1 153 ? -19.625 61.531 16.047 1 74.81 153 GLY B C 1
ATOM 2729 O O . GLY B 1 153 ? -18.797 62.375 15.68 1 74.81 153 GLY B O 1
ATOM 2730 N N . CYS B 1 154 ? -19.328 60.719 17.094 1 78.38 154 CYS B N 1
ATOM 2731 C CA . CYS B 1 154 ? -18 60.812 17.703 1 78.38 154 CYS B CA 1
ATOM 2732 C C . CYS B 1 154 ? -17 59.969 16.938 1 78.38 154 CYS B C 1
ATOM 2734 O O . CYS B 1 154 ? -15.789 60.062 17.188 1 78.38 154 CYS B O 1
ATOM 2736 N N . ASP B 1 155 ? -17.281 59.188 16.125 1 82.81 155 ASP B N 1
ATOM 2737 C CA . ASP B 1 155 ? -16.484 58.375 15.242 1 82.81 155 ASP B CA 1
ATOM 2738 C C . ASP B 1 155 ? -15.594 57.406 16.031 1 82.81 155 ASP B C 1
ATOM 2740 O O . ASP B 1 155 ? -14.594 56.906 15.523 1 82.81 155 ASP B O 1
ATOM 2744 N N . SER B 1 156 ? -15.891 57.281 17.266 1 87.31 156 SER B N 1
ATOM 2745 C CA . SER B 1 156 ? -15.133 56.344 18.047 1 87.31 156 SER B CA 1
ATOM 2746 C C . SER B 1 156 ? -15.422 54.906 17.625 1 87.31 156 SER B C 1
ATOM 2748 O O . SER B 1 156 ? -16.531 54.594 17.203 1 87.31 156 SER B O 1
ATOM 2750 N N . VAL B 1 157 ? -14.406 54.031 17.547 1 91.19 157 VAL B N 1
ATOM 2751 C CA . VAL B 1 157 ? -14.531 52.594 17.219 1 91.19 157 VAL B CA 1
ATOM 2752 C C . VAL B 1 157 ? -14.57 51.781 18.516 1 91.19 157 VAL B C 1
ATOM 2754 O O . VAL B 1 157 ? -13.648 51.844 19.312 1 91.19 157 VAL B O 1
ATOM 2757 N N . LEU B 1 158 ? -15.695 51.188 18.766 1 90.88 158 LEU B N 1
ATOM 2758 C CA . LEU B 1 158 ? -15.922 50.344 19.953 1 90.88 158 LEU B CA 1
ATOM 2759 C C . LEU B 1 158 ? -16.406 48.969 19.562 1 90.88 158 LEU B C 1
ATOM 2761 O O . LEU B 1 158 ? -16.766 48.719 18.406 1 90.88 158 LEU B O 1
ATOM 2765 N N . SER B 1 159 ? -16.391 48.062 20.594 1 94.06 159 SER B N 1
ATOM 2766 C CA . SER B 1 159 ? -17.031 46.781 20.359 1 94.06 159 SER B CA 1
ATOM 2767 C C . SER B 1 159 ? -18.547 46.906 20.297 1 94.06 159 SER B C 1
ATOM 2769 O O . SER B 1 159 ? -19.125 47.844 20.859 1 94.06 159 SER B O 1
ATOM 2771 N N . ALA B 1 160 ? -19.109 46.031 19.547 1 92.69 160 ALA B N 1
ATOM 2772 C CA . ALA B 1 160 ? -20.562 46.125 19.344 1 92.69 160 ALA B CA 1
ATOM 2773 C C . ALA B 1 160 ? -21.297 46.094 20.672 1 92.69 160 ALA B C 1
ATOM 2775 O O . ALA B 1 160 ? -22.281 46.812 20.859 1 92.69 160 ALA B O 1
ATOM 2776 N N . ASP B 1 161 ? -20.828 45.312 21.547 1 91.56 161 ASP B N 1
ATOM 2777 C CA . ASP B 1 161 ? -21.484 45.25 22.844 1 91.56 161 ASP B CA 1
ATOM 2778 C C . ASP B 1 161 ? -21.312 46.531 23.625 1 91.56 161 ASP B C 1
ATOM 2780 O O . ASP B 1 161 ? -22.219 46.969 24.344 1 91.56 161 ASP B O 1
ATOM 2784 N N . GLN B 1 162 ? -20.234 47.281 23.422 1 89.06 162 GLN B N 1
ATOM 2785 C CA . GLN B 1 162 ? -19.953 48.531 24.094 1 89.06 162 GLN B CA 1
ATOM 2786 C C . GLN B 1 162 ? -20.734 49.688 23.469 1 89.06 162 GLN B C 1
ATOM 2788 O O . GLN B 1 162 ? -21.016 50.688 24.125 1 89.06 162 GLN B O 1
ATOM 2793 N N . LEU B 1 163 ? -20.984 49.5 22.219 1 87.5 163 LEU B N 1
ATOM 2794 C CA . LEU B 1 163 ? -21.703 50.562 21.516 1 87.5 163 LEU B CA 1
ATOM 2795 C C . LEU B 1 163 ? -23.125 50.688 22.047 1 87.5 163 LEU B C 1
ATOM 2797 O O . LEU B 1 163 ? -23.656 51.812 22.141 1 87.5 163 LEU B O 1
ATOM 2801 N N . THR B 1 164 ? -23.719 49.531 22.453 1 82.94 164 THR B N 1
ATOM 2802 C CA . THR B 1 164 ? -25.078 49.562 23 1 82.94 164 THR B CA 1
ATOM 2803 C C . THR B 1 164 ? -25.141 50.406 24.266 1 82.94 164 THR B C 1
ATOM 2805 O O . THR B 1 164 ? -26.125 51.094 24.5 1 82.94 164 THR B O 1
ATOM 2808 N N . ALA B 1 165 ? -24.078 50.562 24.984 1 82.25 165 ALA B N 1
ATOM 2809 C CA . ALA B 1 165 ? -24.016 51.312 26.234 1 82.25 165 ALA B CA 1
ATOM 2810 C C . ALA B 1 165 ? -23.391 52.688 26.031 1 82.25 165 ALA B C 1
ATOM 2812 O O . ALA B 1 165 ? -23.391 53.531 26.938 1 82.25 165 ALA B O 1
ATOM 2813 N N . HIS B 1 166 ? -22.953 52.844 24.781 1 83.56 166 HIS B N 1
ATOM 2814 C CA . HIS B 1 166 ? -22.25 54.062 24.453 1 83.56 166 HIS B CA 1
ATOM 2815 C C . HIS B 1 166 ? -23.219 55.219 24.266 1 83.56 166 HIS B C 1
ATOM 2817 O O . HIS B 1 166 ? -24.234 55.094 23.578 1 83.56 166 HIS B O 1
ATOM 2823 N N . SER B 1 167 ? -23.25 56.219 25.109 1 76 167 SER B N 1
ATOM 2824 C CA . SER B 1 167 ? -24 57.438 25 1 76 167 SER B CA 1
ATOM 2825 C C . SER B 1 167 ? -23.094 58.625 24.656 1 76 167 SER B C 1
ATOM 2827 O O . SER B 1 167 ? -22.453 59.188 25.531 1 76 167 SER B O 1
ATOM 2829 N N . CYS B 1 168 ? -22.641 58.656 23.391 1 70 168 CYS B N 1
ATOM 2830 C CA . CYS B 1 168 ? -21.812 59.844 23.047 1 70 168 CYS B CA 1
ATOM 2831 C C . CYS B 1 168 ? -22.672 61.094 22.969 1 70 168 CYS B C 1
ATOM 2833 O O . CYS B 1 168 ? -23.828 61.031 22.578 1 70 168 CYS B O 1
ATOM 2835 N N . LYS B 1 169 ? -23.016 61.625 24.062 1 56.34 169 LYS B N 1
ATOM 2836 C CA . LYS B 1 169 ? -23.578 62.969 23.984 1 56.34 169 LYS B CA 1
ATOM 2837 C C . LYS B 1 169 ? -23.062 63.719 22.75 1 56.34 169 LYS B C 1
ATOM 2839 O O . LYS B 1 169 ? -21.906 63.531 22.359 1 56.34 169 LYS B O 1
ATOM 2844 N N . LEU B 1 170 ? -23.938 63.938 21.719 1 51.59 170 LEU B N 1
ATOM 2845 C CA . LEU B 1 170 ? -23.656 64.938 20.688 1 51.59 170 LEU B CA 1
ATOM 2846 C C . LEU B 1 170 ? -22.594 65.938 21.141 1 51.59 170 LEU B C 1
ATOM 2848 O O . LEU B 1 170 ? -22.875 66.812 21.969 1 51.59 170 LEU B O 1
ATOM 2852 N N . ILE B 1 171 ? -21.609 65.375 21.656 1 47.66 171 ILE B N 1
ATOM 2853 C CA . ILE B 1 171 ? -20.547 66.375 21.922 1 47.66 171 ILE B CA 1
ATOM 2854 C C . ILE B 1 171 ? -20.375 67.312 20.719 1 47.66 171 ILE B C 1
ATOM 2856 O O . ILE B 1 171 ? -19.438 68.125 20.688 1 47.66 171 ILE B O 1
ATOM 2860 N N . LYS B 1 172 ? -21.016 67 19.609 1 44.34 172 LYS B N 1
ATOM 2861 C CA . LYS B 1 172 ? -20.875 68.125 18.641 1 44.34 172 LYS B CA 1
ATOM 2862 C C . LYS B 1 172 ? -21.141 69.438 19.266 1 44.34 172 LYS B C 1
ATOM 2864 O O . LYS B 1 172 ? -20.516 70.438 18.906 1 44.34 172 LYS B O 1
ATOM 2869 N N . GLU B 1 173 ? -22.281 69.5 19.891 1 41.53 173 GLU B N 1
ATOM 2870 C CA . GLU B 1 173 ? -22.562 70.875 20.172 1 41.53 173 GLU B CA 1
ATOM 2871 C C . GLU B 1 173 ? -21.5 71.5 21.078 1 41.53 173 GLU B C 1
ATOM 2873 O O . GLU B 1 173 ? -21.141 72.688 20.906 1 41.53 173 GLU B O 1
ATOM 2878 N N . THR B 1 174 ? -21.156 70.875 22.156 1 39.53 174 THR B N 1
ATOM 2879 C CA . THR B 1 174 ? -20.422 71.688 23.078 1 39.53 174 THR B CA 1
ATOM 2880 C C . THR B 1 174 ? -18.953 71.812 22.672 1 39.53 174 THR B C 1
ATOM 2882 O O . THR B 1 174 ? -18.172 72.5 23.328 1 39.53 174 THR B O 1
ATOM 2885 N N . SER B 1 175 ? -18.516 70.938 21.844 1 40.5 175 SER B N 1
ATOM 2886 C CA . SER B 1 175 ? -17.094 71.062 21.562 1 40.5 175 SER B CA 1
ATOM 2887 C C . SER B 1 175 ? -16.828 72.438 20.859 1 40.5 175 SER B C 1
ATOM 2889 O O . SER B 1 175 ? -15.68 72.75 20.516 1 40.5 175 SER B O 1
ATOM 2891 N N . LEU B 1 176 ? -17.844 73.062 20.328 1 37.66 176 LEU B N 1
ATOM 2892 C CA . LEU B 1 176 ? -17.453 74.438 20.031 1 37.66 176 LEU B CA 1
ATOM 2893 C C . LEU B 1 176 ? -17.016 75.188 21.297 1 37.66 176 LEU B C 1
ATOM 2895 O O . LEU B 1 176 ? -17.172 76.375 21.391 1 37.66 176 LEU B O 1
ATOM 2899 N N . ILE B 1 177 ? -16.953 74.438 22.406 1 37.19 177 ILE B N 1
ATOM 2900 C CA . ILE B 1 177 ? -16.312 75.188 23.484 1 37.19 177 ILE B CA 1
ATOM 2901 C C . ILE B 1 177 ? -14.844 75.438 23.141 1 37.19 177 ILE B C 1
ATOM 2903 O O . ILE B 1 177 ? -14.062 74.5 22.969 1 37.19 177 ILE B O 1
ATOM 2907 N N . ARG B 1 178 ? -14.68 76.375 22.156 1 36.62 178 ARG B N 1
ATOM 2908 C CA . ARG B 1 178 ? -13.398 77.062 21.969 1 36.62 178 ARG B CA 1
ATOM 2909 C C . ARG B 1 178 ? -12.688 77.25 23.297 1 36.62 178 ARG B C 1
ATOM 2911 O O . ARG B 1 178 ? -13.242 77.938 24.203 1 36.62 178 ARG B O 1
ATOM 2918 N N . ILE B 1 179 ? -12.117 76.312 23.781 1 34.56 179 ILE B N 1
ATOM 2919 C CA . ILE B 1 179 ? -11.195 76.5 24.891 1 34.56 179 ILE B CA 1
ATOM 2920 C C . ILE B 1 179 ? -10.352 77.75 24.625 1 34.56 179 ILE B C 1
ATOM 2922 O O . ILE B 1 179 ? -9.594 77.812 23.656 1 34.56 179 ILE B O 1
ATOM 2926 N N . VAL B 1 180 ? -10.992 78.938 24.703 1 32.59 180 VAL B N 1
ATOM 2927 C CA . VAL B 1 180 ? -10.32 80.25 24.703 1 32.59 180 VAL B CA 1
ATOM 2928 C C . VAL B 1 180 ? -9.148 80.188 25.688 1 32.59 180 VAL B C 1
ATOM 2930 O O . VAL B 1 180 ? -9.227 79.562 26.734 1 32.59 180 VAL B O 1
ATOM 2933 N N . ASP B 1 181 ? -7.965 80.312 25.203 1 34.72 181 ASP B N 1
ATOM 2934 C CA . ASP B 1 181 ? -6.688 80.562 25.875 1 34.72 181 ASP B CA 1
ATOM 2935 C C . ASP B 1 181 ? -6.863 81.375 27.125 1 34.72 181 ASP B C 1
ATOM 2937 O O . ASP B 1 181 ? -7.34 82.562 27.047 1 34.72 181 ASP B O 1
ATOM 2941 N N . VAL B 1 182 ? -7.434 80.875 28.141 1 34.31 182 VAL B N 1
ATOM 2942 C CA . VAL B 1 182 ? -7.465 81.625 29.391 1 34.31 182 VAL B CA 1
ATOM 2943 C C . VAL B 1 182 ? -6.051 82.062 29.766 1 34.31 182 VAL B C 1
ATOM 2945 O O . VAL B 1 182 ? -5.133 81.25 29.828 1 34.31 182 VAL B O 1
ATOM 2948 N N . ALA B 1 183 ? -5.793 83.312 29.406 1 35.62 183 ALA B N 1
ATOM 2949 C CA . ALA B 1 183 ? -4.621 84 29.891 1 35.62 183 ALA B CA 1
ATOM 2950 C C . ALA B 1 183 ? -4.48 83.875 31.406 1 35.62 183 ALA B C 1
ATOM 2952 O O . ALA B 1 183 ? -5.422 84.125 32.156 1 35.62 183 ALA B O 1
ATOM 2953 N N . ILE B 1 184 ? -3.854 82.812 31.797 1 36.41 184 ILE B N 1
ATOM 2954 C CA . ILE B 1 184 ? -3.377 82.688 33.156 1 36.41 184 ILE B CA 1
ATOM 2955 C C . ILE B 1 184 ? -2.791 84 33.656 1 36.41 184 ILE B C 1
ATOM 2957 O O . ILE B 1 184 ? -1.807 84.5 33.125 1 36.41 184 ILE B O 1
ATOM 2961 N N . SER B 1 185 ? -3.682 84.938 34.062 1 36.69 185 SER B N 1
ATOM 2962 C CA . SER B 1 185 ? -3.055 86.062 34.781 1 36.69 185 SER B CA 1
ATOM 2963 C C . SER B 1 185 ? -2.223 85.562 35.938 1 36.69 185 SER B C 1
ATOM 2965 O O . SER B 1 185 ? -2.436 84.5 36.438 1 36.69 185 SER B O 1
ATOM 2967 N N . ALA B 1 186 ? -1.318 86.25 36.375 1 39.38 186 ALA B N 1
ATOM 2968 C CA . ALA B 1 186 ? -0.433 86.062 37.531 1 39.38 186 ALA B CA 1
ATOM 2969 C C . ALA B 1 186 ? -1.218 85.625 38.75 1 39.38 186 ALA B C 1
ATOM 2971 O O . ALA B 1 186 ? -0.664 84.938 39.656 1 39.38 186 ALA B O 1
ATOM 2972 N N . SER B 1 187 ? -2.465 86.188 39.031 1 38.94 187 SER B N 1
ATOM 2973 C CA . SER B 1 187 ? -2.928 85.875 40.375 1 38.94 187 SER B CA 1
ATOM 2974 C C . SER B 1 187 ? -3.566 84.5 40.438 1 38.94 187 SER B C 1
ATOM 2976 O O . SER B 1 187 ? -3.979 83.938 39.406 1 38.94 187 SER B O 1
ATOM 2978 N N . GLY B 1 188 ? -3.854 83.688 41.406 1 40.91 188 GLY B N 1
ATOM 2979 C CA . GLY B 1 188 ? -4.094 82.312 41.875 1 40.91 188 GLY B CA 1
ATOM 2980 C C . GLY B 1 188 ? -5.246 81.625 41.156 1 40.91 188 GLY B C 1
ATOM 2981 O O . GLY B 1 188 ? -5.184 80.438 40.875 1 40.91 188 GLY B O 1
ATOM 2982 N N . LYS B 1 189 ? -6.656 82 41.281 1 41.47 189 LYS B N 1
ATOM 2983 C CA . LYS B 1 189 ? -7.777 81.062 41.188 1 41.47 189 LYS B CA 1
ATOM 2984 C C . LYS B 1 189 ? -8.297 80.938 39.781 1 41.47 189 LYS B C 1
ATOM 2986 O O . LYS B 1 189 ? -8.766 81.938 39.188 1 41.47 189 LYS B O 1
ATOM 2991 N N . ASP B 1 190 ? -7.898 80.062 38.812 1 38.25 190 ASP B N 1
ATOM 2992 C CA . ASP B 1 190 ? -8.117 79.875 37.375 1 38.25 190 ASP B CA 1
ATOM 2993 C C . ASP B 1 190 ? -9.555 79.438 37.094 1 38.25 190 ASP B C 1
ATOM 2995 O O . ASP B 1 190 ? -9.992 78.375 37.562 1 38.25 190 ASP B O 1
ATOM 2999 N N . LEU B 1 191 ? -10.617 80.375 37.031 1 37.41 191 LEU B N 1
ATOM 3000 C CA . LEU B 1 191 ? -12.008 80 36.719 1 37.41 191 LEU B CA 1
ATOM 3001 C C . LEU B 1 191 ? -12.156 79.562 35.25 1 37.41 191 LEU B C 1
ATOM 3003 O O . LEU B 1 191 ? -11.742 80.312 34.344 1 37.41 191 LEU B O 1
ATOM 3007 N N . ILE B 1 192 ? -12.328 78.312 34.812 1 37.88 192 ILE B N 1
ATOM 3008 C CA . ILE B 1 192 ? -12.539 77.688 33.531 1 37.88 192 ILE B CA 1
ATOM 3009 C C . ILE B 1 192 ? -13.883 78.125 32.938 1 37.88 192 ILE B C 1
ATOM 3011 O O . ILE B 1 192 ? -14.938 77.875 33.531 1 37.88 192 ILE B O 1
ATOM 3015 N N . LYS B 1 193 ? -14.078 79.312 32.312 1 37.53 193 LYS B N 1
ATOM 3016 C CA . LYS B 1 193 ? -15.344 79.688 31.688 1 37.53 193 LYS B CA 1
ATOM 3017 C C . LYS B 1 193 ? -15.562 79 30.359 1 37.53 193 LYS B C 1
ATOM 3019 O O . LYS B 1 193 ? -14.773 79.125 29.422 1 37.53 193 LYS B O 1
ATOM 3024 N N . VAL B 1 194 ? -16.125 77.812 30.281 1 36.09 194 VAL B N 1
ATOM 3025 C CA . VAL B 1 194 ? -16.531 77.062 29.125 1 36.09 194 VAL B CA 1
ATOM 3026 C C . VAL B 1 194 ? -17.734 77.688 28.438 1 36.09 194 VAL B C 1
ATOM 3028 O O . VAL B 1 194 ? -18.75 77.938 29.094 1 36.09 194 VAL B O 1
ATOM 3031 N N . LEU B 1 195 ? -17.625 78.688 27.484 1 36.34 195 LEU B N 1
ATOM 3032 C CA . LEU B 1 195 ? -18.719 79.312 26.75 1 36.34 195 LEU B CA 1
ATOM 3033 C C . LEU B 1 195 ? -19.25 78.438 25.656 1 36.34 195 LEU B C 1
ATOM 3035 O O . LEU B 1 195 ? -18.5 78 24.766 1 36.34 195 LEU B O 1
ATOM 3039 N N . VAL B 1 196 ? -20.281 77.562 25.844 1 37.47 196 VAL B N 1
ATOM 3040 C CA . VAL B 1 196 ? -21 76.75 24.891 1 37.47 196 VAL B CA 1
ATOM 3041 C C . VAL B 1 196 ? -21.906 77.625 24.031 1 37.47 196 VAL B C 1
ATOM 3043 O O . VAL B 1 196 ? -22.734 78.375 24.547 1 37.47 196 VAL B O 1
ATOM 3046 N N . GLU B 1 197 ? -21.453 78.188 22.812 1 38.69 197 GLU B N 1
ATOM 3047 C CA . GLU B 1 197 ? -22.312 79 21.953 1 38.69 197 GLU B CA 1
ATOM 3048 C C . GLU B 1 197 ? -23.312 78.125 21.203 1 38.69 197 GLU B C 1
ATOM 3050 O O . GLU B 1 197 ? -22.922 77.125 20.578 1 38.69 197 GLU B O 1
ATOM 3055 N N . PRO B 1 198 ? -24.641 78 21.578 1 43.09 198 PRO B N 1
ATOM 3056 C CA . PRO B 1 198 ? -25.734 77.375 20.828 1 43.09 198 PRO B CA 1
ATOM 3057 C C . PRO B 1 198 ? -25.797 77.812 19.375 1 43.09 198 PRO B C 1
ATOM 3059 O O . PRO B 1 198 ? -25.531 79 19.062 1 43.09 198 PRO B O 1
ATOM 3062 N N . ASN B 1 199 ? -25.281 77 18.359 1 40.03 199 ASN B N 1
ATOM 3063 C CA . ASN B 1 199 ? -25.469 77.375 16.953 1 40.03 199 ASN B CA 1
ATOM 3064 C C . ASN B 1 199 ? -26.922 77.75 16.656 1 40.03 199 ASN B C 1
ATOM 3066 O O . ASN B 1 199 ? -27.828 76.938 16.875 1 40.03 199 ASN B O 1
ATOM 3070 N N . LEU B 1 200 ? -27.406 79 16.875 1 37.47 200 LEU B N 1
ATOM 3071 C CA . LEU B 1 200 ? -28.609 79.625 16.359 1 37.47 200 LEU B CA 1
ATOM 3072 C C . LEU B 1 200 ? -28.75 79.375 14.859 1 37.47 200 LEU B C 1
ATOM 3074 O O . LEU B 1 200 ? -29.594 80 14.211 1 37.47 200 LEU B O 1
ATOM 3078 N N . GLU B 1 201 ? -28.609 78.125 14.289 1 29.42 201 GLU B N 1
ATOM 3079 C CA . GLU B 1 201 ? -29.484 78.125 13.125 1 29.42 201 GLU B CA 1
ATOM 3080 C C . GLU B 1 201 ? -30.953 78 13.531 1 29.42 201 GLU B C 1
ATOM 3082 O O . GLU B 1 201 ? -31.266 77.375 14.523 1 29.42 201 GLU B O 1
#